Protein AF-0000000074167610 (afdb_homodimer)

Organism: Staphylococcus epidermidis (strain ATCC 35984 / DSM 28319 / BCRC 17069 / CCUG 31568 / BM 3577 / RP62A) (NCBI:txid176279)

pLDDT: mean 80.55, std 10.8, range [48.0, 95.88]

Radius of gyration: 24.68 Å; Cα contacts (8 Å, |Δi|>4): 533; chains: 2; bounding box: 56×68×53 Å

Structure (mmCIF, N/CA/C/O backbone):
data_AF-0000000074167610-model_v1
#
loop_
_entity.id
_entity.type
_entity.pdbx_description
1 polymer 'DUF3169 family protein'
#
loop_
_atom_site.group_PDB
_atom_site.id
_atom_site.type_symbol
_atom_site.label_atom_id
_atom_site.label_alt_id
_atom_site.label_comp_id
_atom_site.label_asym_id
_atom_site.label_entity_id
_atom_site.label_seq_id
_atom_site.pdbx_PDB_ins_code
_atom_site.Cartn_x
_atom_site.Cartn_y
_atom_site.Cartn_z
_atom_site.occupancy
_atom_site.B_iso_or_equiv
_atom_site.auth_seq_id
_atom_site.auth_comp_id
_atom_site.auth_asym_id
_atom_site.auth_atom_id
_atom_site.pdbx_PDB_model_num
ATOM 1 N N . MET A 1 1 ? 27.016 4.973 17.094 1 48.12 1 MET A N 1
ATOM 2 C CA . MET A 1 1 ? 26.078 4.023 17.703 1 48.12 1 MET A CA 1
ATOM 3 C C . MET A 1 1 ? 24.844 3.859 16.828 1 48.12 1 MET A C 1
ATOM 5 O O . MET A 1 1 ? 24.375 2.74 16.609 1 48.12 1 MET A O 1
ATOM 9 N N . LYS A 1 2 ? 24.391 4.977 16.266 1 54.88 2 LYS A N 1
ATOM 10 C CA . LYS A 1 2 ? 23.125 5.02 15.539 1 54.88 2 LYS A CA 1
ATOM 11 C C . LYS A 1 2 ? 23.266 4.422 14.141 1 54.88 2 LYS A C 1
ATOM 13 O O . LYS A 1 2 ? 22.406 3.662 13.688 1 54.88 2 LYS A O 1
ATOM 18 N N . ILE A 1 3 ? 24.484 4.473 13.617 1 59.62 3 ILE A N 1
ATOM 19 C CA . ILE A 1 3 ? 24.797 3.838 12.344 1 59.62 3 ILE A CA 1
ATOM 20 C C . ILE A 1 3 ? 24.859 2.322 12.523 1 59.62 3 ILE A C 1
ATOM 22 O O . ILE A 1 3 ? 24.422 1.572 11.641 1 59.62 3 ILE A O 1
ATOM 26 N N . LYS A 1 4 ? 25.297 1.985 13.672 1 58.44 4 LYS A N 1
ATOM 27 C CA . LYS A 1 4 ? 25.359 0.562 13.992 1 58.44 4 LYS A CA 1
ATOM 28 C C . LYS A 1 4 ? 23.969 -0.051 14.055 1 58.44 4 LYS A C 1
ATOM 30 O O . LYS A 1 4 ? 23.766 -1.182 13.609 1 58.44 4 LYS A O 1
ATOM 35 N N . ARG A 1 5 ? 23.125 0.714 14.531 1 59.31 5 ARG A N 1
ATOM 36 C CA . ARG A 1 5 ? 21.766 0.193 14.625 1 59.31 5 ARG A CA 1
ATOM 37 C C . ARG A 1 5 ? 21.156 -0.006 13.242 1 59.31 5 ARG A C 1
ATOM 39 O O . ARG A 1 5 ? 20.469 -0.996 13 1 59.31 5 ARG A O 1
ATOM 46 N N . TYR A 1 6 ? 21.484 0.934 12.43 1 62.94 6 TYR A N 1
ATOM 47 C CA . TYR A 1 6 ? 20.969 0.82 11.078 1 62.94 6 TYR A CA 1
ATOM 48 C C . TYR A 1 6 ? 21.594 -0.361 10.344 1 62.94 6 TYR A C 1
ATOM 50 O O . TYR A 1 6 ? 20.891 -1.108 9.648 1 62.94 6 TYR A O 1
ATOM 58 N N . ALA A 1 7 ? 22.844 -0.472 10.453 1 61.56 7 ALA A N 1
ATOM 59 C CA . ALA A 1 7 ? 23.531 -1.619 9.852 1 61.56 7 ALA A CA 1
ATOM 60 C C . ALA A 1 7 ? 22.969 -2.932 10.406 1 61.56 7 ALA A C 1
ATOM 62 O O . ALA A 1 7 ? 22.812 -3.902 9.664 1 61.56 7 ALA A O 1
ATOM 63 N N . LEU A 1 8 ? 22.641 -2.871 11.578 1 58.88 8 LEU A N 1
ATOM 64 C CA . LEU A 1 8 ? 22.094 -4.059 12.227 1 58.88 8 LEU A CA 1
ATOM 65 C C . LEU A 1 8 ? 20.703 -4.375 11.68 1 58.88 8 LEU A C 1
ATOM 67 O O . LEU A 1 8 ? 20.359 -5.539 11.461 1 58.88 8 LEU A O 1
ATOM 71 N N . LEU A 1 9 ? 20.047 -3.318 11.383 1 62.03 9 LEU A N 1
ATOM 72 C CA . LEU A 1 9 ? 18.703 -3.535 10.852 1 62.03 9 LEU A CA 1
ATOM 73 C C . LEU A 1 9 ? 18.766 -4.086 9.43 1 62.03 9 LEU A C 1
ATOM 75 O O . LEU A 1 9 ? 17.969 -4.945 9.055 1 62.03 9 LEU A O 1
ATOM 79 N N . CYS A 1 10 ? 19.719 -3.586 8.742 1 62.19 10 CYS A N 1
ATOM 80 C CA . CYS A 1 10 ? 19.906 -4.109 7.395 1 62.19 10 CYS A CA 1
ATOM 81 C C . CYS A 1 10 ? 20.344 -5.566 7.434 1 62.19 10 CYS A C 1
ATOM 83 O O . CYS A 1 10 ? 19.891 -6.379 6.629 1 62.19 10 CYS A O 1
ATOM 85 N N . LEU A 1 11 ? 21.172 -5.875 8.328 1 60.34 11 LEU A N 1
ATOM 86 C CA . LEU A 1 11 ? 21.625 -7.254 8.5 1 60.34 11 LEU A CA 1
ATOM 87 C C . LEU A 1 11 ? 20.469 -8.148 8.945 1 60.34 11 LEU A C 1
ATOM 89 O O . LEU A 1 11 ? 20.344 -9.289 8.484 1 60.34 11 LEU A O 1
ATOM 93 N N . LEU A 1 12 ? 19.703 -7.543 9.734 1 59.44 12 LEU A N 1
ATOM 94 C CA . LEU A 1 12 ? 18.547 -8.297 10.203 1 59.44 12 LEU A CA 1
ATOM 95 C C . LEU A 1 12 ? 17.562 -8.547 9.07 1 59.44 12 LEU A C 1
ATOM 97 O O . LEU A 1 12 ? 16.969 -9.625 8.977 1 59.44 12 LEU A O 1
ATOM 101 N N . GLY A 1 13 ? 17.469 -7.539 8.312 1 61.91 13 GLY A N 1
ATOM 102 C CA . GLY A 1 13 ? 16.609 -7.746 7.148 1 61.91 13 GLY A CA 1
ATOM 103 C C . GLY A 1 13 ? 17.125 -8.836 6.223 1 61.91 13 GLY A C 1
ATOM 104 O O . GLY A 1 13 ? 16.344 -9.656 5.738 1 61.91 13 GLY A O 1
ATOM 105 N N . GLY A 1 14 ? 18.438 -8.781 6.004 1 62.09 14 GLY A N 1
ATOM 106 C CA . GLY A 1 14 ? 19.031 -9.844 5.207 1 62.09 14 GLY A CA 1
ATOM 107 C C . GLY A 1 14 ? 18.859 -11.219 5.816 1 62.09 14 GLY A C 1
ATOM 108 O O . GLY A 1 14 ? 18.578 -12.188 5.109 1 62.09 14 GLY A O 1
ATOM 109 N N . LEU A 1 15 ? 18.922 -11.273 7.066 1 61.44 15 LEU A N 1
ATOM 110 C CA . LEU A 1 15 ? 18.75 -12.539 7.773 1 61.44 15 LEU A CA 1
ATOM 111 C C . LEU A 1 15 ? 17.312 -13.031 7.672 1 61.44 15 LEU A C 1
ATOM 113 O O . LEU A 1 15 ? 17.078 -14.219 7.41 1 61.44 15 LEU A O 1
ATOM 117 N N . VAL A 1 16 ? 16.469 -12.125 7.871 1 62.16 16 VAL A N 1
ATOM 118 C CA . VAL A 1 16 ? 15.062 -12.484 7.789 1 62.16 16 VAL A CA 1
ATOM 119 C C . VAL A 1 16 ? 14.727 -12.938 6.371 1 62.16 16 VAL A C 1
ATOM 121 O O . VAL A 1 16 ? 14.031 -13.945 6.184 1 62.16 16 VAL A O 1
ATOM 124 N N . GLY A 1 17 ? 15.289 -12.227 5.5 1 64.19 17 GLY A N 1
ATOM 125 C CA . GLY A 1 17 ? 15.086 -12.641 4.121 1 64.19 17 GLY A CA 1
ATOM 126 C C . GLY A 1 17 ? 15.664 -14.008 3.812 1 64.19 17 GLY A C 1
ATOM 127 O O . GLY A 1 17 ? 15.039 -14.805 3.117 1 64.19 17 GLY A O 1
ATOM 128 N N . GLY A 1 18 ? 16.844 -14.234 4.359 1 63.09 18 GLY A N 1
ATOM 129 C CA . GLY A 1 18 ? 17.453 -15.547 4.184 1 63.09 18 GLY A CA 1
ATOM 130 C C . GLY A 1 18 ? 16.656 -16.672 4.809 1 63.09 18 GLY A C 1
ATOM 131 O O . GLY A 1 18 ? 16.484 -17.734 4.199 1 63.09 18 GLY A O 1
ATOM 132 N N . ILE A 1 19 ? 16.094 -16.375 5.938 1 64.25 19 ILE A N 1
ATOM 133 C CA . ILE A 1 19 ? 15.281 -17.359 6.637 1 64.25 19 ILE A CA 1
ATOM 134 C C . ILE A 1 19 ? 14 -17.641 5.852 1 64.25 19 ILE A C 1
ATOM 136 O O . ILE A 1 19 ? 13.609 -18.797 5.668 1 64.25 19 ILE A O 1
ATOM 140 N N . ILE A 1 20 ? 13.461 -16.625 5.391 1 67 20 ILE A N 1
ATOM 141 C CA . ILE A 1 20 ? 12.242 -16.797 4.602 1 67 20 ILE A CA 1
ATOM 142 C C . ILE A 1 20 ? 12.547 -17.594 3.342 1 67 20 ILE A C 1
ATOM 144 O O . ILE A 1 20 ? 11.797 -18.516 2.988 1 67 20 ILE A O 1
ATOM 148 N N . GLY A 1 21 ? 13.656 -17.297 2.828 1 66.62 21 GLY A N 1
ATOM 149 C CA . GLY A 1 21 ? 14.062 -18.047 1.653 1 66.62 21 GLY A CA 1
ATOM 150 C C . GLY A 1 21 ? 14.297 -19.516 1.938 1 66.62 21 GLY A C 1
ATOM 151 O O . GLY A 1 21 ? 13.875 -20.375 1.164 1 66.62 21 GLY A O 1
ATOM 152 N N . TYR A 1 22 ? 14.859 -19.672 3.107 1 67.12 22 TYR A N 1
ATOM 153 C CA . TYR A 1 22 ? 15.133 -21.047 3.5 1 67.12 22 TYR A CA 1
ATOM 154 C C . TYR A 1 22 ? 13.836 -21.797 3.781 1 67.12 22 TYR A C 1
ATOM 156 O O . TYR A 1 22 ? 13.68 -22.953 3.375 1 67.12 22 TYR A O 1
ATOM 164 N N . ILE A 1 23 ? 12.969 -21.203 4.391 1 68.06 23 ILE A N 1
ATOM 165 C CA . ILE A 1 23 ? 11.695 -21.828 4.723 1 68.06 23 ILE A CA 1
ATOM 166 C C . ILE A 1 23 ? 10.93 -22.141 3.439 1 68.06 23 ILE A C 1
ATOM 168 O O . ILE A 1 23 ? 10.352 -23.219 3.299 1 68.06 23 ILE A O 1
ATOM 172 N N . ILE A 1 24 ? 10.984 -21.312 2.578 1 72.75 24 ILE A N 1
ATOM 173 C CA . ILE A 1 24 ? 10.281 -21.5 1.314 1 72.75 24 ILE A CA 1
ATOM 174 C C . ILE A 1 24 ? 10.891 -22.688 0.563 1 72.75 24 ILE A C 1
ATOM 176 O O . ILE A 1 24 ? 10.164 -23.484 -0.045 1 72.75 24 ILE A O 1
ATOM 180 N N . GLY A 1 25 ? 12.195 -22.828 0.695 1 68.62 25 GLY A N 1
ATOM 181 C CA . GLY A 1 25 ? 12.867 -23.922 0.009 1 68.62 25 GLY A CA 1
ATOM 182 C C . GLY A 1 25 ? 12.688 -25.25 0.702 1 68.62 25 GLY A C 1
ATOM 183 O O . GLY A 1 25 ? 12.773 -26.312 0.064 1 68.62 25 GLY A O 1
ATOM 184 N N . ALA A 1 26 ? 12.344 -25.172 1.989 1 70 26 ALA A N 1
ATOM 185 C CA . ALA A 1 26 ? 12.266 -26.391 2.777 1 70 26 ALA A CA 1
ATOM 186 C C . ALA A 1 26 ? 10.875 -27.016 2.707 1 70 26 ALA A C 1
ATOM 188 O O . ALA A 1 26 ? 10.703 -28.203 2.971 1 70 26 ALA A O 1
ATOM 189 N N . ILE A 1 27 ? 9.875 -26.234 2.426 1 71.12 27 ILE A N 1
ATOM 190 C CA . ILE A 1 27 ? 8.492 -26.719 2.391 1 71.12 27 ILE A CA 1
ATOM 191 C C . ILE A 1 27 ? 8.18 -27.281 1.006 1 71.12 27 ILE A C 1
ATOM 193 O O . ILE A 1 27 ? 8.562 -26.688 -0.01 1 71.12 27 ILE A O 1
ATOM 197 N N . ASN A 1 28 ? 7.762 -28.5 0.918 1 72.31 28 ASN A N 1
ATOM 198 C CA . ASN A 1 28 ? 7.273 -29.062 -0.337 1 72.31 28 ASN A CA 1
ATOM 199 C C . ASN A 1 28 ? 5.914 -28.469 -0.718 1 72.31 28 ASN A C 1
ATOM 201 O O . ASN A 1 28 ? 4.875 -29.078 -0.454 1 72.31 28 ASN A O 1
ATOM 205 N N . TRP A 1 29 ? 5.938 -27.344 -1.325 1 70.12 29 TRP A N 1
ATOM 206 C CA . TRP A 1 29 ? 4.742 -26.578 -1.672 1 70.12 29 TRP A CA 1
ATOM 207 C C . TRP A 1 29 ? 3.859 -27.359 -2.637 1 70.12 29 TRP A C 1
ATOM 209 O O . TRP A 1 29 ? 2.631 -27.281 -2.566 1 70.12 29 TRP A O 1
ATOM 219 N N . GLU A 1 30 ? 4.43 -28.062 -3.512 1 67.25 30 GLU A N 1
ATOM 220 C CA . GLU A 1 30 ? 3.66 -28.859 -4.457 1 67.25 30 GLU A CA 1
ATOM 221 C C . GLU A 1 30 ? 2.783 -29.875 -3.732 1 67.25 30 GLU A C 1
ATOM 223 O O . GLU A 1 30 ? 1.607 -30.047 -4.066 1 67.25 30 GLU A O 1
ATOM 228 N N . LYS A 1 31 ? 3.441 -30.531 -2.791 1 69.06 31 LYS A N 1
ATOM 229 C CA . LYS A 1 31 ? 2.684 -31.5 -2.018 1 69.06 31 LYS A CA 1
ATOM 230 C C . LYS A 1 31 ? 1.584 -30.828 -1.202 1 69.06 31 LYS A C 1
ATOM 232 O O . LYS A 1 31 ? 0.469 -31.344 -1.107 1 69.06 31 LYS A O 1
ATOM 237 N N . LEU A 1 32 ? 1.888 -29.672 -0.743 1 66.38 32 LEU A N 1
ATOM 238 C CA . LEU A 1 32 ? 0.931 -28.938 0.076 1 66.38 32 LEU A CA 1
ATOM 239 C C . LEU A 1 32 ? -0.272 -28.5 -0.752 1 66.38 32 LEU A C 1
ATOM 241 O O . LEU A 1 32 ? -1.417 -28.672 -0.324 1 66.38 32 LEU A O 1
ATOM 245 N N . PHE A 1 33 ? -0.049 -28.094 -1.986 1 69 33 PHE A N 1
ATOM 246 C CA . PHE A 1 33 ? -1.136 -27.578 -2.814 1 69 33 PHE A CA 1
ATOM 247 C C . PHE A 1 33 ? -1.861 -28.719 -3.52 1 69 33 PHE A C 1
ATOM 249 O O . PHE A 1 33 ? -3.064 -28.641 -3.777 1 69 33 PHE A O 1
ATOM 256 N N . ASN A 1 34 ? -1.128 -29.688 -3.816 1 64.5 34 ASN A N 1
ATOM 257 C CA . ASN A 1 34 ? -1.768 -30.844 -4.41 1 64.5 34 ASN A CA 1
ATOM 258 C C . ASN A 1 34 ? -2.682 -31.562 -3.41 1 64.5 34 ASN A C 1
ATOM 260 O O . ASN A 1 34 ? -3.752 -32.031 -3.777 1 64.5 34 ASN A O 1
ATOM 264 N N . TYR A 1 35 ? -2.238 -31.453 -2.254 1 63.38 35 TYR A N 1
ATOM 265 C CA . TYR A 1 35 ? -3.068 -32.062 -1.211 1 63.38 35 TYR A CA 1
ATOM 266 C C . TYR A 1 35 ? -4.273 -31.172 -0.908 1 63.38 35 TYR A C 1
ATOM 268 O O . TYR A 1 35 ? -5.301 -31.656 -0.425 1 63.38 35 TYR A O 1
ATOM 276 N N . ALA A 1 36 ? -4.117 -29.953 -1.387 1 64.06 36 ALA A N 1
ATOM 277 C CA . ALA A 1 36 ? -5.188 -29.031 -1.041 1 64.06 36 ALA A CA 1
ATOM 278 C C . ALA A 1 36 ? -6.262 -29 -2.125 1 64.06 36 ALA A C 1
ATOM 280 O O . ALA A 1 36 ? -7.004 -28.016 -2.244 1 64.06 36 ALA A O 1
ATOM 281 N N . GLN A 1 37 ? -6.422 -29.984 -2.863 1 73.31 37 GLN A N 1
ATOM 282 C CA . GLN A 1 37 ? -7.492 -30.016 -3.852 1 73.31 37 GLN A CA 1
ATOM 283 C C . GLN A 1 37 ? -8.836 -30.328 -3.199 1 73.31 37 GLN A C 1
ATOM 285 O O . GLN A 1 37 ? -9.477 -31.312 -3.533 1 73.31 37 GLN A O 1
ATOM 290 N N . PHE A 1 38 ? -9.188 -29.469 -2.244 1 76.5 38 PHE A N 1
ATOM 291 C CA . PHE A 1 38 ? -10.383 -29.766 -1.451 1 76.5 38 PHE A CA 1
ATOM 292 C C . PHE A 1 38 ? -11.539 -28.875 -1.876 1 76.5 38 PHE A C 1
ATOM 294 O O . PHE A 1 38 ? -12.664 -29.031 -1.384 1 76.5 38 PHE A O 1
ATOM 301 N N . ALA A 1 39 ? -11.219 -28 -2.932 1 77.5 39 ALA A N 1
ATOM 302 C CA . ALA A 1 39 ? -12.281 -27.031 -3.229 1 77.5 39 ALA A CA 1
ATOM 303 C C . ALA A 1 39 ? -13.32 -27.641 -4.172 1 77.5 39 ALA A C 1
ATOM 305 O O . ALA A 1 39 ? -13.367 -27.297 -5.355 1 77.5 39 ALA A O 1
ATOM 306 N N . ASN A 1 40 ? -14.141 -28.547 -3.58 1 85.31 40 ASN A N 1
ATOM 307 C CA . ASN A 1 40 ? -15.312 -29.047 -4.289 1 85.31 40 ASN A CA 1
ATOM 308 C C . ASN A 1 40 ? -16.484 -28.078 -4.18 1 85.31 40 ASN A C 1
ATOM 310 O O . ASN A 1 40 ? -16.375 -27.031 -3.553 1 85.31 40 ASN A O 1
ATOM 314 N N . PHE A 1 41 ? -17.516 -28.406 -4.852 1 87.88 41 PHE A N 1
ATOM 315 C CA . PHE A 1 41 ? -18.672 -27.516 -4.902 1 87.88 41 PHE A CA 1
ATOM 316 C C . PHE A 1 41 ? -19.234 -27.281 -3.504 1 87.88 41 PHE A C 1
ATOM 318 O O . PHE A 1 41 ? -19.609 -26.156 -3.16 1 87.88 41 PHE A O 1
ATOM 325 N N . LYS A 1 42 ? -19.219 -28.281 -2.678 1 88.62 42 LYS A N 1
ATOM 326 C CA . LYS A 1 42 ? -19.766 -28.188 -1.33 1 88.62 42 LYS A CA 1
ATOM 327 C C . LYS A 1 42 ? -18.938 -27.219 -0.472 1 88.62 42 LYS A C 1
ATOM 329 O O . LYS A 1 42 ? -19.5 -26.391 0.251 1 88.62 42 LYS A O 1
ATOM 334 N N . VAL A 1 43 ? -17.656 -27.328 -0.552 1 87.88 43 VAL A N 1
ATOM 335 C CA . VAL A 1 43 ? -16.766 -26.484 0.238 1 87.88 43 VAL A CA 1
ATOM 336 C C . VAL A 1 43 ? -16.922 -25.016 -0.19 1 87.88 43 VAL A C 1
ATOM 338 O O . VAL A 1 43 ? -17 -24.125 0.653 1 87.88 43 VAL A O 1
ATOM 341 N N . VAL A 1 44 ? -17.016 -24.844 -1.505 1 90.56 44 VAL A N 1
ATOM 342 C CA . VAL A 1 44 ? -17.156 -23.484 -2.037 1 90.56 44 VAL A CA 1
ATOM 343 C C . VAL A 1 44 ? -18.5 -22.906 -1.602 1 90.56 44 VAL A C 1
ATOM 345 O O . VAL A 1 44 ? -18.594 -21.75 -1.196 1 90.56 44 VAL A O 1
ATOM 348 N N . LEU A 1 45 ? -19.516 -23.719 -1.585 1 90.94 45 LEU A N 1
ATOM 349 C CA . LEU A 1 45 ? -20.859 -23.281 -1.198 1 90.94 45 LEU A CA 1
ATOM 350 C C . LEU A 1 45 ? -20.891 -22.906 0.279 1 90.94 45 LEU A C 1
ATOM 352 O O . LEU A 1 45 ? -21.422 -21.844 0.638 1 90.94 45 LEU A O 1
ATOM 356 N N . TYR A 1 46 ? -20.328 -23.734 1.097 1 91.44 46 TYR A N 1
ATOM 357 C CA . TYR A 1 46 ? -20.344 -23.469 2.531 1 91.44 46 TYR A CA 1
ATOM 358 C C . TYR A 1 46 ? -19.531 -22.219 2.857 1 91.44 46 TYR A C 1
ATOM 360 O O . TYR A 1 46 ? -19.953 -21.406 3.68 1 91.44 46 TYR A O 1
ATOM 368 N N . THR A 1 47 ? -18.391 -22.125 2.238 1 91.44 47 THR A N 1
ATOM 369 C CA . THR A 1 47 ? -17.547 -20.953 2.486 1 91.44 47 THR A CA 1
ATOM 370 C C . THR A 1 47 ? -18.266 -19.672 2.074 1 91.44 47 THR A C 1
ATOM 372 O O . THR A 1 47 ? -18.203 -18.672 2.781 1 91.44 47 THR A O 1
ATOM 375 N N . THR A 1 48 ? -18.969 -19.719 0.97 1 92.25 48 THR A N 1
ATOM 376 C CA . THR A 1 48 ? -19.688 -18.547 0.471 1 92.25 48 THR A CA 1
ATOM 377 C C . THR A 1 48 ? -20.844 -18.188 1.396 1 92.25 48 THR A C 1
ATOM 379 O O . THR A 1 48 ? -21.062 -17.016 1.7 1 92.25 48 THR A O 1
ATOM 382 N N . ILE A 1 49 ? -21.516 -19.172 1.88 1 93.06 49 ILE A N 1
ATOM 383 C CA . ILE A 1 49 ? -22.672 -18.938 2.748 1 93.06 49 ILE A CA 1
ATOM 384 C C . ILE A 1 49 ? -22.203 -18.328 4.07 1 93.06 49 ILE A C 1
ATOM 386 O O . ILE A 1 49 ? -22.766 -17.344 4.547 1 93.06 49 ILE A O 1
ATOM 390 N N . VAL A 1 50 ? -21.188 -18.922 4.641 1 94.5 50 VAL A N 1
ATOM 391 C CA . VAL A 1 50 ? -20.688 -18.453 5.926 1 94.5 50 VAL A CA 1
ATOM 392 C C . VAL A 1 50 ? -20.172 -17.016 5.789 1 94.5 50 VAL A C 1
ATOM 394 O O . VAL A 1 50 ? -20.5 -16.156 6.605 1 94.5 50 VAL A O 1
ATOM 397 N N . ALA A 1 51 ? -19.391 -16.781 4.734 1 94.88 51 ALA A N 1
ATOM 398 C CA . ALA A 1 51 ? -18.844 -15.438 4.52 1 94.88 51 ALA A CA 1
ATOM 399 C C . ALA A 1 51 ? -19.969 -14.43 4.281 1 94.88 51 ALA A C 1
ATOM 401 O O . ALA A 1 51 ? -19.906 -13.297 4.77 1 94.88 51 ALA A O 1
ATOM 402 N N . SER A 1 52 ? -21.016 -14.82 3.549 1 93.81 52 SER A N 1
ATOM 403 C CA . SER A 1 52 ? -22.125 -13.922 3.262 1 93.81 52 SER A CA 1
ATOM 404 C C . SER A 1 52 ? -22.938 -13.617 4.52 1 93.81 52 SER A C 1
ATOM 406 O O . SER A 1 52 ? -23.344 -12.477 4.746 1 93.81 52 SER A O 1
ATOM 408 N N . LEU A 1 53 ? -23.094 -14.594 5.336 1 94.75 53 LEU A N 1
ATOM 409 C CA . LEU A 1 53 ? -23.828 -14.391 6.582 1 94.75 53 LEU A CA 1
ATOM 410 C C . LEU A 1 53 ? -23.062 -13.438 7.504 1 94.75 53 LEU A C 1
ATOM 412 O O . LEU A 1 53 ? -23.672 -12.539 8.094 1 94.75 53 LEU A O 1
ATOM 416 N N . ILE A 1 54 ? -21.828 -13.656 7.633 1 95.81 54 ILE A N 1
ATOM 417 C CA . ILE A 1 54 ? -21 -12.781 8.453 1 95.81 54 ILE A CA 1
ATOM 418 C C . ILE A 1 54 ? -21.078 -11.352 7.934 1 95.81 54 ILE A C 1
ATOM 420 O O . ILE A 1 54 ? -21.25 -10.406 8.711 1 95.81 54 ILE A O 1
ATOM 424 N N . ASN A 1 55 ? -21 -11.234 6.598 1 95.25 55 ASN A N 1
ATOM 425 C CA . ASN A 1 55 ? -21.016 -9.898 6.008 1 95.25 55 ASN A CA 1
ATOM 426 C C . ASN A 1 55 ? -22.375 -9.234 6.148 1 95.25 55 ASN A C 1
ATOM 428 O O . ASN A 1 55 ? -22.469 -8.016 6.293 1 95.25 55 ASN A O 1
ATOM 432 N N . ILE A 1 56 ? -23.422 -10.008 6.184 1 94.19 56 ILE A N 1
ATOM 433 C CA . ILE A 1 56 ? -24.75 -9.453 6.406 1 94.19 56 ILE A CA 1
ATOM 434 C C . ILE A 1 56 ? -24.859 -8.93 7.836 1 94.19 56 ILE A C 1
ATOM 436 O O . ILE A 1 56 ? -25.344 -7.824 8.062 1 94.19 56 ILE A O 1
ATOM 440 N N . ILE A 1 57 ? -24.391 -9.695 8.742 1 94.94 57 ILE A N 1
ATOM 441 C CA . ILE A 1 57 ? -24.406 -9.289 10.148 1 94.94 57 ILE A CA 1
ATOM 442 C C . ILE A 1 57 ? -23.578 -8.016 10.328 1 94.94 57 ILE A C 1
ATOM 444 O O . ILE A 1 57 ? -24.016 -7.086 11.008 1 94.94 57 ILE A O 1
ATOM 448 N N . LEU A 1 58 ? -22.469 -7.977 9.688 1 94.31 58 LEU A N 1
ATOM 449 C CA . LEU A 1 58 ? -21.594 -6.809 9.789 1 94.31 58 LEU A CA 1
ATOM 450 C C . LEU A 1 58 ? -22.234 -5.594 9.133 1 94.31 58 LEU A C 1
ATOM 452 O O . LEU A 1 58 ? -22.047 -4.461 9.586 1 94.31 58 LEU A O 1
ATOM 456 N N . THR A 1 59 ? -22.969 -5.859 8.102 1 92.94 59 THR A N 1
ATOM 457 C CA . THR A 1 59 ? -23.656 -4.766 7.434 1 92.94 59 THR A CA 1
ATOM 458 C C . THR A 1 59 ? -24.734 -4.172 8.344 1 92.94 59 THR A C 1
ATOM 460 O O . THR A 1 59 ? -24.875 -2.951 8.422 1 92.94 59 THR A O 1
ATOM 463 N N . VAL A 1 60 ? -25.422 -5.004 8.992 1 92.38 60 VAL A N 1
ATOM 464 C CA . VAL A 1 60 ? -26.438 -4.539 9.938 1 92.38 60 VAL A CA 1
ATOM 465 C C . VAL A 1 60 ? -25.781 -3.768 11.07 1 92.38 60 VAL A C 1
ATOM 467 O O . VAL A 1 60 ? -26.25 -2.693 11.461 1 92.38 60 VAL A O 1
ATOM 470 N N . TYR A 1 61 ? -24.75 -4.352 11.562 1 92.75 61 TYR A N 1
ATOM 471 C CA . TYR A 1 61 ? -24.016 -3.689 12.625 1 92.75 61 TYR A CA 1
ATOM 472 C C . TYR A 1 61 ? -23.5 -2.33 12.172 1 92.75 61 TYR A C 1
ATOM 474 O O . TYR A 1 61 ? -23.547 -1.355 12.93 1 92.75 61 TYR A O 1
ATOM 482 N N . LEU A 1 62 ? -22.984 -2.232 10.977 1 92.19 62 LEU A N 1
ATOM 483 C CA . LEU A 1 62 ? -22.516 -0.982 10.391 1 92.19 62 LEU A CA 1
ATOM 484 C C . LEU A 1 62 ? -23.641 0.05 10.336 1 92.19 62 LEU A C 1
ATOM 486 O O . LEU A 1 62 ? -23.422 1.223 10.656 1 92.19 62 LEU A O 1
ATOM 490 N N . PHE A 1 63 ? -24.781 -0.406 10.023 1 88.88 63 PHE A N 1
ATOM 491 C CA . PHE A 1 63 ? -25.938 0.468 9.945 1 88.88 63 PHE A CA 1
ATOM 492 C C . PHE A 1 63 ? -26.297 1.025 11.32 1 88.88 63 PHE A C 1
ATOM 494 O O . PHE A 1 63 ? -26.609 2.213 11.453 1 88.88 63 PHE A O 1
ATOM 501 N N . ILE A 1 64 ? -26.234 0.256 12.305 1 90.62 64 ILE A N 1
ATOM 502 C CA . ILE A 1 64 ? -26.578 0.664 13.664 1 90.62 64 ILE A CA 1
ATOM 503 C C . ILE A 1 64 ? -25.578 1.707 14.156 1 90.62 64 ILE A C 1
ATOM 505 O O . ILE A 1 64 ? -25.953 2.734 14.711 1 90.62 64 ILE A O 1
ATOM 509 N N . VAL A 1 65 ? -24.344 1.408 13.906 1 89.38 65 VAL A N 1
ATOM 510 C CA . VAL A 1 65 ? -23.281 2.301 14.375 1 89.38 65 VAL A CA 1
ATOM 511 C C . VAL A 1 65 ? -23.344 3.623 13.617 1 89.38 65 VAL A C 1
ATOM 513 O O . VAL A 1 65 ? -23.125 4.691 14.188 1 89.38 65 VAL A O 1
ATOM 516 N N . GLN A 1 66 ? -23.578 3.568 12.375 1 86.12 66 GLN A N 1
ATOM 517 C CA . GLN A 1 66 ? -23.688 4.77 11.547 1 86.12 66 GLN A CA 1
ATOM 518 C C . GLN A 1 66 ? -24.812 5.672 12.047 1 86.12 66 GLN A C 1
ATOM 520 O O . GLN A 1 66 ? -24.656 6.891 12.117 1 86.12 66 GLN A O 1
ATOM 525 N N . ASN A 1 67 ? -25.906 5.121 12.367 1 85.06 67 ASN A N 1
ATOM 526 C CA . ASN A 1 67 ? -27.047 5.895 12.859 1 85.06 67 ASN A CA 1
ATOM 527 C C . ASN A 1 67 ? -26.766 6.496 14.234 1 85.06 67 ASN A C 1
ATOM 529 O O . ASN A 1 67 ? -27.234 7.594 14.547 1 85.06 67 ASN A O 1
ATOM 533 N N . ALA A 1 68 ? -26.047 5.82 14.984 1 82.88 68 ALA A N 1
ATOM 534 C CA . ALA A 1 68 ? -25.656 6.359 16.281 1 82.88 68 ALA A CA 1
ATOM 535 C C . ALA A 1 68 ? -24.75 7.574 16.125 1 82.88 68 ALA A C 1
ATOM 537 O O . ALA A 1 68 ? -24.844 8.531 16.891 1 82.88 68 ALA A O 1
ATOM 538 N N . SER A 1 69 ? -23.844 7.523 15.156 1 81.88 69 SER A N 1
ATOM 539 C CA . SER A 1 69 ? -22.953 8.641 14.883 1 81.88 69 SER A CA 1
ATOM 540 C C . SER A 1 69 ? -23.734 9.875 14.438 1 81.88 69 SER A C 1
ATOM 542 O O . SER A 1 69 ? -23.406 11 14.82 1 81.88 69 SER A O 1
ATOM 544 N N . LEU A 1 70 ? -24.734 9.695 13.648 1 78.38 70 LEU A N 1
ATOM 545 C CA . LEU A 1 70 ? -25.562 10.781 13.172 1 78.38 70 LEU A CA 1
ATOM 546 C C . LEU A 1 70 ? -26.344 11.422 14.32 1 78.38 70 LEU A C 1
ATOM 548 O O . LEU A 1 70 ? -26.547 12.633 14.336 1 78.38 70 LEU A O 1
ATOM 552 N N . HIS A 1 71 ? -26.703 10.594 15.227 1 79.12 71 HIS A N 1
ATOM 553 C CA . HIS A 1 71 ? -27.422 11.109 16.391 1 79.12 71 HIS A CA 1
ATOM 554 C C . HIS A 1 71 ? -26.547 12.039 17.203 1 79.12 71 HIS A C 1
ATOM 556 O O . HIS A 1 71 ? -27 13.086 17.672 1 79.12 71 HIS A O 1
ATOM 562 N N . TYR A 1 72 ? -25.328 11.641 17.359 1 77.44 72 TYR A N 1
ATOM 563 C CA . TYR A 1 72 ? -24.406 12.484 18.109 1 77.44 72 TYR A CA 1
ATOM 564 C C . TYR A 1 72 ? -24.125 13.781 17.359 1 77.44 72 TYR A C 1
ATOM 566 O O . TYR A 1 72 ? -24 14.844 17.984 1 77.44 72 TYR A O 1
ATOM 574 N N . LYS A 1 73 ? -24.078 13.719 16.078 1 76.5 73 LYS A N 1
ATOM 575 C CA . LYS A 1 73 ? -23.828 14.914 15.273 1 76.5 73 LYS A CA 1
ATOM 576 C C . LYS A 1 73 ? -25.031 15.852 15.305 1 76.5 73 LYS A C 1
ATOM 578 O O . LYS A 1 73 ? -24.859 17.078 15.336 1 76.5 73 LYS A O 1
ATOM 583 N N . ALA A 1 74 ? -26.125 15.352 15.289 1 74.75 74 ALA A N 1
ATOM 584 C CA . ALA A 1 74 ? -27.359 16.141 15.359 1 74.75 74 ALA A CA 1
ATOM 585 C C . ALA A 1 74 ? -27.453 16.891 16.688 1 74.75 74 ALA A C 1
ATOM 587 O O . ALA A 1 74 ? -28.016 17.984 16.75 1 74.75 74 ALA A O 1
ATOM 588 N N . LYS A 1 75 ? -26.906 16.328 17.688 1 75.12 75 LYS A N 1
ATOM 589 C CA . LYS A 1 75 ? -26.938 16.969 19 1 75.12 75 LYS A CA 1
ATOM 590 C C . LYS A 1 75 ? -26.031 18.203 19.016 1 75.12 75 LYS A C 1
ATOM 592 O O . LYS A 1 75 ? -26.328 19.188 19.703 1 75.12 75 LYS A O 1
ATOM 597 N N . ILE A 1 76 ? -24.906 18.109 18.297 1 73.25 76 ILE A N 1
ATOM 598 C CA . ILE A 1 76 ? -24 19.25 18.188 1 73.25 76 ILE A CA 1
ATOM 599 C C . ILE A 1 76 ? -24.719 20.422 17.516 1 73.25 76 ILE A C 1
ATOM 601 O O . ILE A 1 76 ? -24.578 21.578 17.953 1 73.25 76 ILE A O 1
ATOM 605 N N . ASP A 1 77 ? -25.5 20.156 16.5 1 70.62 77 ASP A N 1
ATOM 606 C CA . ASP A 1 77 ? -26.188 21.188 15.734 1 70.62 77 ASP A CA 1
ATOM 607 C C . ASP A 1 77 ? -27.297 21.828 16.562 1 70.62 77 ASP A C 1
ATOM 609 O O . ASP A 1 77 ? -27.719 22.953 16.266 1 70.62 77 ASP A O 1
ATOM 613 N N . ALA A 1 78 ? -27.656 21.172 17.625 1 68 78 ALA A N 1
ATOM 614 C CA . ALA A 1 78 ? -28.734 21.688 18.469 1 68 78 ALA A CA 1
ATOM 615 C C . ALA A 1 78 ? -28.188 22.641 19.531 1 68 78 ALA A C 1
ATOM 617 O O . ALA A 1 78 ? -28.828 22.859 20.562 1 68 78 ALA A O 1
ATOM 618 N N . ASN A 1 79 ? -27.141 23.344 19.188 1 65.12 79 ASN A N 1
ATOM 619 C CA . ASN A 1 79 ? -26.625 24.5 19.922 1 65.12 79 ASN A CA 1
ATOM 620 C C . ASN A 1 79 ? -26.25 24.109 21.359 1 65.12 79 ASN A C 1
ATOM 622 O O . ASN A 1 79 ? -26.766 24.672 22.312 1 65.12 79 ASN A O 1
ATOM 626 N N . ILE A 1 80 ? -25.438 23.141 21.453 1 67.38 80 ILE A N 1
ATOM 627 C CA . ILE A 1 80 ? -24.969 22.75 22.781 1 67.38 80 ILE A CA 1
ATOM 628 C C . ILE A 1 80 ? -23.734 23.562 23.141 1 67.38 80 ILE A C 1
ATOM 630 O O . ILE A 1 80 ? -23.141 24.219 22.281 1 67.38 80 ILE A O 1
ATOM 634 N N . SER A 1 81 ? -23.406 23.594 24.391 1 71.19 81 SER A N 1
ATOM 635 C CA . SER A 1 81 ? -22.25 24.328 24.891 1 71.19 81 SER A CA 1
ATOM 636 C C . SER A 1 81 ? -20.969 23.875 24.219 1 71.19 81 SER A C 1
ATOM 638 O O . SER A 1 81 ? -20.875 22.734 23.75 1 71.19 81 SER A O 1
ATOM 640 N N . ASP A 1 82 ? -20.016 24.75 24 1 66.62 82 ASP A N 1
ATOM 641 C CA . ASP A 1 82 ? -18.781 24.547 23.266 1 66.62 82 ASP A CA 1
ATOM 642 C C . ASP A 1 82 ? -18.031 23.312 23.766 1 66.62 82 ASP A C 1
ATOM 644 O O . ASP A 1 82 ? -17.5 22.531 22.984 1 66.62 82 ASP A O 1
ATOM 648 N N . ASP A 1 83 ? -17.984 23.125 25.125 1 71.06 83 ASP A N 1
ATOM 649 C CA . ASP A 1 83 ? -17.266 22 25.703 1 71.06 83 ASP A CA 1
ATOM 650 C C . ASP A 1 83 ? -17.938 20.688 25.359 1 71.06 83 ASP A C 1
ATOM 652 O O . ASP A 1 83 ? -17.266 19.688 25.047 1 71.06 83 ASP A O 1
ATOM 656 N N . LEU A 1 84 ? -19.234 20.766 25.422 1 75.25 84 LEU A N 1
ATOM 657 C CA . LEU A 1 84 ? -20 19.562 25.109 1 75.25 84 LEU A CA 1
ATOM 658 C C . LEU A 1 84 ? -19.953 19.266 23.625 1 75.25 84 LEU A C 1
ATOM 660 O O . LEU A 1 84 ? -19.953 18.094 23.219 1 75.25 84 LEU A O 1
ATOM 664 N N . ALA A 1 85 ? -19.766 20.297 22.859 1 76.19 85 ALA A N 1
ATOM 665 C CA . ALA A 1 85 ? -19.688 20.141 21.422 1 76.19 85 ALA A CA 1
ATOM 666 C C . ALA A 1 85 ? -18.422 19.406 21 1 76.19 85 ALA A C 1
ATOM 668 O O . ALA A 1 85 ? -18.453 18.562 20.109 1 76.19 85 ALA A O 1
ATOM 669 N N . ASP A 1 86 ? -17.359 19.703 21.734 1 74 86 ASP A N 1
ATOM 670 C CA . ASP A 1 86 ? -16.109 19.031 21.422 1 74 86 ASP A CA 1
ATOM 671 C C . ASP A 1 86 ? -16.172 17.547 21.781 1 74 86 ASP A C 1
ATOM 673 O O . ASP A 1 86 ? -15.641 16.719 21.047 1 74 86 ASP A O 1
ATOM 677 N N . THR A 1 87 ? -16.844 17.297 22.922 1 76.81 87 THR A N 1
ATOM 678 C CA . THR A 1 87 ? -16.969 15.914 23.344 1 76.81 87 THR A CA 1
ATOM 679 C C . THR A 1 87 ? -17.828 15.125 22.359 1 76.81 87 THR A C 1
ATOM 681 O O . THR A 1 87 ? -17.484 14.008 21.984 1 76.81 87 THR A O 1
ATOM 684 N N . TYR A 1 88 ? -18.891 15.727 21.906 1 76.25 88 TYR A N 1
ATOM 685 C CA . TYR A 1 88 ? -19.781 15.055 20.969 1 76.25 88 TYR A CA 1
ATOM 686 C C . TYR A 1 88 ? -19.125 14.914 19.594 1 76.25 88 TYR A C 1
ATOM 688 O O . TYR A 1 88 ? -19.359 13.938 18.891 1 76.25 88 TYR A O 1
ATOM 696 N N . GLU A 1 89 ? -18.297 15.844 19.25 1 76.31 89 GLU A N 1
ATOM 697 C CA . GLU A 1 89 ? -17.562 15.75 18 1 76.31 89 GLU A CA 1
ATOM 698 C C . GLU A 1 89 ? -16.578 14.586 18.031 1 76.31 89 GLU A C 1
ATOM 700 O O . GLU A 1 89 ? -16.453 13.836 17.062 1 76.31 89 GLU A O 1
ATOM 705 N N . ASN A 1 90 ? -15.961 14.492 19.188 1 77.94 90 ASN A N 1
ATOM 706 C CA . ASN A 1 90 ? -15.008 13.398 19.344 1 77.94 90 ASN A CA 1
ATOM 707 C C . ASN A 1 90 ? -15.703 12.039 19.312 1 77.94 90 ASN A C 1
ATOM 709 O O . ASN A 1 90 ? -15.211 11.102 18.688 1 77.94 90 ASN A O 1
ATOM 713 N N . LYS A 1 91 ? -16.812 12 19.938 1 77.56 91 LYS A N 1
ATOM 714 C CA . LYS A 1 91 ? -17.562 10.758 19.938 1 77.56 91 LYS A CA 1
ATOM 715 C C . LYS A 1 91 ? -18.078 10.414 18.547 1 77.56 91 LYS A C 1
ATOM 717 O O . LYS A 1 91 ? -18.062 9.242 18.156 1 77.56 91 LYS A O 1
ATOM 722 N N . SER A 1 92 ? -18.484 11.398 17.875 1 78.75 92 SER A N 1
ATOM 723 C CA . SER A 1 92 ? -18.969 11.195 16.516 1 78.75 92 SER A CA 1
ATOM 724 C C . SER A 1 92 ? -17.844 10.711 15.602 1 78.75 92 SER A C 1
ATOM 726 O O . SER A 1 92 ? -18.047 9.844 14.75 1 78.75 92 SER A O 1
ATOM 728 N N . TYR A 1 93 ? -16.656 11.195 15.859 1 76.81 93 TYR A N 1
ATOM 729 C CA . TYR A 1 93 ? -15.516 10.797 15.055 1 76.81 93 TYR A CA 1
ATOM 730 C C . TYR A 1 93 ? -15.109 9.359 15.359 1 76.81 93 TYR A C 1
ATOM 732 O O . TYR A 1 93 ? -14.781 8.586 14.453 1 76.81 93 TYR A O 1
ATOM 740 N N . ILE A 1 94 ? -15.211 9.031 16.578 1 81.69 94 ILE A N 1
ATOM 741 C CA . ILE A 1 94 ? -14.867 7.676 16.984 1 81.69 94 ILE A CA 1
ATOM 742 C C . ILE A 1 94 ? -15.844 6.688 16.344 1 81.69 94 ILE A C 1
ATOM 744 O O . ILE A 1 94 ? -15.438 5.613 15.891 1 81.69 94 ILE A O 1
ATOM 748 N N . LYS A 1 95 ? -17.047 7.082 16.328 1 82.81 95 LYS A N 1
ATOM 749 C CA . LYS A 1 95 ? -18.047 6.219 15.703 1 82.81 95 LYS A CA 1
ATOM 750 C C . LYS A 1 95 ? -17.828 6.117 14.195 1 82.81 95 LYS A C 1
ATOM 752 O O . LYS A 1 95 ? -18.047 5.059 13.602 1 82.81 95 LYS A O 1
ATOM 757 N N . SER A 1 96 ? -17.375 7.188 13.617 1 81.75 96 SER A N 1
ATOM 758 C CA . SER A 1 96 ? -17.078 7.16 12.195 1 81.75 96 SER A CA 1
ATOM 759 C C . SER A 1 96 ? -15.891 6.242 11.898 1 81.75 96 SER A C 1
ATOM 761 O O . SER A 1 96 ? -15.875 5.547 10.883 1 81.75 96 SER A O 1
ATOM 763 N N . LEU A 1 97 ? -14.945 6.195 12.781 1 84.69 97 LEU A N 1
ATOM 764 C CA . LEU A 1 97 ? -13.805 5.289 12.648 1 84.69 97 LEU A CA 1
ATOM 765 C C . LEU A 1 97 ? -14.242 3.838 12.805 1 84.69 97 LEU A C 1
ATOM 767 O O . LEU A 1 97 ? -13.727 2.951 12.125 1 84.69 97 LEU A O 1
ATOM 771 N N . LYS A 1 98 ? -15.211 3.65 13.695 1 88.88 98 LYS A N 1
ATOM 772 C CA . LYS A 1 98 ? -15.734 2.305 13.906 1 88.88 98 LYS A CA 1
ATOM 773 C C . LYS A 1 98 ? -16.438 1.79 12.648 1 88.88 98 LYS A C 1
ATOM 775 O O . LYS A 1 98 ? -16.359 0.602 12.328 1 88.88 98 LYS A O 1
ATOM 780 N N . VAL A 1 99 ? -17.078 2.684 11.977 1 87.88 99 VAL A N 1
ATOM 781 C CA . VAL A 1 99 ? -17.734 2.322 10.727 1 87.88 99 VAL A CA 1
ATOM 782 C C . VAL A 1 99 ? -16.703 1.863 9.703 1 87.88 99 VAL A C 1
ATOM 784 O O . VAL A 1 99 ? -16.891 0.847 9.031 1 87.88 99 VAL A O 1
ATOM 787 N N . ARG A 1 100 ? -15.625 2.523 9.641 1 86.81 100 ARG A N 1
ATOM 788 C CA . ARG A 1 100 ? -14.555 2.16 8.711 1 86.81 100 ARG A CA 1
ATOM 789 C C . ARG A 1 100 ? -13.93 0.825 9.102 1 86.81 100 ARG A C 1
ATOM 791 O O . ARG A 1 100 ? -13.578 0.024 8.234 1 86.81 100 ARG A O 1
ATOM 798 N N . PHE A 1 101 ? -13.883 0.641 10.383 1 91.19 101 PHE A N 1
ATOM 799 C CA . PHE A 1 101 ? -13.344 -0.616 10.891 1 91.19 101 PHE A CA 1
ATOM 800 C C . PHE A 1 101 ? -14.234 -1.786 10.492 1 91.19 101 PHE A C 1
ATOM 802 O O . PHE A 1 101 ? -13.742 -2.809 10.008 1 91.19 101 PHE A O 1
ATOM 809 N N . ILE A 1 102 ? -15.445 -1.561 10.641 1 93 102 ILE A N 1
ATOM 810 C CA . ILE A 1 102 ? -16.406 -2.611 10.32 1 93 102 ILE A CA 1
ATOM 811 C C . ILE A 1 102 ? -16.344 -2.914 8.82 1 93 102 ILE A C 1
ATOM 813 O O . ILE A 1 102 ? -16.344 -4.078 8.414 1 93 102 ILE A O 1
ATOM 817 N N . TYR A 1 103 ? -16.266 -1.915 8.078 1 91.31 103 TYR A N 1
ATOM 818 C CA . TYR A 1 103 ? -16.219 -2.096 6.633 1 91.31 103 TYR A CA 1
ATOM 819 C C . TYR A 1 103 ? -14.945 -2.826 6.219 1 91.31 103 TYR A C 1
ATOM 821 O O . TYR A 1 103 ? -14.977 -3.701 5.352 1 91.31 103 TYR A O 1
ATOM 829 N N . THR A 1 104 ? -13.82 -2.486 6.82 1 92.12 104 THR A N 1
ATOM 830 C CA . THR A 1 104 ? -12.562 -3.166 6.547 1 92.12 104 THR A CA 1
ATOM 831 C C . THR A 1 104 ? -12.656 -4.648 6.902 1 92.12 104 THR A C 1
ATOM 833 O O . THR A 1 104 ? -12.164 -5.504 6.164 1 92.12 104 THR A O 1
ATOM 836 N N . MET A 1 105 ? -13.32 -4.91 7.988 1 93.75 105 MET A N 1
ATOM 837 C CA . MET A 1 105 ? -13.516 -6.297 8.398 1 93.75 105 MET A CA 1
ATOM 838 C C . MET A 1 105 ? -14.367 -7.051 7.379 1 93.75 105 MET A C 1
ATOM 840 O O . MET A 1 105 ? -14.117 -8.219 7.094 1 93.75 105 MET A O 1
ATOM 844 N N . GLN A 1 106 ? -15.328 -6.383 6.844 1 94.38 106 GLN A N 1
ATOM 845 C CA . GLN A 1 106 ? -16.156 -6.984 5.809 1 94.38 106 GLN A CA 1
ATOM 846 C C . GLN A 1 106 ? -15.336 -7.359 4.582 1 94.38 106 GLN A C 1
ATOM 848 O O . GLN A 1 106 ? -15.508 -8.438 4.012 1 94.38 106 GLN A O 1
ATOM 853 N N . LEU A 1 107 ? -14.445 -6.48 4.246 1 92.88 107 LEU A N 1
ATOM 854 C CA . LEU A 1 107 ? -13.602 -6.738 3.09 1 92.88 107 LEU A CA 1
ATOM 855 C C . LEU A 1 107 ? -12.641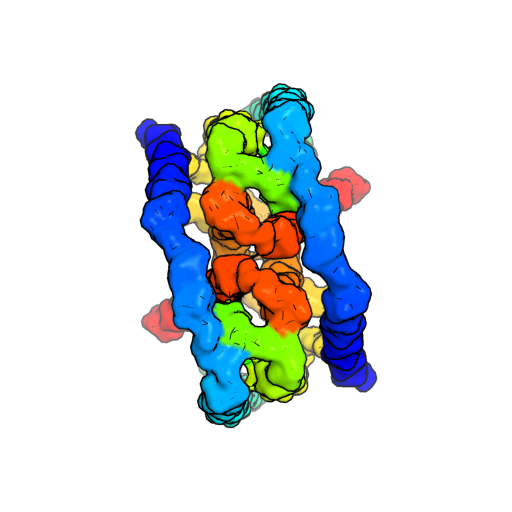 -7.895 3.361 1 92.88 107 LEU A C 1
ATOM 857 O O . LEU A 1 107 ? -12.414 -8.734 2.488 1 92.88 107 LEU A O 1
ATOM 861 N N . ILE A 1 108 ? -12.148 -7.945 4.523 1 93.38 108 ILE A N 1
ATOM 862 C CA . ILE A 1 108 ? -11.227 -9.016 4.895 1 93.38 108 ILE A CA 1
ATOM 863 C C . ILE A 1 108 ? -11.953 -10.359 4.828 1 93.38 108 ILE A C 1
ATOM 865 O O . ILE A 1 108 ? -11.406 -11.344 4.316 1 93.38 108 ILE A O 1
ATOM 869 N N . VAL A 1 109 ? -13.133 -10.359 5.305 1 94.06 109 VAL A N 1
ATOM 870 C CA . VAL A 1 109 ? -13.93 -11.5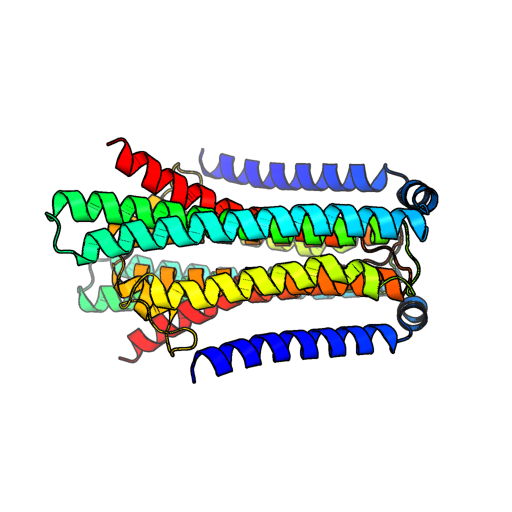78 5.246 1 94.06 109 VAL A CA 1
ATOM 871 C C . VAL A 1 109 ? -14.141 -11.992 3.793 1 94.06 109 VAL A C 1
ATOM 873 O O . VAL A 1 109 ? -14.008 -13.172 3.453 1 94.06 109 VAL A O 1
ATOM 876 N N . ALA A 1 110 ? -14.438 -11.078 2.951 1 92.94 110 ALA A N 1
ATOM 877 C CA . ALA A 1 110 ? -14.633 -11.352 1.529 1 92.94 110 ALA A CA 1
ATOM 878 C C . ALA A 1 110 ? -13.336 -11.859 0.893 1 92.94 110 ALA A C 1
ATOM 880 O O . ALA A 1 110 ? -13.367 -12.75 0.04 1 92.94 110 ALA A O 1
ATOM 881 N N . PHE A 1 111 ? -12.203 -11.367 1.303 1 93.75 111 PHE A N 1
ATOM 882 C CA . PHE A 1 111 ? -10.914 -11.797 0.773 1 93.75 111 PHE A CA 1
ATOM 883 C C . PHE A 1 111 ? -10.602 -13.219 1.2 1 93.75 111 PHE A C 1
ATOM 885 O O . PHE A 1 111 ? -10.109 -14.023 0.402 1 93.75 111 PHE A O 1
ATOM 892 N N . ILE A 1 112 ? -10.922 -13.484 2.396 1 92.56 112 ILE A N 1
ATOM 893 C CA . ILE A 1 112 ? -10.695 -14.836 2.896 1 92.56 112 ILE A CA 1
ATOM 894 C C . ILE A 1 112 ? -11.602 -15.82 2.156 1 92.56 112 ILE A C 1
ATOM 896 O O . ILE A 1 112 ? -11.195 -16.953 1.865 1 92.56 112 ILE A O 1
ATOM 900 N N . ALA A 1 113 ? -12.781 -15.406 1.807 1 92.31 113 ALA A N 1
ATOM 901 C CA . ALA A 1 113 ? -13.734 -16.25 1.093 1 92.31 113 ALA A CA 1
ATOM 902 C C . ALA A 1 113 ? -13.219 -16.609 -0.296 1 92.31 113 ALA A C 1
ATOM 904 O O . ALA A 1 113 ? -13.531 -17.672 -0.826 1 92.31 113 ALA A O 1
ATOM 905 N N . ILE A 1 114 ? -12.445 -15.766 -0.901 1 90.56 114 ILE A N 1
ATOM 906 C CA . ILE A 1 114 ? -11.891 -16.062 -2.215 1 90.56 114 ILE A CA 1
ATOM 907 C C . ILE A 1 114 ? -10.609 -16.875 -2.055 1 90.56 114 ILE A C 1
ATOM 909 O O . ILE A 1 114 ? -10.281 -17.719 -2.906 1 90.56 114 ILE A O 1
ATOM 913 N N . LEU A 1 115 ? -9.922 -16.703 -0.991 1 91.62 115 LEU A N 1
ATOM 914 C CA . LEU A 1 115 ? -8.648 -17.375 -0.74 1 91.62 115 LEU A CA 1
ATOM 915 C C . LEU A 1 115 ? -8.859 -18.875 -0.567 1 91.62 115 LEU A C 1
ATOM 917 O O . LEU A 1 115 ? -8.062 -19.688 -1.072 1 91.62 115 LEU A O 1
ATOM 921 N N . ILE A 1 116 ? -9.914 -19.25 0.028 1 89.94 116 ILE A N 1
ATOM 922 C CA . ILE A 1 116 ? -10.156 -20.656 0.351 1 89.94 116 ILE A CA 1
ATOM 923 C C . ILE A 1 116 ? -10.352 -21.453 -0.935 1 89.94 116 ILE A C 1
ATOM 925 O O . ILE A 1 116 ? -9.664 -22.453 -1.167 1 89.94 116 ILE A O 1
ATOM 929 N N . PRO A 1 117 ? -11.242 -21.047 -1.813 1 88.94 117 PRO A N 1
ATOM 930 C CA . PRO A 1 117 ? -11.367 -21.797 -3.066 1 88.94 117 PRO A CA 1
ATOM 931 C C . PRO A 1 117 ? -10.102 -21.734 -3.916 1 88.94 117 PRO A C 1
ATOM 933 O O . PRO A 1 117 ? -9.812 -22.688 -4.66 1 88.94 117 PRO A O 1
ATOM 936 N N . VAL A 1 118 ? -9.344 -20.734 -3.85 1 87.31 118 VAL A N 1
ATOM 937 C CA . VAL A 1 118 ? -8.102 -20.625 -4.617 1 87.31 118 VAL A CA 1
ATOM 938 C C . VAL A 1 118 ? -7.078 -21.625 -4.094 1 87.31 118 VAL A C 1
ATOM 940 O O . VAL A 1 118 ? -6.426 -22.312 -4.879 1 87.31 118 VAL A O 1
ATOM 943 N N . ILE A 1 119 ? -6.984 -21.688 -2.783 1 85.75 119 ILE A N 1
ATOM 944 C CA . ILE A 1 119 ? -6.07 -22.656 -2.176 1 85.75 119 ILE A CA 1
ATOM 945 C C . ILE A 1 119 ? -6.488 -24.078 -2.551 1 85.75 119 ILE A C 1
ATOM 947 O O . ILE A 1 119 ? -5.637 -24.922 -2.83 1 85.75 119 ILE A O 1
ATOM 951 N N . GLY A 1 120 ? -7.754 -24.344 -2.598 1 86.5 120 GLY A N 1
ATOM 952 C CA . GLY A 1 120 ? -8.281 -25.672 -2.869 1 86.5 120 GLY A CA 1
ATOM 953 C C . GLY A 1 120 ? -8.391 -25.969 -4.352 1 86.5 120 GLY A C 1
ATOM 954 O O . GLY A 1 120 ? -8.812 -27.062 -4.734 1 86.5 120 GLY A O 1
ATOM 955 N N . ASN A 1 121 ? -8.07 -25 -5.148 1 84.44 121 ASN A N 1
ATOM 956 C CA . ASN A 1 121 ? -8.102 -25.172 -6.598 1 84.44 121 ASN A CA 1
ATOM 957 C C . ASN A 1 121 ? -9.523 -25.422 -7.098 1 84.44 121 ASN A C 1
ATOM 959 O O . ASN A 1 121 ? -9.781 -26.438 -7.754 1 84.44 121 ASN A O 1
ATOM 963 N N . ALA A 1 122 ? -10.352 -24.469 -6.871 1 83.38 122 ALA A N 1
ATOM 964 C CA . ALA A 1 122 ? -11.758 -24.562 -7.27 1 83.38 122 ALA A CA 1
ATOM 965 C C . ALA A 1 122 ? -11.906 -24.438 -8.781 1 83.38 122 ALA A C 1
ATOM 967 O O . ALA A 1 122 ? -11.062 -23.828 -9.445 1 83.38 122 ALA A O 1
ATOM 968 N N . SER A 1 123 ? -12.977 -25.047 -9.25 1 83.94 123 SER A N 1
ATOM 969 C CA . SER A 1 123 ? -13.281 -25 -10.68 1 83.94 123 SER A CA 1
ATOM 970 C C . SER A 1 123 ? -13.766 -23.609 -11.094 1 83.94 123 SER A C 1
ATOM 972 O O . SER A 1 123 ? -14.297 -22.859 -10.266 1 83.94 123 SER A O 1
ATOM 974 N N . GLU A 1 124 ? -13.578 -23.281 -12.328 1 83.62 124 GLU A N 1
ATOM 975 C CA . GLU A 1 124 ? -13.953 -21.969 -12.883 1 83.62 124 GLU A CA 1
ATOM 976 C C . GLU A 1 124 ? -15.469 -21.766 -12.828 1 83.62 124 GLU A C 1
ATOM 978 O O . GLU A 1 124 ? -15.945 -20.641 -12.828 1 83.62 124 GLU A O 1
ATOM 983 N N . ASN A 1 125 ? -16.203 -22.859 -12.703 1 82.94 125 ASN A N 1
ATOM 984 C CA . ASN A 1 125 ? -17.656 -22.766 -12.703 1 82.94 125 ASN A CA 1
ATOM 985 C C . ASN A 1 125 ? -18.188 -22.141 -11.414 1 82.94 125 ASN A C 1
ATOM 987 O O . ASN A 1 125 ? -19.328 -21.688 -11.359 1 82.94 125 ASN A O 1
ATOM 991 N N . HIS A 1 126 ? -17.344 -22.047 -10.453 1 84.19 126 HIS A N 1
ATOM 992 C CA . HIS A 1 126 ? -17.781 -21.578 -9.148 1 84.19 126 HIS A CA 1
ATOM 993 C C . HIS A 1 126 ? -17.453 -20.109 -8.945 1 84.19 126 HIS A C 1
ATOM 995 O O . HIS A 1 126 ? -17.672 -19.562 -7.863 1 84.19 126 HIS A O 1
ATOM 1001 N N . ILE A 1 127 ? -17.062 -19.453 -9.961 1 83.44 127 ILE A N 1
ATOM 1002 C CA . ILE A 1 127 ? -16.578 -18.078 -9.836 1 83.44 127 ILE A CA 1
ATOM 1003 C C . ILE A 1 127 ? -17.719 -17.172 -9.391 1 83.44 127 ILE A C 1
ATOM 1005 O O . ILE A 1 127 ? -17.531 -16.297 -8.547 1 83.44 127 ILE A O 1
ATOM 1009 N N . ALA A 1 128 ? -18.875 -17.359 -9.93 1 82.88 128 ALA A N 1
ATOM 1010 C CA . ALA A 1 128 ? -20.031 -16.5 -9.609 1 82.88 128 ALA A CA 1
ATOM 1011 C C . ALA A 1 128 ? -20.391 -16.625 -8.133 1 82.88 128 ALA A C 1
ATOM 1013 O O . ALA A 1 128 ? -20.688 -15.617 -7.477 1 82.88 128 ALA A O 1
ATOM 1014 N N . LEU A 1 129 ? -20.344 -17.812 -7.652 1 87.31 129 LEU A N 1
ATOM 1015 C CA . LEU A 1 129 ? -20.672 -18.062 -6.254 1 87.31 129 LEU A CA 1
ATOM 1016 C C . LEU A 1 129 ? -19.656 -17.406 -5.328 1 87.31 129 LEU A C 1
ATOM 1018 O O . LEU A 1 129 ? -20.016 -16.844 -4.297 1 87.31 129 LEU A O 1
ATOM 1022 N N . ILE A 1 130 ? -18.469 -17.438 -5.723 1 87.5 130 ILE A N 1
ATOM 1023 C CA . ILE A 1 130 ? -17.359 -16.938 -4.906 1 87.5 130 ILE A CA 1
ATOM 1024 C C . ILE A 1 130 ? -17.422 -15.422 -4.809 1 87.5 130 ILE A C 1
ATOM 1026 O O . ILE A 1 130 ? -16.984 -14.836 -3.814 1 87.5 130 ILE A O 1
ATOM 1030 N N . MET A 1 131 ? -18.109 -14.773 -5.742 1 85.56 131 MET A N 1
ATOM 1031 C CA . MET A 1 131 ? -18.125 -13.32 -5.805 1 85.56 131 MET A CA 1
ATOM 1032 C C . MET A 1 131 ? -19.266 -12.758 -4.969 1 85.56 131 MET A C 1
ATOM 1034 O O . MET A 1 131 ? -19.312 -11.547 -4.715 1 85.56 131 MET A O 1
ATOM 1038 N N . ILE A 1 132 ? -20.094 -13.539 -4.402 1 88.31 132 ILE A N 1
ATOM 1039 C CA . ILE A 1 132 ? -21.297 -13.094 -3.715 1 88.31 132 ILE A CA 1
ATOM 1040 C C . ILE A 1 132 ? -20.922 -12.281 -2.479 1 88.31 132 ILE A C 1
ATOM 1042 O O . ILE A 1 132 ? -21.453 -11.188 -2.262 1 88.31 132 ILE A O 1
ATOM 1046 N N . PRO A 1 133 ? -20.016 -12.758 -1.663 1 89.25 133 PRO A N 1
ATOM 1047 C CA . PRO A 1 133 ? -19.641 -11.961 -0.492 1 89.25 133 PRO A CA 1
ATOM 1048 C C . PRO A 1 133 ? -19.141 -10.57 -0.862 1 89.25 133 PRO A C 1
ATOM 1050 O O . PRO A 1 133 ? -19.359 -9.609 -0.118 1 89.25 133 PRO A O 1
ATOM 1053 N N . PHE A 1 134 ? -18.594 -10.438 -1.953 1 86.31 134 PHE A N 1
ATOM 1054 C CA . PHE A 1 134 ? -18.078 -9.148 -2.4 1 86.31 134 PHE A CA 1
ATOM 1055 C C . PHE A 1 134 ? -19.219 -8.211 -2.764 1 86.31 134 PHE A C 1
ATOM 1057 O O . PHE A 1 134 ? -19.141 -7.004 -2.523 1 86.31 134 PHE A O 1
ATOM 1064 N N . ILE A 1 135 ? -20.234 -8.727 -3.287 1 84.69 135 ILE A N 1
ATOM 1065 C CA . ILE A 1 135 ? -21.391 -7.926 -3.66 1 84.69 135 ILE A CA 1
ATOM 1066 C C . ILE A 1 135 ? -22.031 -7.328 -2.408 1 84.69 135 ILE A C 1
ATOM 1068 O O . ILE A 1 135 ? -22.469 -6.176 -2.418 1 84.69 135 ILE A O 1
ATOM 1072 N N . ILE A 1 136 ? -22 -8.031 -1.375 1 88.62 136 ILE A N 1
ATOM 1073 C CA . ILE A 1 136 ? -22.562 -7.566 -0.115 1 88.62 136 ILE A CA 1
ATOM 1074 C C . ILE A 1 136 ? -21.766 -6.371 0.4 1 88.62 136 ILE A C 1
ATOM 1076 O O . ILE A 1 136 ? -22.344 -5.434 0.964 1 88.62 136 ILE A O 1
ATOM 1080 N N . THR A 1 137 ? -20.484 -6.391 0.18 1 88.06 137 THR A N 1
ATOM 1081 C CA . THR A 1 137 ? -19.656 -5.293 0.654 1 88.06 137 THR A CA 1
ATOM 1082 C C . THR A 1 137 ? -19.938 -4.016 -0.133 1 88.06 137 THR A C 1
ATOM 1084 O O . THR A 1 137 ? -19.703 -2.91 0.36 1 88.06 137 THR A O 1
ATOM 1087 N N . ILE A 1 138 ? -20.438 -4.18 -1.327 1 83.19 138 ILE A N 1
ATOM 1088 C CA . ILE A 1 138 ? -20.781 -3.021 -2.146 1 83.19 138 ILE A CA 1
ATOM 1089 C C . ILE A 1 138 ? -21.953 -2.277 -1.521 1 83.19 138 ILE A C 1
ATOM 1091 O O . ILE A 1 138 ? -21.984 -1.045 -1.517 1 83.19 138 ILE A O 1
ATOM 1095 N N . ILE A 1 139 ? -22.812 -2.99 -0.995 1 84 139 ILE A N 1
ATOM 1096 C CA . ILE A 1 139 ? -23.969 -2.396 -0.321 1 84 139 ILE A CA 1
ATOM 1097 C C . ILE A 1 139 ? -23.5 -1.543 0.853 1 84 139 ILE A C 1
ATOM 1099 O O . ILE A 1 139 ? -23.922 -0.397 1.009 1 84 139 ILE A O 1
ATOM 1103 N N . SER A 1 140 ? -22.625 -2.119 1.604 1 86.12 140 SER A N 1
ATOM 1104 C CA . SER A 1 140 ? -22.094 -1.395 2.752 1 86.12 140 SER A CA 1
ATOM 1105 C C . SER A 1 140 ? -21.344 -0.146 2.312 1 86.12 140 SER A C 1
ATOM 1107 O O . SER A 1 140 ? -21.406 0.893 2.973 1 86.12 140 SER A O 1
ATOM 1109 N N . SER A 1 141 ? -20.672 -0.257 1.249 1 83.06 141 SER A N 1
ATOM 1110 C CA . SER A 1 141 ? -19.906 0.883 0.743 1 83.06 141 SER A CA 1
ATOM 1111 C C . SER A 1 141 ? -20.828 2.02 0.323 1 83.06 141 SER A C 1
ATOM 1113 O O . SER A 1 141 ? -20.547 3.189 0.594 1 83.06 141 SER A O 1
ATOM 1115 N N . ILE A 1 142 ? -21.906 1.688 -0.268 1 78.88 142 ILE A N 1
ATOM 1116 C CA . ILE A 1 142 ? -22.891 2.676 -0.698 1 78.88 142 ILE A CA 1
ATOM 1117 C C . ILE A 1 142 ? -23.547 3.328 0.522 1 78.88 142 ILE A C 1
ATOM 1119 O O . ILE A 1 142 ? -23.75 4.543 0.544 1 78.88 142 ILE A O 1
ATOM 1123 N N . MET A 1 143 ? -23.828 2.547 1.477 1 80.88 143 MET A N 1
ATOM 1124 C CA . MET A 1 143 ? -24.422 3.057 2.711 1 80.88 143 MET A CA 1
ATOM 1125 C C . MET A 1 143 ? -23.516 4.09 3.365 1 80.88 143 MET A C 1
ATOM 1127 O O . MET A 1 143 ? -23.984 5.125 3.84 1 80.88 143 MET A O 1
ATOM 1131 N N . ILE A 1 144 ? -22.266 3.828 3.381 1 80.56 144 ILE A N 1
ATOM 1132 C CA . ILE A 1 144 ? -21.297 4.734 3.988 1 80.56 144 ILE A CA 1
ATOM 1133 C C . ILE A 1 144 ? -21.219 6.031 3.186 1 80.56 144 ILE A C 1
ATOM 1135 O O . ILE A 1 144 ? -21.141 7.121 3.758 1 80.56 144 ILE A O 1
ATOM 1139 N N . GLY A 1 145 ? -21.266 5.91 1.922 1 73.56 145 GLY A N 1
ATOM 1140 C CA . GLY A 1 145 ? -21.234 7.09 1.072 1 73.56 145 GLY A CA 1
ATOM 1141 C C . GLY A 1 145 ? -22.422 8.008 1.274 1 73.56 145 GLY A C 1
ATOM 1142 O O . GLY A 1 145 ? -22.266 9.227 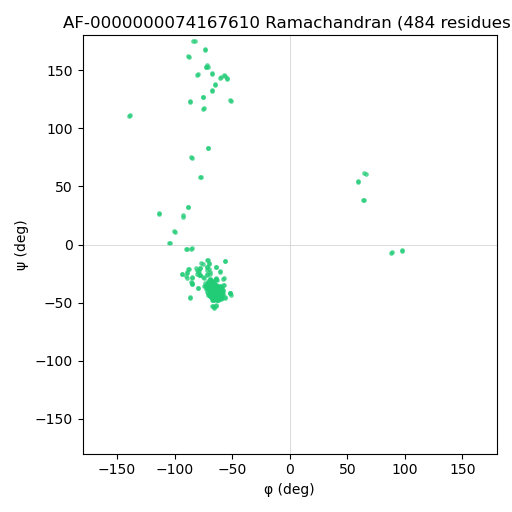1.342 1 73.56 145 GLY A O 1
ATOM 1143 N N . ILE A 1 146 ? -23.516 7.434 1.417 1 72.38 146 ILE A N 1
ATOM 1144 C CA . ILE A 1 146 ? -24.75 8.203 1.612 1 72.38 146 ILE A CA 1
ATOM 1145 C C . ILE A 1 146 ? -24.734 8.844 3 1 72.38 146 ILE A C 1
ATOM 1147 O O . ILE A 1 146 ? -25.188 9.977 3.17 1 72.38 146 ILE A O 1
ATOM 1151 N N . PHE A 1 147 ? -24.188 8.164 3.879 1 69.62 147 PHE A N 1
ATOM 1152 C CA . PHE A 1 147 ? -24.141 8.602 5.27 1 69.62 147 PHE A CA 1
ATOM 1153 C C . PHE A 1 147 ? -23.219 9.805 5.426 1 69.62 147 PHE A C 1
ATOM 1155 O O . PHE A 1 147 ? -23.469 10.688 6.246 1 69.62 147 PHE A O 1
ATOM 1162 N N . TYR A 1 148 ? -22.125 9.82 4.727 1 63.56 148 TYR A N 1
ATOM 1163 C CA . TYR A 1 148 ? -21.172 10.914 4.871 1 63.56 148 TYR A CA 1
ATOM 1164 C C . TYR A 1 148 ? -21.812 12.242 4.504 1 63.56 148 TYR A C 1
ATOM 1166 O O . TYR A 1 148 ? -21.516 13.281 5.105 1 63.56 148 TYR A O 1
ATOM 1174 N N . ARG A 1 149 ? -22.844 12.156 3.703 1 62.06 149 ARG A N 1
ATOM 1175 C CA . ARG A 1 149 ? -23.547 13.367 3.309 1 62.06 149 ARG A CA 1
ATOM 1176 C C . ARG A 1 149 ? -24.422 13.891 4.449 1 62.06 149 ARG A C 1
ATOM 1178 O O . ARG A 1 149 ? -24.578 15.102 4.609 1 62.06 149 ARG A O 1
ATOM 1185 N N . LYS A 1 150 ? -24.828 12.969 5.258 1 64.06 150 LYS A N 1
ATOM 1186 C CA . LYS A 1 150 ? -25.719 13.336 6.355 1 64.06 150 LYS A CA 1
ATOM 1187 C C . LYS A 1 150 ? -24.922 13.727 7.598 1 64.06 150 LYS A C 1
ATOM 1189 O O . LYS A 1 150 ? -25.375 14.523 8.414 1 64.06 150 LYS A O 1
ATOM 1194 N N . PHE A 1 151 ? -23.797 13.141 7.668 1 61.91 151 PHE A N 1
ATOM 1195 C CA . PHE A 1 151 ? -22.969 13.281 8.867 1 61.91 151 PHE A CA 1
ATOM 1196 C C . PHE A 1 151 ? -22.5 14.719 9.031 1 61.91 151 PHE A C 1
ATOM 1198 O O . PHE A 1 151 ? -22.578 15.273 10.133 1 61.91 151 PHE A O 1
ATOM 1205 N N . ASP A 1 152 ? -21.891 15.312 8.062 1 60.84 152 ASP A N 1
ATOM 1206 C CA . ASP A 1 152 ? -21.422 16.688 8.203 1 60.84 152 ASP A CA 1
ATOM 1207 C C . ASP A 1 152 ? -21.656 17.484 6.926 1 60.84 152 ASP A C 1
ATOM 1209 O O . ASP A 1 152 ? -21.094 17.156 5.875 1 60.84 152 ASP A O 1
ATOM 1213 N N . ALA A 1 153 ? -22.578 18.406 7.07 1 59.69 153 ALA A N 1
ATOM 1214 C CA . ALA A 1 153 ? -22.906 19.297 5.961 1 59.69 153 ALA A CA 1
ATOM 1215 C C . ALA A 1 153 ? -21.656 20.031 5.461 1 59.69 153 ALA A C 1
ATOM 1217 O O . ALA A 1 153 ? -21.641 20.531 4.34 1 59.69 153 ALA A O 1
ATOM 1218 N N . ARG A 1 154 ? -20.656 19.969 6.246 1 62.97 154 ARG A N 1
ATOM 1219 C CA . ARG A 1 154 ? -19.453 20.703 5.863 1 62.97 154 ARG A CA 1
ATOM 1220 C C . ARG A 1 154 ? -18.547 19.844 4.973 1 62.97 154 ARG A C 1
ATOM 1222 O O . ARG A 1 154 ? -17.656 20.375 4.312 1 62.97 154 ARG A O 1
ATOM 1229 N N . TYR A 1 155 ? -18.812 18.594 5.133 1 64.75 155 TYR A N 1
ATOM 1230 C CA . TYR A 1 155 ? -18 17.703 4.301 1 64.75 155 TYR A CA 1
ATOM 1231 C C . TYR A 1 155 ? -18.359 17.875 2.826 1 64.75 155 TYR A C 1
ATOM 1233 O O . TYR A 1 155 ? -19.531 18.078 2.48 1 64.75 155 TYR A O 1
ATOM 1241 N N . PRO A 1 156 ? -17.344 18 2.061 1 65.56 156 PRO A N 1
ATOM 1242 C CA . PRO A 1 156 ? -17.641 18.094 0.63 1 65.56 156 PRO A CA 1
ATOM 1243 C C . PRO A 1 156 ? -18.484 16.938 0.128 1 65.56 156 PRO A C 1
ATOM 1245 O O . PRO A 1 156 ? -18.516 15.875 0.758 1 65.56 156 PRO A O 1
ATOM 1248 N N . LYS A 1 157 ? -19.312 17.266 -0.719 1 63.81 157 LYS A N 1
ATOM 1249 C CA . LYS A 1 157 ? -20.156 16.234 -1.319 1 63.81 157 LYS A CA 1
ATOM 1250 C C . LYS A 1 157 ? -19.312 15.18 -2.018 1 63.81 157 LYS A C 1
ATOM 1252 O O . LYS A 1 157 ? -18.172 15.445 -2.422 1 63.81 157 LYS A O 1
ATOM 1257 N N . LEU A 1 158 ? -19.844 14.039 -1.884 1 64.06 158 LEU A N 1
ATOM 1258 C CA . LEU A 1 158 ? -19.172 12.945 -2.572 1 64.06 158 LEU A CA 1
ATOM 1259 C C . LEU A 1 158 ? -18.953 13.281 -4.043 1 64.06 158 LEU A C 1
ATOM 1261 O O . LEU A 1 158 ? -19.891 13.711 -4.73 1 64.06 158 LEU A O 1
ATOM 1265 N N . GLY A 1 159 ? -17.812 13.234 -4.496 1 62.06 159 GLY A N 1
ATOM 1266 C CA . GLY A 1 159 ? -17.516 13.477 -5.902 1 62.06 159 GLY A CA 1
ATOM 1267 C C . GLY A 1 159 ? -17.062 14.898 -6.176 1 62.06 159 GLY A C 1
ATOM 1268 O O . GLY A 1 159 ? -16.781 15.258 -7.324 1 62.06 159 GLY A O 1
ATOM 1269 N N . GLU A 1 160 ? -17.094 15.711 -5.191 1 67.25 160 GLU A N 1
ATOM 1270 C CA . GLU A 1 160 ? -16.641 17.094 -5.387 1 67.25 160 GLU A CA 1
ATOM 1271 C C . GLU A 1 160 ? -15.141 17.156 -5.66 1 67.25 160 GLU A C 1
ATOM 1273 O O . GLU A 1 160 ? -14.383 16.312 -5.184 1 67.25 160 GLU A O 1
ATOM 1278 N N . LYS A 1 161 ? -14.773 18.172 -6.523 1 70.69 161 LYS A N 1
ATOM 1279 C CA . LYS A 1 161 ? -13.359 18.375 -6.812 1 70.69 161 LYS A CA 1
ATOM 1280 C C . LYS A 1 161 ? -12.594 18.797 -5.559 1 70.69 161 LYS A C 1
ATOM 1282 O O . LYS A 1 161 ? -13.102 19.578 -4.746 1 70.69 161 LYS A O 1
ATOM 1287 N N . ARG A 1 162 ? -11.445 18.219 -5.398 1 77 162 ARG A N 1
ATOM 1288 C CA . ARG A 1 162 ? -10.555 18.531 -4.285 1 77 162 ARG A CA 1
ATOM 1289 C C . ARG A 1 162 ? -11.18 18.141 -2.951 1 77 162 ARG A C 1
ATOM 1291 O O . ARG A 1 162 ? -11.148 18.922 -1.993 1 77 162 ARG A O 1
ATOM 1298 N N . TYR A 1 163 ? -11.844 17.047 -2.977 1 73.69 163 TYR A N 1
ATOM 1299 C CA . TYR A 1 163 ? -12.531 16.5 -1.811 1 73.69 163 TYR A CA 1
ATOM 1300 C C . TYR A 1 163 ? -11.586 16.406 -0.617 1 73.69 163 TYR A C 1
ATOM 1302 O O . TYR A 1 163 ? -11.938 16.828 0.492 1 73.69 163 TYR A O 1
ATOM 1310 N N . THR A 1 164 ? -10.438 16.016 -0.821 1 79.69 164 THR A N 1
ATOM 1311 C CA . THR A 1 164 ? -9.484 15.758 0.255 1 79.69 164 THR A CA 1
ATOM 1312 C C . THR A 1 164 ? -9.039 17.062 0.9 1 79.69 164 THR A C 1
ATOM 1314 O O . THR A 1 164 ? -8.984 17.172 2.127 1 79.69 164 THR A O 1
ATOM 1317 N N . GLU A 1 165 ? -8.781 18.016 0.034 1 82.69 165 GLU A N 1
ATOM 1318 C CA . GLU A 1 165 ? -8.336 19.297 0.542 1 82.69 165 GLU A CA 1
ATOM 1319 C C . GLU A 1 165 ? -9.43 19.969 1.376 1 82.69 165 GLU A C 1
ATOM 1321 O O . GLU A 1 165 ? -9.156 20.516 2.449 1 82.69 165 GLU A O 1
ATOM 1326 N N . LYS A 1 166 ? -10.625 19.891 0.899 1 80.19 166 LYS A N 1
ATOM 1327 C CA . LYS A 1 166 ? -11.734 20.5 1.618 1 80.19 166 LYS A CA 1
ATOM 1328 C C . LYS A 1 166 ? -12 19.781 2.938 1 80.19 166 LYS A C 1
ATOM 1330 O O . LYS A 1 166 ? -12.328 20.406 3.941 1 80.19 166 LYS A O 1
ATOM 1335 N N . ALA A 1 167 ? -11.906 18.5 2.928 1 77.06 167 ALA A N 1
ATOM 1336 C CA . ALA A 1 167 ? -12.109 17.703 4.137 1 77.06 167 ALA A CA 1
ATOM 1337 C C . ALA A 1 167 ? -11.047 18.031 5.188 1 77.06 167 ALA A C 1
ATOM 1339 O O . ALA A 1 167 ? -11.352 18.125 6.379 1 77.06 167 ALA A O 1
ATOM 1340 N N . PHE A 1 168 ? -9.836 18.25 4.754 1 85.06 168 PHE A N 1
ATOM 1341 C CA . PHE A 1 168 ? -8.742 18.484 5.688 1 85.06 168 PHE A CA 1
ATOM 1342 C C . PHE A 1 168 ? -8.766 19.922 6.207 1 85.06 168 PHE A C 1
ATOM 1344 O O . PHE A 1 168 ? -8.242 20.203 7.281 1 85.06 168 PHE A O 1
ATOM 1351 N N . ASN A 1 169 ? -9.398 20.797 5.422 1 81.5 169 ASN A N 1
ATOM 1352 C CA . ASN A 1 169 ? -9.508 22.172 5.863 1 81.5 169 ASN A CA 1
ATOM 1353 C C . ASN A 1 169 ? -10.492 22.328 7.02 1 81.5 169 ASN A C 1
ATOM 1355 O O . ASN A 1 169 ? -10.453 23.312 7.75 1 81.5 169 ASN A O 1
ATOM 1359 N N . ILE A 1 170 ? -11.359 21.281 7.137 1 77.31 170 ILE A N 1
ATOM 1360 C CA . ILE A 1 170 ? -12.328 21.297 8.227 1 77.31 170 ILE A CA 1
ATOM 1361 C C . ILE A 1 170 ? -11.664 20.812 9.516 1 77.31 170 ILE A C 1
ATOM 1363 O O . ILE A 1 170 ? -12.102 21.172 10.617 1 77.31 170 ILE A O 1
ATOM 1367 N N . MET A 1 171 ? -10.586 20.109 9.453 1 80.5 171 MET A N 1
ATOM 1368 C CA . MET A 1 171 ? -9.906 19.516 10.602 1 80.5 171 MET A CA 1
ATOM 1369 C C . MET A 1 171 ? -9.047 20.547 11.32 1 80.5 171 MET A C 1
ATOM 1371 O O . MET A 1 171 ? -8.523 21.469 10.688 1 80.5 171 MET A O 1
ATOM 1375 N N . ASP A 1 172 ? -8.992 20.375 12.586 1 82.31 172 ASP A N 1
ATOM 1376 C CA . ASP A 1 172 ? -8.094 21.219 13.359 1 82.31 172 ASP A CA 1
ATOM 1377 C C . ASP A 1 172 ? -6.637 20.812 13.156 1 82.31 172 ASP A C 1
ATOM 1379 O O . ASP A 1 172 ? -6.355 19.797 12.516 1 82.31 172 ASP A O 1
ATOM 1383 N N . GLU A 1 173 ? -5.738 21.672 13.617 1 83 173 GLU A N 1
ATOM 1384 C CA . GLU A 1 173 ? -4.305 21.469 13.422 1 83 173 GLU A CA 1
ATOM 1385 C C . GLU A 1 173 ? -3.836 20.172 14.086 1 83 173 GLU A C 1
ATOM 1387 O O . GLU A 1 173 ? -2.996 19.453 13.539 1 83 173 GLU A O 1
ATOM 1392 N N . GLY A 1 174 ? -4.391 19.922 15.273 1 80.88 174 GLY A N 1
ATOM 1393 C CA . GLY A 1 174 ? -4.023 18.703 15.977 1 80.88 174 GLY A CA 1
ATOM 1394 C C . GLY A 1 174 ? -4.453 17.438 15.258 1 80.88 174 GLY A C 1
ATOM 1395 O O . GLY A 1 174 ? -3.682 16.484 15.141 1 80.88 174 GLY A O 1
ATOM 1396 N N . GLU A 1 175 ? -5.625 17.422 14.734 1 82.19 175 GLU A N 1
ATOM 1397 C CA . GLU A 1 175 ? -6.156 16.281 13.984 1 82.19 175 GLU A CA 1
ATOM 1398 C C . GLU A 1 175 ? -5.383 16.062 12.688 1 82.19 175 GLU A C 1
ATOM 1400 O O . GLU A 1 175 ? -5.125 14.922 12.297 1 82.19 175 GLU A O 1
ATOM 1405 N N . ARG A 1 176 ? -5.008 17.125 12.086 1 86.56 176 ARG A N 1
ATOM 1406 C CA . ARG A 1 176 ? -4.238 17.031 10.852 1 86.56 176 ARG A CA 1
ATOM 1407 C C . ARG A 1 176 ? -2.863 16.422 11.102 1 86.56 176 ARG A C 1
ATOM 1409 O O . ARG A 1 176 ? -2.369 15.633 10.297 1 86.56 176 ARG A O 1
ATOM 1416 N N . TYR A 1 177 ? -2.355 16.859 12.195 1 86.44 177 TYR A N 1
ATOM 1417 C CA . TYR A 1 177 ? -1.017 16.391 12.531 1 86.44 177 TYR A CA 1
ATOM 1418 C C . TYR A 1 177 ? -1.018 14.891 12.797 1 86.44 177 TYR A C 1
ATOM 1420 O O . TYR A 1 177 ? -0.154 14.164 12.297 1 86.44 177 TYR A O 1
ATOM 1428 N N . ILE A 1 178 ? -1.954 14.445 13.492 1 85.81 178 ILE A N 1
ATOM 1429 C CA . ILE A 1 178 ? -2.012 13.023 13.812 1 85.81 178 ILE A CA 1
ATOM 1430 C C . ILE A 1 178 ? -2.297 12.219 12.547 1 85.81 178 ILE A C 1
ATOM 1432 O O . ILE A 1 178 ? -1.771 11.117 12.375 1 85.81 178 ILE A O 1
ATOM 1436 N N . THR A 1 179 ? -3.158 12.75 11.719 1 86.94 179 THR A N 1
ATOM 1437 C CA . THR A 1 179 ? -3.445 12.094 10.445 1 86.94 179 THR A CA 1
ATOM 1438 C C . THR A 1 179 ? -2.191 12.016 9.578 1 86.94 179 THR A C 1
ATOM 1440 O O . THR A 1 179 ? -1.932 10.992 8.945 1 86.94 179 THR A O 1
ATOM 1443 N N . LEU A 1 180 ? -1.427 13.055 9.586 1 89.25 180 LEU A N 1
ATOM 1444 C CA . LEU A 1 180 ? -0.185 13.117 8.828 1 89.25 180 LEU A CA 1
ATOM 1445 C C . LEU A 1 180 ? 0.819 12.094 9.336 1 89.25 180 LEU A C 1
ATOM 1447 O O . LEU A 1 180 ? 1.326 11.273 8.562 1 89.25 180 LEU A O 1
ATOM 1451 N N . VAL A 1 181 ? 1.062 12.109 10.594 1 87.12 181 VAL A N 1
ATOM 1452 C CA . VAL A 1 181 ? 2.039 11.219 11.203 1 87.12 181 VAL A CA 1
ATOM 1453 C C . VAL A 1 181 ? 1.619 9.766 10.977 1 87.12 181 VAL A C 1
ATOM 1455 O O . VAL A 1 181 ? 2.434 8.93 10.578 1 87.12 181 VAL A O 1
ATOM 1458 N N . SER A 1 182 ? 0.359 9.516 11.211 1 86.38 182 SER A N 1
ATOM 1459 C CA . SER A 1 182 ? -0.158 8.156 11.078 1 86.38 182 SER A CA 1
ATOM 1460 C C . SER A 1 182 ? -0.1 7.684 9.625 1 86.38 182 SER A C 1
ATOM 1462 O O . SER A 1 182 ? 0.343 6.566 9.352 1 86.38 182 SER A O 1
ATOM 1464 N N . SER A 1 183 ? -0.547 8.562 8.742 1 87.56 183 SER A N 1
ATOM 1465 C CA . SER A 1 183 ? -0.552 8.195 7.328 1 87.56 183 SER A CA 1
ATOM 1466 C C . SER A 1 183 ? 0.865 7.98 6.809 1 87.56 183 SER A C 1
ATOM 1468 O O . SER A 1 183 ? 1.107 7.07 6.012 1 87.56 183 SER A O 1
ATOM 1470 N N . TYR A 1 184 ? 1.825 8.773 7.23 1 86.75 184 TYR A N 1
ATOM 1471 C CA . TYR A 1 184 ? 3.203 8.672 6.766 1 86.75 184 TYR A CA 1
ATOM 1472 C C . TYR A 1 184 ? 3.861 7.395 7.273 1 86.75 184 TYR A C 1
ATOM 1474 O O . TYR A 1 184 ? 4.547 6.703 6.52 1 86.75 184 TYR A O 1
ATOM 1482 N N . LYS A 1 185 ? 3.639 7.043 8.461 1 85.5 185 LYS A N 1
ATOM 1483 C CA . LYS A 1 185 ? 4.199 5.824 9.039 1 85.5 185 LYS A CA 1
ATOM 1484 C C . LYS A 1 185 ? 3.67 4.586 8.32 1 85.5 185 LYS A C 1
ATOM 1486 O O . LYS A 1 185 ? 4.434 3.672 8 1 85.5 185 LYS A O 1
ATOM 1491 N N . VAL A 1 186 ? 2.393 4.59 8.094 1 87.19 186 VAL A N 1
ATOM 1492 C CA . VAL A 1 186 ? 1.776 3.465 7.402 1 87.19 186 VAL A CA 1
ATOM 1493 C C . VAL A 1 186 ? 2.332 3.363 5.984 1 87.19 186 VAL A C 1
ATOM 1495 O O . VAL A 1 186 ? 2.598 2.266 5.488 1 87.19 186 VAL A O 1
ATOM 1498 N N . HIS A 1 187 ? 2.496 4.492 5.379 1 87.31 187 HIS A N 1
ATOM 1499 C CA . HIS A 1 187 ? 3.018 4.531 4.016 1 87.31 187 HIS A CA 1
ATOM 1500 C C . HIS A 1 187 ? 4.434 3.973 3.951 1 87.31 187 HIS A C 1
ATOM 1502 O O . HIS A 1 187 ? 4.754 3.18 3.062 1 87.31 187 HIS A O 1
ATOM 1508 N N . GLN A 1 188 ? 5.316 4.379 4.879 1 84.19 188 GLN A N 1
ATOM 1509 C CA . GLN A 1 188 ? 6.691 3.898 4.914 1 84.19 188 GLN A CA 1
ATOM 1510 C C . GLN A 1 188 ? 6.742 2.387 5.125 1 84.19 188 GLN A C 1
ATOM 1512 O O . GLN A 1 188 ? 7.496 1.685 4.453 1 84.19 188 GLN A O 1
ATOM 1517 N N . GLN A 1 189 ? 5.961 1.979 6.035 1 86.81 189 GLN A N 1
ATOM 1518 C CA . GLN A 1 189 ? 5.906 0.544 6.297 1 86.81 189 GLN A CA 1
ATOM 1519 C C . GLN A 1 189 ? 5.34 -0.211 5.098 1 86.81 189 GLN A C 1
ATOM 1521 O O . GLN A 1 189 ? 5.754 -1.338 4.816 1 86.81 189 GLN A O 1
ATOM 1526 N N . ASN A 1 190 ? 4.359 0.444 4.438 1 89 190 ASN A N 1
ATOM 1527 C CA . ASN A 1 190 ? 3.775 -0.169 3.248 1 89 190 ASN A CA 1
ATOM 1528 C C . ASN A 1 190 ? 4.824 -0.404 2.166 1 89 190 ASN A C 1
ATOM 1530 O O . ASN A 1 190 ? 4.828 -1.45 1.515 1 89 190 ASN A O 1
ATOM 1534 N N . ILE A 1 191 ? 5.746 0.477 1.969 1 87.75 191 ILE A N 1
ATOM 1535 C CA . ILE A 1 191 ? 6.793 0.356 0.96 1 87.75 191 ILE A CA 1
ATOM 1536 C C . ILE A 1 191 ? 7.699 -0.828 1.296 1 87.75 191 ILE A C 1
ATOM 1538 O O . ILE A 1 191 ? 8.055 -1.616 0.417 1 87.75 191 ILE A O 1
ATOM 1542 N N . VAL A 1 192 ? 7.98 -0.97 2.502 1 85.56 192 VAL A N 1
ATOM 1543 C CA . VAL A 1 192 ? 8.82 -2.072 2.953 1 85.56 192 VAL A CA 1
ATOM 1544 C C . VAL A 1 192 ? 8.102 -3.4 2.73 1 85.56 192 VAL A C 1
ATOM 1546 O O . VAL A 1 192 ? 8.703 -4.367 2.254 1 85.56 192 VAL A O 1
ATOM 1549 N N . LEU A 1 193 ? 6.836 -3.412 3.016 1 88.69 193 LEU A N 1
ATOM 1550 C CA . LEU A 1 193 ? 6.059 -4.633 2.855 1 88.69 193 LEU A CA 1
ATOM 1551 C C . LEU A 1 193 ? 5.949 -5.02 1.385 1 88.69 193 LEU A C 1
ATOM 1553 O O . LEU A 1 193 ? 5.98 -6.207 1.047 1 88.69 193 LEU A O 1
ATOM 1557 N N . LEU A 1 194 ? 5.793 -4.008 0.583 1 91.88 194 LEU A N 1
ATOM 1558 C CA . LEU A 1 194 ? 5.738 -4.273 -0.851 1 91.88 194 LEU A CA 1
ATOM 1559 C C . LEU A 1 194 ? 7.055 -4.875 -1.34 1 91.88 194 LEU A C 1
ATOM 1561 O O . LEU A 1 194 ? 7.051 -5.836 -2.115 1 91.88 194 LEU A O 1
ATOM 1565 N N . PHE A 1 195 ? 8.148 -4.371 -0.879 1 88.38 195 PHE A N 1
ATOM 1566 C CA . PHE A 1 195 ? 9.469 -4.887 -1.216 1 88.38 195 PHE A CA 1
ATOM 1567 C C . PHE A 1 195 ? 9.609 -6.344 -0.788 1 88.38 195 PHE A C 1
ATOM 1569 O O . PHE A 1 195 ? 10 -7.199 -1.586 1 88.38 195 PHE A O 1
ATOM 1576 N N . ILE A 1 196 ? 9.18 -6.617 0.383 1 86 196 ILE A N 1
ATOM 1577 C CA . ILE A 1 196 ? 9.258 -7.965 0.934 1 86 196 ILE A CA 1
ATOM 1578 C C . ILE A 1 196 ? 8.344 -8.898 0.146 1 86 196 ILE A C 1
ATOM 1580 O O . ILE A 1 196 ? 8.703 -10.055 -0.118 1 86 196 ILE A O 1
ATOM 1584 N N . GLY A 1 197 ? 7.18 -8.406 -0.181 1 90.38 197 GLY A N 1
ATOM 1585 C CA . GLY A 1 197 ? 6.25 -9.203 -0.961 1 90.38 197 GLY A CA 1
ATOM 1586 C C . GLY A 1 197 ? 6.801 -9.609 -2.314 1 90.38 197 GLY A C 1
ATOM 1587 O O . GLY A 1 197 ? 6.703 -10.773 -2.707 1 90.38 197 GLY A O 1
ATOM 1588 N N . ILE A 1 198 ? 7.426 -8.688 -2.986 1 91.81 198 ILE A N 1
ATOM 1589 C CA . ILE A 1 198 ? 7.98 -8.953 -4.309 1 91.81 198 ILE A CA 1
ATOM 1590 C C . ILE A 1 198 ? 9.117 -9.969 -4.199 1 91.81 198 ILE A C 1
ATOM 1592 O O . ILE A 1 198 ? 9.156 -10.938 -4.957 1 91.81 198 ILE A O 1
ATOM 1596 N N . MET A 1 199 ? 9.961 -9.812 -3.207 1 86.69 199 MET A N 1
ATOM 1597 C CA . MET A 1 199 ? 11.086 -10.719 -3.016 1 86.69 199 MET A CA 1
ATOM 1598 C C . MET A 1 199 ? 10.602 -12.117 -2.658 1 86.69 199 MET A C 1
ATOM 1600 O O . MET A 1 199 ? 11.109 -13.109 -3.188 1 86.69 199 MET A O 1
ATOM 1604 N N . THR A 1 200 ? 9.625 -12.18 -1.836 1 87.38 200 THR A N 1
ATOM 1605 C CA . THR A 1 200 ? 9.078 -13.461 -1.396 1 87.38 200 THR A CA 1
ATOM 1606 C C . THR A 1 200 ? 8.43 -14.203 -2.561 1 87.38 200 THR A C 1
ATOM 1608 O O . THR A 1 200 ? 8.672 -15.391 -2.758 1 87.38 200 THR A O 1
ATOM 1611 N N . LEU A 1 201 ? 7.695 -13.508 -3.369 1 90.81 201 LEU A N 1
ATOM 1612 C CA . LEU A 1 201 ? 7.043 -14.133 -4.516 1 90.81 201 LEU A CA 1
ATOM 1613 C C . LEU A 1 201 ? 8.07 -14.586 -5.547 1 90.81 201 LEU A C 1
ATOM 1615 O O . LEU A 1 201 ? 7.918 -15.648 -6.152 1 90.81 201 LEU A O 1
ATOM 1619 N N . GLY A 1 202 ? 9.086 -13.766 -5.746 1 88.06 202 GLY A N 1
ATOM 1620 C CA . GLY A 1 202 ? 10.125 -14.133 -6.684 1 88.06 202 GLY A CA 1
ATOM 1621 C C . GLY A 1 202 ? 10.875 -15.391 -6.277 1 88.06 202 GLY A C 1
ATOM 1622 O O . GLY A 1 202 ? 11.023 -16.312 -7.078 1 88.06 202 GLY A O 1
ATOM 1623 N N . ILE A 1 203 ? 11.273 -15.414 -5.031 1 84.75 203 ILE A N 1
ATOM 1624 C CA . ILE A 1 203 ? 12.008 -16.578 -4.52 1 84.75 203 ILE A CA 1
ATOM 1625 C C . ILE A 1 203 ? 11.102 -17.797 -4.531 1 84.75 203 ILE A C 1
ATOM 1627 O O . ILE A 1 203 ? 11.523 -18.891 -4.93 1 84.75 203 ILE A O 1
ATOM 1631 N N . PHE A 1 204 ? 9.852 -17.641 -4.172 1 86.69 204 PHE A N 1
ATOM 1632 C CA . PHE A 1 204 ? 8.875 -18.719 -4.156 1 86.69 204 PHE A CA 1
ATOM 1633 C C . PHE A 1 204 ? 8.68 -19.281 -5.555 1 86.69 204 PHE A C 1
ATOM 1635 O O . PHE A 1 204 ? 8.688 -20.5 -5.742 1 86.69 204 PHE A O 1
ATOM 1642 N N . SER A 1 205 ? 8.539 -18.422 -6.473 1 86.94 205 SER A N 1
ATOM 1643 C CA . SER A 1 205 ? 8.297 -18.844 -7.848 1 86.94 205 SER A CA 1
ATOM 1644 C C . SER A 1 205 ? 9.484 -19.641 -8.398 1 86.94 205 SER A C 1
ATOM 1646 O O . SER A 1 205 ? 9.297 -20.703 -9 1 86.94 205 SER A O 1
ATOM 1648 N N . ILE A 1 206 ? 10.672 -19.234 -8.164 1 83.94 206 ILE A N 1
ATOM 1649 C CA . ILE A 1 206 ? 11.883 -19.844 -8.719 1 83.94 206 ILE A CA 1
ATOM 1650 C C . ILE A 1 206 ? 12.164 -21.172 -8.023 1 83.94 206 ILE A C 1
ATOM 1652 O O . ILE A 1 206 ? 12.57 -22.141 -8.656 1 83.94 206 ILE A O 1
ATOM 1656 N N . THR A 1 207 ? 11.891 -21.281 -6.719 1 83.19 207 THR A N 1
ATOM 1657 C CA . THR A 1 207 ? 12.211 -22.484 -5.953 1 83.19 207 THR A CA 1
ATOM 1658 C C . THR A 1 207 ? 11.172 -23.578 -6.188 1 83.19 207 THR A C 1
ATOM 1660 O O . THR A 1 207 ? 11.508 -24.75 -6.254 1 83.19 207 THR A O 1
ATOM 1663 N N . THR A 1 208 ? 9.914 -23.25 -6.309 1 82.38 208 THR A N 1
ATOM 1664 C CA . THR A 1 208 ? 8.859 -24.25 -6.418 1 82.38 208 THR A CA 1
ATOM 1665 C C . THR A 1 208 ? 8.547 -24.547 -7.883 1 82.38 208 THR A C 1
ATOM 1667 O O . THR A 1 208 ? 7.984 -25.594 -8.195 1 82.38 208 THR A O 1
ATOM 1670 N N . GLY A 1 209 ? 8.828 -23.547 -8.773 1 80.56 209 GLY A N 1
ATOM 1671 C CA . GLY A 1 209 ? 8.484 -23.703 -10.18 1 80.56 209 GLY A CA 1
ATOM 1672 C C . GLY A 1 209 ? 7.082 -23.234 -10.508 1 80.56 209 GLY A C 1
ATOM 1673 O O . GLY A 1 209 ? 6.676 -23.234 -11.672 1 80.56 209 GLY A O 1
ATOM 1674 N N . MET A 1 210 ? 6.301 -22.875 -9.461 1 83.19 210 MET A N 1
ATOM 1675 C CA . MET A 1 210 ? 4.977 -22.297 -9.68 1 83.19 210 MET A CA 1
ATOM 1676 C C . MET A 1 210 ? 5.078 -20.844 -10.133 1 83.19 210 MET A C 1
ATOM 1678 O O . MET A 1 210 ? 5.711 -20.031 -9.461 1 83.19 210 MET A O 1
ATOM 1682 N N . ASN A 1 211 ? 4.457 -20.578 -11.195 1 84 211 ASN A N 1
ATOM 1683 C CA . ASN A 1 211 ? 4.574 -19.25 -11.789 1 84 211 ASN A CA 1
ATOM 1684 C C . ASN A 1 211 ? 3.773 -18.219 -11 1 84 211 ASN A C 1
ATOM 1686 O O . ASN A 1 211 ? 2.551 -18.328 -10.891 1 84 211 ASN A O 1
ATOM 1690 N N . GLN A 1 212 ? 4.461 -17.188 -10.406 1 87.19 212 GLN A N 1
ATOM 1691 C CA . GLN A 1 212 ? 3.838 -16.109 -9.656 1 87.19 212 GLN A CA 1
ATOM 1692 C C . GLN A 1 212 ? 4.023 -14.773 -10.375 1 87.19 212 GLN A C 1
ATOM 1694 O O . GLN A 1 212 ? 4.012 -13.711 -9.742 1 87.19 212 GLN A O 1
ATOM 1699 N N . SER A 1 213 ? 4.176 -14.734 -11.656 1 87 213 SER A N 1
ATOM 1700 C CA . SER A 1 213 ? 4.5 -13.531 -12.43 1 87 213 SER A CA 1
ATOM 1701 C C . SER A 1 213 ? 3.422 -12.469 -12.273 1 87 213 SER A C 1
ATOM 1703 O O . SER A 1 213 ? 3.73 -11.289 -12.109 1 87 213 SER A O 1
ATOM 1705 N N . LEU A 1 214 ? 2.164 -12.898 -12.289 1 88.25 214 LEU A N 1
ATOM 1706 C CA . LEU A 1 214 ? 1.089 -11.922 -12.195 1 88.25 214 LEU A CA 1
ATOM 1707 C C . LEU A 1 214 ? 1.119 -11.211 -10.844 1 88.25 214 LEU A C 1
ATOM 1709 O O . LEU A 1 214 ? 0.953 -9.992 -10.773 1 88.25 214 LEU A O 1
ATOM 1713 N N . GLY A 1 215 ? 1.32 -12.008 -9.789 1 91.75 215 GLY A N 1
ATOM 1714 C CA . GLY A 1 215 ? 1.438 -11.414 -8.469 1 91.75 215 GLY A CA 1
ATOM 1715 C C . GLY A 1 215 ? 2.566 -10.398 -8.367 1 91.75 215 GLY A C 1
ATOM 1716 O O . GLY A 1 215 ? 2.383 -9.305 -7.828 1 91.75 215 GLY A O 1
ATOM 1717 N N . ILE A 1 216 ? 3.688 -10.703 -8.93 1 93.44 216 ILE A N 1
ATOM 1718 C CA . ILE A 1 216 ? 4.859 -9.836 -8.883 1 93.44 216 ILE A CA 1
ATOM 1719 C C . ILE A 1 216 ? 4.582 -8.555 -9.672 1 93.44 216 ILE A C 1
ATOM 1721 O O . ILE A 1 216 ? 4.906 -7.453 -9.211 1 93.44 216 ILE A O 1
ATOM 1725 N N . ILE A 1 217 ? 3.984 -8.703 -10.805 1 92.5 217 ILE A N 1
ATOM 1726 C CA . ILE A 1 217 ? 3.666 -7.547 -11.633 1 92.5 217 ILE A CA 1
ATOM 1727 C C . ILE A 1 217 ? 2.754 -6.598 -10.859 1 92.5 217 ILE A C 1
ATOM 1729 O O . ILE A 1 217 ? 2.986 -5.387 -10.836 1 92.5 217 ILE A O 1
ATOM 1733 N N . LEU A 1 218 ? 1.746 -7.184 -10.234 1 93.62 218 LEU A N 1
ATOM 1734 C CA . LEU A 1 218 ? 0.814 -6.363 -9.469 1 93.62 218 LEU A CA 1
ATOM 1735 C C . LEU A 1 218 ? 1.52 -5.684 -8.297 1 93.62 218 LEU A C 1
ATOM 1737 O O . LEU A 1 218 ? 1.253 -4.52 -8 1 93.62 218 LEU A O 1
ATOM 1741 N N . PHE A 1 219 ? 2.412 -6.379 -7.688 1 94.69 219 PHE A N 1
ATOM 1742 C CA . PHE A 1 219 ? 3.191 -5.809 -6.598 1 94.69 219 PHE A CA 1
ATOM 1743 C C . PHE A 1 219 ? 4.074 -4.672 -7.098 1 94.69 219 PHE A C 1
ATOM 1745 O O . PHE A 1 219 ? 4.223 -3.652 -6.422 1 94.69 219 PHE A O 1
ATOM 1752 N N . ILE A 1 220 ? 4.66 -4.836 -8.258 1 93.94 220 ILE A N 1
ATOM 1753 C CA . ILE A 1 220 ? 5.531 -3.812 -8.828 1 93.94 220 ILE A CA 1
ATOM 1754 C C . ILE A 1 220 ? 4.719 -2.562 -9.148 1 93.94 220 ILE A C 1
ATOM 1756 O O . ILE A 1 220 ? 5.148 -1.441 -8.867 1 93.94 220 ILE A O 1
ATOM 1760 N N . ILE A 1 221 ? 3.539 -2.771 -9.688 1 92.69 221 ILE A N 1
ATOM 1761 C CA . ILE A 1 221 ? 2.658 -1.651 -9.992 1 92.69 221 ILE A CA 1
ATOM 1762 C C . ILE A 1 221 ? 2.312 -0.899 -8.711 1 92.69 221 ILE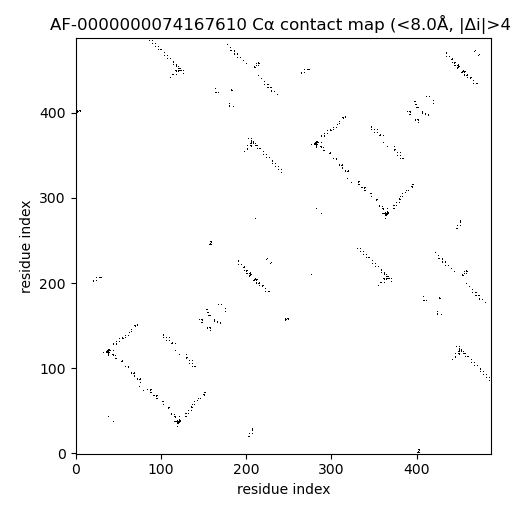 A C 1
ATOM 1764 O O . ILE A 1 221 ? 2.371 0.332 -8.672 1 92.69 221 ILE A O 1
ATOM 1768 N N . LEU A 1 222 ? 1.978 -1.659 -7.688 1 93.38 222 LEU A N 1
ATOM 1769 C CA . LEU A 1 222 ? 1.663 -1.062 -6.395 1 93.38 222 LEU A CA 1
ATOM 1770 C C . LEU A 1 222 ? 2.861 -0.294 -5.844 1 93.38 222 LEU A C 1
ATOM 1772 O O . LEU A 1 222 ? 2.709 0.812 -5.32 1 93.38 222 LEU A O 1
ATOM 1776 N N . PHE A 1 223 ? 4.043 -0.845 -6.031 1 93.81 223 PHE A N 1
ATOM 1777 C CA . PHE A 1 223 ? 5.258 -0.216 -5.535 1 93.81 223 PHE A CA 1
ATOM 1778 C C . PHE A 1 223 ? 5.527 1.097 -6.262 1 93.81 223 PHE A C 1
ATOM 1780 O O . PHE A 1 223 ? 5.824 2.111 -5.629 1 93.81 223 PHE A O 1
ATOM 1787 N N . ILE A 1 224 ? 5.375 1.06 -7.543 1 92.19 224 ILE A N 1
ATOM 1788 C CA . ILE A 1 224 ? 5.613 2.244 -8.359 1 92.19 224 ILE A CA 1
ATOM 1789 C C . ILE A 1 224 ? 4.621 3.342 -7.98 1 92.19 224 ILE A C 1
ATOM 1791 O O . ILE A 1 224 ? 5.02 4.484 -7.727 1 92.19 224 ILE A O 1
ATOM 1795 N N . TYR A 1 225 ? 3.438 2.975 -7.891 1 91.12 225 TYR A N 1
ATOM 1796 C CA . TYR A 1 225 ? 2.42 3.969 -7.574 1 91.12 225 TYR A CA 1
ATOM 1797 C C . TYR A 1 225 ? 2.654 4.57 -6.191 1 91.12 225 TYR A C 1
ATOM 1799 O O . TYR A 1 225 ? 2.586 5.789 -6.02 1 91.12 225 TYR A O 1
ATOM 1807 N N . ASN A 1 226 ? 2.916 3.764 -5.176 1 90.12 226 ASN A N 1
ATOM 1808 C CA . ASN A 1 226 ? 3.1 4.23 -3.807 1 90.12 226 ASN A CA 1
ATOM 1809 C C . ASN A 1 226 ? 4.359 5.082 -3.668 1 90.12 226 ASN A C 1
ATOM 1811 O O . ASN A 1 226 ? 4.367 6.066 -2.924 1 90.12 226 ASN A O 1
ATOM 1815 N N . SER A 1 227 ? 5.371 4.781 -4.367 1 89.94 227 SER A N 1
ATOM 1816 C CA . SER A 1 227 ? 6.641 5.484 -4.223 1 89.94 227 SER A CA 1
ATOM 1817 C C . SER A 1 227 ? 6.684 6.73 -5.102 1 89.94 227 SER A C 1
ATOM 1819 O O . SER A 1 227 ? 7.004 7.82 -4.625 1 89.94 227 SER A O 1
ATOM 1821 N N . LEU A 1 228 ? 6.258 6.562 -6.344 1 89.69 228 LEU A N 1
ATOM 1822 C CA . LEU A 1 228 ? 6.375 7.68 -7.277 1 89.69 228 LEU A CA 1
ATOM 1823 C C . LEU A 1 228 ? 5.184 8.625 -7.145 1 89.69 228 LEU A C 1
ATOM 1825 O O . LEU A 1 228 ? 5.316 9.828 -7.359 1 89.69 228 LEU A O 1
ATOM 1829 N N . GLY A 1 229 ? 4.012 7.996 -6.832 1 84.75 229 GLY A N 1
ATOM 1830 C CA . GLY A 1 229 ? 2.85 8.852 -6.664 1 84.75 229 GLY A CA 1
ATOM 1831 C C . GLY A 1 229 ? 3.049 9.93 -5.613 1 84.75 229 GLY A C 1
ATOM 1832 O O . GLY A 1 229 ? 2.764 11.109 -5.859 1 84.75 229 GLY A O 1
ATOM 1833 N N . TYR A 1 230 ? 3.564 9.609 -4.516 1 84.88 230 TYR A N 1
ATOM 1834 C CA . TYR A 1 230 ? 3.844 10.547 -3.436 1 84.88 230 TYR A CA 1
ATOM 1835 C C . TYR A 1 230 ? 4.91 11.555 -3.848 1 84.88 230 TYR A C 1
ATOM 1837 O O . TYR A 1 230 ? 4.727 12.758 -3.686 1 84.88 230 TYR A O 1
ATOM 1845 N N . LEU A 1 231 ? 5.988 11.086 -4.465 1 86.25 231 LEU A N 1
ATOM 1846 C CA . LEU A 1 231 ? 7.125 11.93 -4.812 1 86.25 231 LEU A CA 1
ATOM 1847 C C . LEU A 1 231 ? 6.738 12.953 -5.871 1 86.25 231 LEU A C 1
ATOM 1849 O O . LEU A 1 231 ? 7.152 14.117 -5.797 1 86.25 231 LEU A O 1
ATOM 1853 N N . LEU A 1 232 ? 5.961 12.531 -6.816 1 86.44 232 LEU A N 1
ATOM 1854 C CA . LEU A 1 232 ? 5.555 13.43 -7.895 1 86.44 232 LEU A CA 1
ATOM 1855 C C . LEU A 1 232 ? 4.637 14.523 -7.379 1 86.44 232 LEU A C 1
ATOM 1857 O O . LEU A 1 232 ? 4.762 15.688 -7.777 1 86.44 232 LEU A O 1
ATOM 1861 N N . LYS A 1 233 ? 3.77 14.172 -6.484 1 84.75 233 LYS A N 1
ATOM 1862 C CA . LYS A 1 233 ? 2.846 15.156 -5.93 1 84.75 233 LYS A CA 1
ATOM 1863 C C . LYS A 1 233 ? 3.59 16.203 -5.098 1 84.75 233 LYS A C 1
ATOM 1865 O O . LYS A 1 233 ? 3.334 17.391 -5.223 1 84.75 233 LYS A O 1
ATOM 1870 N N . VAL A 1 234 ? 4.5 15.781 -4.32 1 84.31 234 VAL A N 1
ATOM 1871 C CA . VAL A 1 234 ? 5.266 16.688 -3.463 1 84.31 234 VAL A CA 1
ATOM 1872 C C . VAL A 1 234 ? 6.219 17.516 -4.312 1 84.31 234 VAL A C 1
ATOM 1874 O O . VAL A 1 234 ? 6.367 18.719 -4.086 1 84.31 234 VAL A O 1
ATOM 1877 N N . SER A 1 235 ? 6.855 16.891 -5.316 1 84.88 235 SER A N 1
ATOM 1878 C CA . SER A 1 235 ? 7.777 17.609 -6.191 1 84.88 235 SER A CA 1
ATOM 1879 C C . SER A 1 235 ? 7.062 18.703 -6.969 1 84.88 235 SER A C 1
ATOM 1881 O O . SER A 1 235 ? 7.605 19.797 -7.152 1 84.88 235 SER A O 1
ATOM 1883 N N . ASN A 1 236 ? 5.906 18.406 -7.441 1 82.5 236 ASN A N 1
ATOM 1884 C CA . ASN A 1 236 ? 5.125 19.391 -8.18 1 82.5 236 ASN A CA 1
ATOM 1885 C C . ASN A 1 236 ? 4.793 20.609 -7.309 1 82.5 236 ASN A C 1
ATOM 1887 O O . ASN A 1 236 ? 4.742 21.734 -7.805 1 82.5 236 ASN A O 1
ATOM 1891 N N . PHE A 1 237 ? 4.57 20.344 -6.086 1 79.69 237 PHE A N 1
ATOM 1892 C CA . PHE A 1 237 ? 4.301 21.438 -5.156 1 79.69 237 PHE A CA 1
ATOM 1893 C C . PHE A 1 237 ? 5.512 22.359 -5.027 1 79.69 237 PHE A C 1
ATOM 1895 O O . PHE A 1 237 ? 5.391 23.578 -5.137 1 79.69 237 PHE A O 1
ATOM 1902 N N . TYR A 1 238 ? 6.723 21.781 -4.844 1 78.81 238 TYR A N 1
ATOM 1903 C CA . TYR A 1 238 ? 7.93 22.578 -4.652 1 78.81 238 TYR A CA 1
ATOM 1904 C C . TYR A 1 238 ? 8.336 23.281 -5.945 1 78.81 238 TYR A C 1
ATOM 1906 O O . TYR A 1 238 ? 8.867 24.391 -5.914 1 78.81 238 TYR A O 1
ATOM 1914 N N . LYS A 1 239 ? 8.086 22.672 -7.023 1 80.31 239 LYS A N 1
ATOM 1915 C CA . LYS A 1 239 ? 8.391 23.297 -8.312 1 80.31 239 LYS A CA 1
ATOM 1916 C C . LYS A 1 239 ? 7.477 24.484 -8.586 1 80.31 239 LYS A C 1
ATOM 1918 O O . LYS A 1 239 ? 7.91 25.484 -9.148 1 80.31 239 LYS A O 1
ATOM 1923 N N . SER A 1 240 ? 6.234 24.344 -8.195 1 78.12 240 SER A N 1
ATOM 1924 C CA . SER A 1 240 ? 5.281 25.438 -8.383 1 78.12 240 SER A CA 1
ATOM 1925 C C . SER A 1 240 ? 5.609 26.625 -7.48 1 78.12 240 SER A C 1
ATOM 1927 O O . SER A 1 240 ? 5.395 27.766 -7.863 1 78.12 240 SER A O 1
ATOM 1929 N N . GLU A 1 241 ? 6.133 26.281 -6.305 1 72.38 241 GLU A N 1
ATOM 1930 C CA . GLU A 1 241 ? 6.516 27.344 -5.375 1 72.38 241 GLU A CA 1
ATOM 1931 C C . GLU A 1 241 ? 7.73 28.109 -5.883 1 72.38 241 GLU A C 1
ATOM 1933 O O . GLU A 1 241 ? 7.879 29.297 -5.613 1 72.38 241 GLU A O 1
ATOM 1938 N N . GLN A 1 242 ? 8.633 27.375 -6.586 1 66.94 242 GLN A N 1
ATOM 1939 C CA . GLN A 1 242 ? 9.805 28.031 -7.152 1 66.94 242 GLN A CA 1
ATOM 1940 C C . GLN A 1 242 ? 9.414 28.984 -8.281 1 66.94 242 GLN A C 1
ATOM 1942 O O . GLN A 1 242 ? 10.07 30 -8.5 1 66.94 242 GLN A O 1
ATOM 1947 N N . LYS A 1 243 ? 8.398 28.641 -8.977 1 64.94 243 LYS A N 1
ATOM 1948 C CA . LYS A 1 243 ? 7.969 29.469 -10.094 1 64.94 243 LYS A CA 1
ATOM 1949 C C . LYS A 1 243 ? 7.184 30.688 -9.609 1 64.94 243 LYS A C 1
ATOM 1951 O O . LYS A 1 243 ? 7.07 31.688 -10.328 1 64.94 243 LYS A O 1
ATOM 1956 N N . SER A 1 244 ? 6.586 30.547 -8.492 1 58.34 244 SER A N 1
ATOM 1957 C CA . SER A 1 244 ? 5.867 31.719 -8.008 1 58.34 244 SER A CA 1
ATOM 1958 C C . SER A 1 244 ? 6.816 32.719 -7.363 1 58.34 244 SER A C 1
ATOM 1960 O O . SER A 1 244 ? 6.645 33.938 -7.512 1 58.34 244 SER A O 1
ATOM 1962 N N . MET B 1 1 ? -27.453 14.43 -8.234 1 48 1 MET B N 1
ATOM 1963 C CA . MET B 1 1 ? -26.453 14.359 -9.297 1 48 1 MET B CA 1
ATOM 1964 C C . MET B 1 1 ? -25.172 13.68 -8.805 1 48 1 MET B C 1
ATOM 1966 O O . MET B 1 1 ? -24.625 12.82 -9.5 1 48 1 MET B O 1
ATOM 1970 N N . LYS B 1 2 ? -24.797 14 -7.559 1 54.94 2 LYS B N 1
ATOM 1971 C CA . LYS B 1 2 ? -23.516 13.578 -7.008 1 54.94 2 LYS B CA 1
ATOM 1972 C C . LYS B 1 2 ? -23.547 12.117 -6.574 1 54.94 2 LYS B C 1
ATOM 1974 O O . LYS B 1 2 ? -22.609 11.359 -6.824 1 54.94 2 LYS B O 1
ATOM 1979 N N . ILE B 1 3 ? -24.734 11.656 -6.242 1 59.38 3 ILE B N 1
ATOM 1980 C CA . ILE B 1 3 ? -24.953 10.25 -5.934 1 59.38 3 ILE B CA 1
ATOM 1981 C C . ILE B 1 3 ? -24.875 9.43 -7.219 1 59.38 3 ILE B C 1
ATOM 1983 O O . ILE B 1 3 ? -24.359 8.305 -7.219 1 59.38 3 ILE B O 1
ATOM 1987 N N . LYS B 1 4 ? -25.328 10.062 -8.219 1 58.31 4 LYS B N 1
ATOM 1988 C CA . LYS B 1 4 ? -25.281 9.414 -9.523 1 58.31 4 LYS B CA 1
ATOM 1989 C C . LYS B 1 4 ? -23.844 9.18 -9.977 1 58.31 4 LYS B C 1
ATOM 1991 O O . LYS B 1 4 ? -23.547 8.141 -10.57 1 58.31 4 LYS B O 1
ATOM 1996 N N . ARG B 1 5 ? -23.078 10.078 -9.648 1 59.53 5 ARG B N 1
ATOM 1997 C CA . ARG B 1 5 ? -21.688 9.922 -10.055 1 59.53 5 ARG B CA 1
ATOM 1998 C C . ARG B 1 5 ? -21.031 8.766 -9.312 1 59.53 5 ARG B C 1
ATOM 2000 O O . ARG B 1 5 ? -20.25 8.008 -9.898 1 59.53 5 ARG B O 1
ATOM 2007 N N . TYR B 1 6 ? -21.391 8.703 -8.086 1 62.81 6 TYR B N 1
ATOM 2008 C CA . TYR B 1 6 ? -20.812 7.621 -7.297 1 62.81 6 TYR B CA 1
ATOM 2009 C C . TYR B 1 6 ? -21.328 6.27 -7.773 1 62.81 6 TYR B C 1
ATOM 2011 O O . TYR B 1 6 ? -20.562 5.309 -7.879 1 62.81 6 TYR B O 1
ATOM 2019 N N . ALA B 1 7 ? -22.578 6.199 -7.973 1 61.69 7 ALA B N 1
ATOM 2020 C CA . ALA B 1 7 ? -23.156 4.973 -8.516 1 61.69 7 ALA B CA 1
ATOM 2021 C C . ALA B 1 7 ? -22.516 4.613 -9.852 1 61.69 7 ALA B C 1
ATOM 2023 O O . ALA B 1 7 ? -22.25 3.439 -10.133 1 61.69 7 ALA B O 1
ATOM 2024 N N . LEU B 1 8 ? -22.219 5.59 -10.523 1 58.84 8 LEU B N 1
ATOM 2025 C CA . LEU B 1 8 ? -21.594 5.387 -11.828 1 58.84 8 LEU B CA 1
ATOM 2026 C C . LEU B 1 8 ? -20.172 4.859 -11.664 1 58.84 8 LEU B C 1
ATOM 2028 O O . LEU B 1 8 ? -19.75 3.98 -12.422 1 58.84 8 LEU B O 1
ATOM 2032 N N . LEU B 1 9 ? -19.578 5.348 -10.633 1 62.09 9 LEU B N 1
ATOM 2033 C CA . LEU B 1 9 ? -18.219 4.891 -10.406 1 62.09 9 LEU B CA 1
ATOM 2034 C C . LEU B 1 9 ? -18.203 3.439 -9.938 1 62.09 9 LEU B C 1
ATOM 2036 O O . LEU B 1 9 ? -17.328 2.664 -10.336 1 62.09 9 LEU B O 1
ATOM 2040 N N . CYS B 1 10 ? -19.156 3.15 -9.164 1 62.28 10 CYS B N 1
ATOM 2041 C CA . CYS B 1 10 ? -19.266 1.764 -8.727 1 62.28 10 CYS B CA 1
ATOM 2042 C C . CYS B 1 10 ? -19.609 0.846 -9.891 1 62.28 10 CYS B C 1
ATOM 2044 O O . CYS B 1 10 ? -19.062 -0.256 -10 1 62.28 10 CYS B O 1
ATOM 2046 N N . LEU B 1 11 ? -20.453 1.285 -10.727 1 60.12 11 LEU B N 1
ATOM 2047 C CA . LEU B 1 11 ? -20.797 0.522 -11.922 1 60.12 11 LEU B CA 1
ATOM 2048 C C . LEU B 1 11 ? -19.594 0.386 -12.852 1 60.12 11 LEU B C 1
ATOM 2050 O O . LEU B 1 11 ? -19.375 -0.678 -13.43 1 60.12 11 LEU B O 1
ATOM 2054 N N . LEU B 1 12 ? -18.891 1.447 -12.859 1 59.25 12 LEU B N 1
ATOM 2055 C CA . LEU B 1 12 ? -17.703 1.421 -13.695 1 59.25 12 LEU B CA 1
ATOM 2056 C C . LEU B 1 12 ? -16.672 0.452 -13.141 1 59.25 12 LEU B C 1
ATOM 2058 O O . LEU B 1 12 ? -16 -0.258 -13.898 1 59.25 12 LEU B O 1
ATOM 2062 N N . GLY B 1 13 ? -16.609 0.504 -11.867 1 61.75 13 GLY B N 1
ATOM 2063 C CA . GLY B 1 13 ? -15.711 -0.463 -11.266 1 61.75 13 GLY B CA 1
ATOM 2064 C C . GLY B 1 13 ? -16.109 -1.901 -11.531 1 61.75 13 GLY B C 1
ATOM 2065 O O . GLY B 1 13 ? -15.266 -2.742 -11.828 1 61.75 13 GLY B O 1
ATOM 2066 N N . GLY B 1 14 ? -17.422 -2.129 -11.398 1 61.59 14 GLY B N 1
ATOM 2067 C CA . GLY B 1 14 ? -17.922 -3.455 -11.734 1 61.59 14 GLY B CA 1
ATOM 2068 C C . GLY B 1 14 ? -17.672 -3.84 -13.18 1 61.59 14 GLY B C 1
ATOM 2069 O O . GLY B 1 14 ? -17.281 -4.973 -13.469 1 61.59 14 GLY B O 1
ATOM 2070 N N . LEU B 1 15 ? -17.781 -2.914 -14.016 1 61.16 15 LEU B N 1
ATOM 2071 C CA . LEU B 1 15 ? -17.547 -3.154 -15.438 1 61.16 15 LEU B CA 1
ATOM 2072 C C . LEU B 1 15 ? -16.078 -3.436 -15.711 1 61.16 15 LEU B C 1
ATOM 2074 O O . LEU B 1 15 ? -15.742 -4.367 -16.453 1 61.16 15 LEU B O 1
ATOM 2078 N N . VAL B 1 16 ? -15.289 -2.643 -15.109 1 61.97 16 VAL B N 1
ATOM 2079 C CA . VAL B 1 16 ? -13.859 -2.832 -15.289 1 61.97 16 VAL B CA 1
ATOM 2080 C C . VAL B 1 16 ? -13.438 -4.191 -14.734 1 61.97 16 VAL B C 1
ATOM 2082 O O . VAL B 1 16 ? -12.672 -4.918 -15.367 1 61.97 16 VAL B O 1
ATOM 2085 N N . GLY B 1 17 ? -14.016 -4.457 -13.641 1 63.88 17 GLY B N 1
ATOM 2086 C CA . GLY B 1 17 ? -13.734 -5.766 -13.078 1 63.88 17 GLY B CA 1
ATOM 2087 C C . GLY B 1 17 ? -14.203 -6.91 -13.953 1 63.88 17 GLY B C 1
ATOM 2088 O O . GLY B 1 17 ? -13.5 -7.906 -14.117 1 63.88 17 GLY B O 1
ATOM 2089 N N . GLY B 1 18 ? -15.391 -6.727 -14.516 1 62.91 18 GLY B N 1
ATOM 2090 C CA . GLY B 1 18 ? -15.906 -7.73 -15.43 1 62.91 18 GLY B CA 1
ATOM 2091 C C . GLY B 1 18 ? -15.047 -7.898 -16.672 1 62.91 18 GLY B C 1
ATOM 2092 O O . GLY B 1 18 ? -14.781 -9.023 -17.094 1 62.91 18 GLY B O 1
ATOM 2093 N N . ILE B 1 19 ? -14.562 -6.793 -17.156 1 63.59 19 ILE B N 1
ATOM 2094 C CA . ILE B 1 19 ? -13.719 -6.82 -18.344 1 63.59 19 ILE B CA 1
ATOM 2095 C C . ILE B 1 19 ? -12.391 -7.496 -18.016 1 63.59 19 ILE B C 1
ATOM 2097 O O . ILE B 1 19 ? -11.914 -8.344 -18.781 1 63.59 19 ILE B O 1
ATOM 2101 N N . ILE B 1 20 ? -11.883 -7.168 -16.938 1 66.69 20 ILE B N 1
ATOM 2102 C CA . ILE B 1 20 ? -10.625 -7.781 -16.531 1 66.69 20 ILE B CA 1
ATOM 2103 C C . ILE B 1 20 ? -10.82 -9.289 -16.359 1 66.69 20 ILE B C 1
ATOM 2105 O O . ILE B 1 20 ? -9.992 -10.078 -16.828 1 66.69 20 ILE B O 1
ATOM 2109 N N . GLY B 1 21 ? -11.922 -9.57 -15.828 1 66.25 21 GLY B N 1
ATOM 2110 C CA . GLY B 1 21 ? -12.227 -10.984 -15.672 1 66.25 21 GLY B CA 1
ATOM 2111 C C . GLY B 1 21 ? -12.375 -11.719 -17 1 66.25 21 GLY B C 1
ATOM 2112 O O . GLY B 1 21 ? -11.859 -12.82 -17.156 1 66.25 21 GLY B O 1
ATOM 2113 N N . TYR B 1 22 ? -12.992 -10.953 -17.875 1 66.5 22 TYR B N 1
ATOM 2114 C CA . TYR B 1 22 ? -13.188 -11.547 -19.188 1 66.5 22 TYR B CA 1
ATOM 2115 C C . TYR B 1 22 ? -11.859 -11.703 -19.922 1 66.5 22 TYR B C 1
ATOM 2117 O O . TYR B 1 22 ? -11.602 -12.734 -20.547 1 66.5 22 TYR B O 1
ATOM 2125 N N . ILE B 1 23 ? -11.062 -10.789 -19.812 1 67.62 23 ILE B N 1
ATOM 2126 C CA . ILE B 1 23 ? -9.758 -10.828 -20.469 1 67.62 23 ILE B CA 1
ATOM 2127 C C . ILE B 1 23 ? -8.914 -11.953 -19.875 1 67.62 23 ILE B C 1
ATOM 2129 O O . ILE B 1 23 ? -8.258 -12.695 -20.609 1 67.62 23 ILE B O 1
ATOM 2133 N N . ILE B 1 24 ? -8.992 -12.102 -18.688 1 72.75 24 ILE B N 1
ATOM 2134 C CA . ILE B 1 24 ? -8.219 -13.141 -18.016 1 72.75 24 ILE B CA 1
ATOM 2135 C C . ILE B 1 24 ? -8.703 -14.516 -18.469 1 72.75 24 ILE B C 1
ATOM 2137 O O . ILE B 1 24 ? -7.898 -15.422 -18.688 1 72.75 24 ILE B O 1
ATOM 2141 N N . GLY B 1 25 ? -10 -14.602 -18.703 1 68.88 25 GLY B N 1
ATOM 2142 C CA . GLY B 1 25 ? -10.555 -15.875 -19.125 1 68.88 25 GLY B CA 1
ATOM 2143 C C . GLY B 1 25 ? -10.312 -16.172 -20.594 1 68.88 25 GLY B C 1
ATOM 2144 O O . GLY B 1 25 ? -10.297 -17.328 -21 1 68.88 25 GLY B O 1
ATOM 2145 N N . ALA B 1 26 ? -10.031 -15.094 -21.344 1 70.06 26 ALA B N 1
ATOM 2146 C CA . ALA B 1 26 ? -9.898 -15.25 -22.781 1 70.06 26 ALA B CA 1
ATOM 2147 C C . ALA B 1 26 ? -8.461 -15.586 -23.172 1 70.06 26 ALA B C 1
ATOM 2149 O O . ALA B 1 26 ? -8.211 -16.109 -24.266 1 70.06 26 ALA B O 1
ATOM 2150 N N . ILE B 1 27 ? -7.52 -15.242 -22.375 1 71.31 27 ILE B N 1
ATOM 2151 C CA . ILE B 1 27 ? -6.113 -15.469 -22.672 1 71.31 27 ILE B CA 1
ATOM 2152 C C . ILE B 1 27 ? -5.699 -16.859 -22.219 1 71.31 27 ILE B C 1
ATOM 2154 O O . ILE B 1 27 ? -6.07 -17.312 -21.125 1 71.31 27 ILE B O 1
ATOM 2158 N N . ASN B 1 28 ? -5.191 -17.672 -23.094 1 72.31 28 ASN B N 1
ATOM 2159 C CA . ASN B 1 28 ? -4.617 -18.953 -22.719 1 72.31 28 ASN B CA 1
ATOM 2160 C C . ASN B 1 28 ? -3.293 -18.781 -21.984 1 72.31 28 ASN B C 1
ATOM 2162 O O . ASN B 1 28 ? -2.225 -18.891 -22.594 1 72.31 28 ASN B O 1
ATOM 2166 N N . TRP B 1 29 ? -3.385 -18.531 -20.719 1 70.25 29 TRP B N 1
ATOM 2167 C CA . TRP B 1 29 ? -2.23 -18.234 -19.875 1 70.25 29 TRP B CA 1
ATOM 2168 C C . TRP B 1 29 ? -1.263 -19.422 -19.844 1 70.25 29 TRP B C 1
ATOM 2170 O O . TRP B 1 29 ? -0.046 -19.219 -19.797 1 70.25 29 TRP B O 1
ATOM 2180 N N . GLU B 1 30 ? -1.753 -20.562 -19.844 1 67.56 30 GLU B N 1
ATOM 2181 C CA . GLU B 1 30 ? -0.894 -21.75 -19.844 1 67.56 30 GLU B CA 1
ATOM 2182 C C . GLU B 1 30 ? 0.029 -21.766 -21.062 1 67.56 30 GLU B C 1
ATOM 2184 O O . GLU B 1 30 ? 1.224 -22.047 -20.938 1 67.56 30 GLU B O 1
ATOM 2189 N N . LYS B 1 31 ? -0.611 -21.484 -22.172 1 69.5 31 LYS B N 1
ATOM 2190 C CA . LYS B 1 31 ? 0.189 -21.453 -23.391 1 69.5 31 LYS B CA 1
ATOM 2191 C C . LYS B 1 31 ? 1.209 -20.312 -23.359 1 69.5 31 LYS B C 1
ATOM 2193 O O . LYS B 1 31 ? 2.355 -20.5 -23.766 1 69.5 31 LYS B O 1
ATOM 2198 N N . LEU B 1 32 ? 0.799 -19.266 -22.766 1 66.5 32 LEU B N 1
ATOM 2199 C CA . LEU B 1 32 ? 1.669 -18.094 -22.688 1 66.5 32 LEU B CA 1
ATOM 2200 C C . LEU B 1 32 ? 2.865 -18.375 -21.781 1 66.5 32 LEU B C 1
ATOM 2202 O O . LEU B 1 32 ? 4.004 -18.062 -22.141 1 66.5 32 LEU B O 1
ATOM 2206 N N . PHE B 1 33 ? 2.652 -19.078 -20.688 1 69.25 33 PHE B N 1
ATOM 2207 C CA . PHE B 1 33 ? 3.725 -19.328 -19.719 1 69.25 33 PHE B CA 1
ATOM 2208 C C . PHE B 1 33 ? 4.555 -20.531 -20.125 1 69.25 33 PHE B C 1
ATOM 2210 O O . PHE B 1 33 ? 5.758 -20.578 -19.859 1 69.25 33 PHE B O 1
ATOM 2217 N N . ASN B 1 34 ? 3.918 -21.422 -20.703 1 64.81 34 ASN B N 1
ATOM 2218 C CA . ASN B 1 34 ? 4.664 -22.578 -21.219 1 64.81 34 ASN B CA 1
ATOM 2219 C C . ASN B 1 34 ? 5.59 -22.188 -22.359 1 64.81 34 ASN B C 1
ATOM 2221 O O . ASN B 1 34 ? 6.707 -22.688 -22.469 1 64.81 34 ASN B O 1
ATOM 2225 N N . TYR B 1 35 ? 5.094 -21.266 -23.047 1 63.34 35 TYR B N 1
ATOM 2226 C CA . TYR B 1 35 ? 5.93 -20.766 -24.141 1 63.34 35 TYR B CA 1
ATOM 2227 C C . TYR B 1 35 ? 7.055 -19.891 -23.609 1 63.34 35 TYR B C 1
ATOM 2229 O O . TYR B 1 35 ? 8.102 -19.75 -24.25 1 63.34 35 TYR B O 1
ATOM 2237 N N . ALA B 1 36 ? 6.82 -19.5 -22.375 1 64 36 ALA B N 1
ATOM 2238 C CA . ALA B 1 36 ? 7.805 -18.547 -21.844 1 64 36 ALA B CA 1
ATOM 2239 C C . ALA B 1 36 ? 8.914 -19.297 -21.094 1 64 36 ALA B C 1
ATOM 2241 O O . ALA B 1 36 ? 9.602 -18.703 -20.266 1 64 36 ALA B O 1
ATOM 2242 N N . GLN B 1 37 ? 9.148 -20.484 -21.359 1 73.25 37 GLN B N 1
ATOM 2243 C CA . GLN B 1 37 ? 10.25 -21.188 -20.703 1 73.25 37 GLN B CA 1
ATOM 2244 C C . GLN B 1 37 ? 11.586 -20.797 -21.312 1 73.25 37 GLN B C 1
ATOM 2246 O O . GLN B 1 37 ? 12.305 -21.656 -21.844 1 73.25 37 GLN B O 1
ATOM 2251 N N . PHE B 1 38 ? 11.852 -19.5 -21.266 1 76.06 38 PHE B N 1
ATOM 2252 C CA . PHE B 1 38 ? 13.039 -19 -21.953 1 76.06 38 PHE B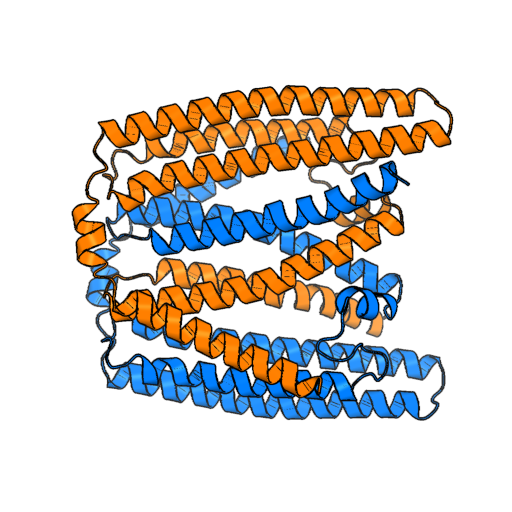 CA 1
ATOM 2253 C C . PHE B 1 38 ? 14.148 -18.688 -20.953 1 76.06 38 PHE B C 1
ATOM 2255 O O . PHE B 1 38 ? 15.266 -18.344 -21.359 1 76.06 38 PHE B O 1
ATOM 2262 N N . ALA B 1 39 ? 13.812 -18.969 -19.625 1 77.5 39 ALA B N 1
ATOM 2263 C CA . ALA B 1 39 ? 14.812 -18.516 -18.672 1 77.5 39 ALA B CA 1
ATOM 2264 C C . ALA B 1 39 ? 15.914 -19.562 -18.5 1 77.5 39 ALA B C 1
ATOM 2266 O O . ALA B 1 39 ? 15.977 -20.25 -17.484 1 77.5 39 ALA B O 1
ATOM 2267 N N . ASN B 1 40 ? 16.781 -19.609 -19.531 1 85.5 40 ASN B N 1
ATOM 2268 C CA . ASN B 1 40 ? 18 -20.391 -19.422 1 85.5 40 ASN B CA 1
ATOM 2269 C C . ASN B 1 40 ? 19.109 -19.609 -18.719 1 85.5 40 ASN B C 1
ATOM 2271 O O . ASN B 1 40 ? 18.891 -18.469 -18.297 1 85.5 40 ASN B O 1
ATOM 2275 N N . PHE B 1 41 ? 20.188 -20.25 -18.5 1 88.19 41 PHE B N 1
ATOM 2276 C CA . PHE B 1 41 ? 21.281 -19.641 -17.75 1 88.19 41 PHE B CA 1
ATOM 2277 C C . PHE B 1 41 ? 21.766 -18.375 -18.422 1 88.19 41 PHE B C 1
ATOM 2279 O O . PHE B 1 41 ? 22.047 -17.375 -17.766 1 88.19 41 PHE B O 1
ATOM 2286 N N . LYS B 1 42 ? 21.797 -18.375 -19.734 1 88.81 42 LYS B N 1
ATOM 2287 C CA . LYS B 1 42 ? 22.297 -17.219 -20.484 1 88.81 42 LYS B CA 1
ATOM 2288 C C . LYS B 1 42 ? 21.375 -16.016 -20.312 1 88.81 42 LYS B C 1
ATOM 2290 O O . LYS B 1 42 ? 21.844 -14.891 -20.109 1 88.81 42 LYS B O 1
ATOM 2295 N N . VAL B 1 43 ? 20.078 -16.25 -20.391 1 88.06 43 VAL B N 1
ATOM 2296 C CA . VAL B 1 43 ? 19.109 -15.164 -20.266 1 88.06 43 VAL B CA 1
ATOM 2297 C C . VAL B 1 43 ? 19.172 -14.562 -18.859 1 88.06 43 VAL B C 1
ATOM 2299 O O . VAL B 1 43 ? 19.172 -13.344 -18.688 1 88.06 43 VAL B O 1
ATOM 2302 N N . VAL B 1 44 ? 19.297 -15.461 -17.875 1 90.81 44 VAL B N 1
ATOM 2303 C CA . VAL B 1 44 ? 19.375 -15.008 -16.5 1 90.81 44 VAL B CA 1
ATOM 2304 C C . VAL B 1 44 ? 20.656 -14.211 -16.281 1 90.81 44 VAL B C 1
ATOM 2306 O O . VAL B 1 44 ? 20.641 -13.164 -15.633 1 90.81 44 VAL B O 1
ATOM 2309 N N . LEU B 1 45 ? 21.719 -14.641 -16.875 1 91.12 45 LEU B N 1
ATOM 2310 C CA . LEU B 1 45 ? 23.016 -13.977 -16.734 1 91.12 45 LEU B CA 1
ATOM 2311 C C . LEU B 1 45 ? 22.969 -12.594 -17.375 1 91.12 45 LEU B C 1
ATOM 2313 O O . LEU B 1 45 ? 23.406 -11.609 -16.766 1 91.12 45 LEU B O 1
ATOM 2317 N N . TYR B 1 46 ? 22.453 -12.516 -18.562 1 91.56 46 TYR B N 1
ATOM 2318 C CA . TYR B 1 46 ? 22.391 -11.242 -19.25 1 91.56 46 TYR B CA 1
ATOM 2319 C C . TYR B 1 46 ? 21.484 -10.258 -18.531 1 91.56 46 TYR B C 1
ATOM 2321 O O . TYR B 1 46 ? 21.812 -9.078 -18.391 1 91.56 46 TYR B O 1
ATOM 2329 N N . THR B 1 47 ? 20.359 -10.75 -18.094 1 91.56 47 THR B N 1
ATOM 2330 C CA . THR B 1 47 ? 19.422 -9.875 -17.375 1 91.56 47 THR B CA 1
ATOM 2331 C C . THR B 1 47 ? 20.062 -9.344 -16.094 1 91.56 47 THR B C 1
ATOM 2333 O O . THR B 1 47 ? 19.906 -8.164 -15.766 1 91.56 47 THR B O 1
ATOM 2336 N N . THR B 1 48 ? 20.797 -10.18 -15.414 1 92.5 48 THR B N 1
ATOM 2337 C CA . THR B 1 48 ? 21.453 -9.781 -14.172 1 92.5 48 THR B CA 1
ATOM 2338 C C . THR B 1 48 ? 22.547 -8.758 -14.438 1 92.5 48 THR B C 1
ATOM 2340 O O . THR B 1 48 ? 22.672 -7.766 -13.711 1 92.5 48 THR B O 1
ATOM 2343 N N . ILE B 1 49 ? 23.281 -8.953 -15.461 1 93.25 49 ILE B N 1
ATOM 2344 C CA . ILE B 1 49 ? 24.391 -8.047 -15.789 1 93.25 49 ILE B CA 1
ATOM 2345 C C . ILE B 1 49 ? 23.828 -6.68 -16.172 1 93.25 49 ILE B C 1
ATOM 2347 O O . ILE B 1 49 ? 24.297 -5.652 -15.695 1 93.25 49 ILE B O 1
ATOM 2351 N N . VAL B 1 50 ? 22.844 -6.676 -17.031 1 94.62 50 VAL B N 1
ATOM 2352 C CA . VAL B 1 50 ? 22.266 -5.422 -17.5 1 94.62 50 VAL B CA 1
ATOM 2353 C C . VAL B 1 50 ? 21.656 -4.664 -16.312 1 94.62 50 VAL B C 1
ATOM 2355 O O . VAL B 1 50 ? 21.891 -3.467 -16.156 1 94.62 50 VAL B O 1
ATOM 2358 N N . ALA B 1 51 ? 20.891 -5.391 -15.5 1 95 51 ALA B N 1
ATOM 2359 C CA . ALA B 1 51 ? 20.266 -4.75 -14.344 1 95 51 ALA B CA 1
ATOM 2360 C C . ALA B 1 51 ? 21.297 -4.223 -13.367 1 95 51 ALA B C 1
ATOM 2362 O O . ALA B 1 51 ? 21.141 -3.141 -12.805 1 95 51 ALA B O 1
ATOM 2363 N N . SER B 1 52 ? 22.391 -4.961 -13.172 1 93.88 52 SER B N 1
ATOM 2364 C CA . SER B 1 52 ? 23.453 -4.539 -12.25 1 93.88 52 SER B CA 1
ATOM 2365 C C . SER B 1 52 ? 24.188 -3.314 -12.781 1 93.88 52 SER B C 1
ATOM 2367 O O . SER B 1 52 ? 24.5 -2.393 -12.023 1 93.88 52 SER B O 1
ATOM 2369 N N . LEU B 1 53 ? 24.391 -3.285 -14.055 1 94.81 53 LEU B N 1
ATOM 2370 C CA . LEU B 1 53 ? 25.062 -2.139 -14.656 1 94.81 53 LEU B CA 1
ATOM 2371 C C . LEU B 1 53 ? 24.203 -0.88 -14.531 1 94.81 53 LEU B C 1
ATOM 2373 O O . LEU B 1 53 ? 24.719 0.187 -14.18 1 94.81 53 LEU B O 1
ATOM 2377 N N . ILE B 1 54 ? 22.969 -1.007 -14.82 1 95.88 54 ILE B N 1
ATOM 2378 C CA . ILE B 1 54 ? 22.062 0.122 -14.695 1 95.88 54 ILE B CA 1
ATOM 2379 C C . ILE B 1 54 ? 22.047 0.622 -13.25 1 95.88 54 ILE B C 1
ATOM 2381 O O . ILE B 1 54 ? 22.125 1.829 -13.008 1 95.88 54 ILE B O 1
ATOM 2385 N N . ASN B 1 55 ? 22 -0.339 -12.32 1 95.19 55 ASN B N 1
ATOM 2386 C CA . ASN B 1 55 ? 21.938 0.043 -10.914 1 95.19 55 ASN B CA 1
ATOM 2387 C C . ASN B 1 55 ? 23.25 0.665 -10.438 1 95.19 55 ASN B C 1
ATOM 2389 O O . ASN B 1 55 ? 23.234 1.548 -9.578 1 95.19 55 ASN B O 1
ATOM 2393 N N . ILE B 1 56 ? 24.344 0.271 -11.016 1 94.19 56 ILE B N 1
ATOM 2394 C CA . ILE B 1 56 ? 25.625 0.889 -10.68 1 94.19 56 ILE B CA 1
ATOM 2395 C C . ILE B 1 56 ? 25.641 2.332 -11.172 1 94.19 56 ILE B C 1
ATOM 2397 O O . ILE B 1 56 ? 26.047 3.24 -10.438 1 94.19 56 ILE B O 1
ATOM 2401 N N . ILE B 1 57 ? 25.203 2.516 -12.367 1 95 57 ILE B N 1
ATOM 2402 C CA . ILE B 1 57 ? 25.141 3.855 -12.938 1 95 57 ILE B CA 1
ATOM 2403 C C . ILE B 1 57 ? 24.234 4.738 -12.094 1 95 57 ILE B C 1
ATOM 2405 O O . ILE B 1 57 ? 24.562 5.883 -11.789 1 95 57 ILE B O 1
ATOM 2409 N N . LEU B 1 58 ? 23.125 4.195 -11.688 1 94.31 58 LEU B N 1
ATOM 2410 C CA . LEU B 1 58 ? 22.172 4.949 -10.883 1 94.31 58 LEU B CA 1
ATOM 2411 C C . LEU B 1 58 ? 22.75 5.246 -9.5 1 94.31 58 LEU B C 1
ATOM 2413 O O . LEU B 1 58 ? 22.469 6.297 -8.914 1 94.31 58 LEU B O 1
ATOM 2417 N N . THR B 1 59 ? 23.516 4.336 -9.031 1 92.81 59 THR B N 1
ATOM 2418 C CA . THR B 1 59 ? 24.156 4.555 -7.734 1 92.81 59 THR B CA 1
ATOM 2419 C C . THR B 1 59 ? 25.156 5.707 -7.809 1 92.81 59 THR B C 1
ATOM 2421 O O . THR B 1 59 ? 25.203 6.547 -6.906 1 92.81 59 THR B O 1
ATOM 2424 N N . VAL B 1 60 ? 25.891 5.746 -8.844 1 92.25 60 VAL B N 1
ATOM 2425 C CA . VAL B 1 60 ? 26.828 6.84 -9.031 1 92.25 60 VAL B CA 1
ATOM 2426 C C . VAL B 1 60 ? 26.078 8.156 -9.18 1 92.25 60 VAL B C 1
ATOM 2428 O O . VAL B 1 60 ? 26.453 9.164 -8.57 1 92.25 60 VAL B O 1
ATOM 2431 N N . TYR B 1 61 ? 25.078 8.094 -9.977 1 92.62 61 TYR B N 1
ATOM 2432 C CA . TYR B 1 61 ? 24.266 9.281 -10.172 1 92.62 61 TYR B CA 1
ATOM 2433 C C . TYR B 1 61 ? 23.656 9.742 -8.844 1 92.62 61 TYR B C 1
ATOM 2435 O O . TYR B 1 61 ? 23.609 10.945 -8.562 1 92.62 61 TYR B O 1
ATOM 2443 N N . LEU B 1 62 ? 23.188 8.836 -8.047 1 92 62 LEU B N 1
ATOM 2444 C CA . LEU B 1 62 ? 22.656 9.133 -6.727 1 92 62 LEU B CA 1
ATOM 2445 C C . LEU B 1 62 ? 23.688 9.82 -5.852 1 92 62 LEU B C 1
ATOM 2447 O O . LEU B 1 62 ? 23.375 10.781 -5.152 1 92 62 LEU B O 1
ATOM 2451 N N . PHE B 1 63 ? 24.875 9.383 -5.949 1 88.62 63 PHE B N 1
ATOM 2452 C CA . PHE B 1 63 ? 25.969 9.945 -5.176 1 88.62 63 PHE B CA 1
ATOM 2453 C C . PHE B 1 63 ? 26.234 11.391 -5.594 1 88.62 63 PHE B C 1
ATOM 2455 O O . PHE B 1 63 ? 26.453 12.258 -4.742 1 88.62 63 PHE B O 1
ATOM 2462 N N . ILE B 1 64 ? 26.188 11.664 -6.816 1 90.5 64 ILE B N 1
ATOM 2463 C CA . ILE B 1 64 ? 26.453 13 -7.344 1 90.5 64 ILE B CA 1
ATOM 2464 C C . ILE B 1 64 ? 25.375 13.961 -6.883 1 90.5 64 ILE B C 1
ATOM 2466 O O . ILE B 1 64 ? 25.656 15.07 -6.418 1 90.5 64 ILE B O 1
ATOM 2470 N N . VAL B 1 65 ? 24.172 13.5 -7.004 1 89.31 65 VAL B N 1
ATOM 2471 C CA . VAL B 1 65 ? 23.031 14.344 -6.648 1 89.31 65 VAL B CA 1
ATOM 2472 C C . VAL B 1 65 ? 23.016 14.586 -5.141 1 89.31 65 VAL B C 1
ATOM 2474 O O . VAL B 1 65 ? 22.703 15.688 -4.684 1 89.31 65 VAL B O 1
ATOM 2477 N N . GLN B 1 66 ? 23.297 13.602 -4.402 1 85.88 66 GLN B N 1
ATOM 2478 C CA . GLN B 1 66 ? 23.328 13.711 -2.947 1 85.88 66 GLN B CA 1
ATOM 2479 C C . GLN B 1 66 ? 24.375 14.734 -2.504 1 85.88 66 GLN B C 1
ATOM 2481 O O . GLN B 1 66 ? 24.109 15.539 -1.604 1 85.88 66 GLN B O 1
ATOM 2486 N N . ASN B 1 67 ? 25.5 14.727 -3.09 1 84.88 67 ASN B N 1
ATOM 2487 C CA . ASN B 1 67 ? 26.562 15.672 -2.748 1 84.88 67 ASN B CA 1
ATOM 2488 C C . ASN B 1 67 ? 26.203 17.094 -3.156 1 84.88 67 ASN B C 1
ATOM 2490 O O . ASN B 1 67 ? 26.562 18.047 -2.477 1 84.88 67 ASN B O 1
ATOM 2494 N N . ALA B 1 68 ? 25.5 17.203 -4.184 1 82.81 68 ALA B N 1
ATOM 2495 C CA . ALA B 1 68 ? 25.047 18.531 -4.598 1 82.81 68 ALA B CA 1
ATOM 2496 C C . ALA B 1 68 ? 24.047 19.109 -3.59 1 82.81 68 ALA B C 1
ATOM 2498 O O . ALA B 1 68 ? 24.047 20.312 -3.324 1 82.81 68 ALA B O 1
ATOM 2499 N N . SER B 1 69 ? 23.188 18.266 -3.059 1 81.81 69 SER B N 1
ATOM 2500 C CA . SER B 1 69 ? 22.219 18.688 -2.049 1 81.81 69 SER B CA 1
ATOM 2501 C C . SER B 1 69 ? 22.922 19.172 -0.783 1 81.81 69 SER B C 1
ATOM 2503 O O . SER B 1 69 ? 22.5 20.156 -0.167 1 81.81 69 SER B O 1
ATOM 2505 N N . LEU B 1 70 ? 23.953 18.516 -0.399 1 78 70 LEU B N 1
ATOM 2506 C CA . LEU B 1 70 ? 24.719 18.891 0.784 1 78 70 LEU B CA 1
ATOM 2507 C C . LEU B 1 70 ? 25.406 20.234 0.584 1 78 70 LEU B C 1
ATOM 2509 O O . LEU B 1 70 ? 25.516 21.016 1.525 1 78 70 LEU B O 1
ATOM 2513 N N . HIS B 1 71 ? 25.812 20.438 -0.615 1 78.69 71 HIS B N 1
ATOM 2514 C CA . HIS B 1 71 ? 26.453 21.719 -0.918 1 78.69 71 HIS B CA 1
ATOM 2515 C C . HIS B 1 71 ? 25.484 22.875 -0.748 1 78.69 71 HIS B C 1
ATOM 2517 O O . HIS B 1 71 ? 25.844 23.922 -0.212 1 78.69 71 HIS B O 1
ATOM 2523 N N . TYR B 1 72 ? 24.281 22.656 -1.19 1 77.25 72 TYR B N 1
ATOM 2524 C CA . TYR B 1 72 ? 23.281 23.719 -1.045 1 77.25 72 TYR B CA 1
ATOM 2525 C C . TYR B 1 72 ? 22.938 23.938 0.422 1 77.25 72 TYR B C 1
ATOM 2527 O O . TYR B 1 72 ? 22.719 25.062 0.851 1 77.25 72 TYR B O 1
ATOM 2535 N N . LYS B 1 73 ? 22.906 22.891 1.167 1 76.06 73 LYS B N 1
ATOM 2536 C CA . LYS B 1 73 ? 22.594 23 2.59 1 76.06 73 LYS B CA 1
ATOM 2537 C C . LYS B 1 73 ? 23.734 23.688 3.35 1 76.06 73 LYS B C 1
ATOM 2539 O O . LYS B 1 73 ? 23.469 24.484 4.266 1 76.06 73 LYS B O 1
ATOM 2544 N N . ALA B 1 74 ? 24.859 23.438 3.02 1 74.38 74 ALA B N 1
ATOM 2545 C CA . ALA B 1 74 ? 26.031 24.062 3.637 1 74.38 74 ALA B CA 1
ATOM 2546 C C . ALA B 1 74 ? 26.047 25.578 3.373 1 74.38 74 ALA B C 1
ATOM 2548 O O . ALA B 1 74 ? 26.5 26.344 4.211 1 74.38 74 ALA B O 1
ATOM 2549 N N . LYS B 1 75 ? 25.5 25.953 2.297 1 74.75 75 LYS B N 1
ATOM 2550 C CA . LYS B 1 75 ? 25.438 27.375 1.968 1 74.75 75 LYS B CA 1
ATOM 2551 C C . LYS B 1 75 ? 24.438 28.094 2.867 1 74.75 75 LYS B C 1
ATOM 2553 O O . LYS B 1 75 ? 24.656 29.266 3.211 1 74.75 75 LYS B O 1
ATOM 2558 N N . ILE B 1 76 ? 23.359 27.391 3.209 1 73.06 76 ILE B N 1
ATOM 2559 C CA . ILE B 1 76 ? 22.375 27.969 4.113 1 73.06 76 ILE B CA 1
ATOM 2560 C C . ILE B 1 76 ? 23 28.219 5.477 1 73.06 76 ILE B C 1
ATOM 2562 O O . ILE B 1 76 ? 22.766 29.266 6.094 1 73.06 76 ILE B O 1
ATOM 2566 N N . ASP B 1 77 ? 23.828 27.312 5.938 1 70.62 77 ASP B N 1
ATOM 2567 C CA . ASP B 1 77 ? 24.453 27.406 7.254 1 70.62 77 ASP B CA 1
ATOM 2568 C C . ASP B 1 77 ? 25.484 28.531 7.293 1 70.62 77 ASP B C 1
ATOM 2570 O O . ASP B 1 77 ? 25.812 29.047 8.367 1 70.62 77 ASP B O 1
ATOM 2574 N N . ALA B 1 78 ? 25.875 28.969 6.125 1 67.94 78 ALA B N 1
ATOM 2575 C CA . ALA B 1 78 ? 26.891 30.016 6.047 1 67.94 78 ALA B CA 1
ATOM 2576 C C . ALA B 1 78 ? 26.25 31.406 6.094 1 67.94 78 ALA B C 1
ATOM 2578 O O . ALA B 1 78 ? 26.828 32.375 5.637 1 67.94 78 ALA B O 1
ATOM 2579 N N . ASN B 1 79 ? 25.156 31.484 6.809 1 64.88 79 ASN B N 1
ATOM 2580 C CA . ASN B 1 79 ? 24.531 32.75 7.207 1 64.88 79 ASN B CA 1
ATOM 2581 C C . ASN B 1 79 ? 24.156 33.594 6 1 64.88 79 ASN B C 1
ATOM 2583 O O . ASN B 1 79 ? 24.562 34.75 5.891 1 64.88 79 ASN B O 1
ATOM 2587 N N . ILE B 1 80 ? 23.438 33.031 5.125 1 67.12 80 ILE B N 1
ATOM 2588 C CA . ILE B 1 80 ? 22.969 33.781 3.975 1 67.12 80 ILE B CA 1
ATOM 2589 C C . ILE B 1 80 ? 21.656 34.469 4.324 1 67.12 80 ILE B C 1
ATOM 2591 O O . ILE B 1 80 ? 21.031 34.156 5.336 1 67.12 80 ILE B O 1
ATOM 2595 N N . SER B 1 81 ? 21.297 35.438 3.584 1 70.56 81 SER B N 1
ATOM 2596 C CA . SER B 1 81 ? 20.078 36.219 3.783 1 70.56 81 SER B CA 1
ATOM 2597 C C . SER B 1 81 ? 18.844 35.344 3.807 1 70.56 81 SER B C 1
ATOM 2599 O O . SER B 1 81 ? 18.844 34.25 3.209 1 70.56 81 SER B O 1
ATOM 2601 N N . ASP B 1 82 ? 17.844 35.656 4.586 1 66.06 82 ASP B N 1
ATOM 2602 C CA . ASP B 1 82 ? 16.641 34.875 4.852 1 66.06 82 ASP B CA 1
ATOM 2603 C C . ASP B 1 82 ? 15.969 34.438 3.551 1 66.06 82 ASP B C 1
ATOM 2605 O O . ASP B 1 82 ? 15.508 33.312 3.426 1 66.06 82 ASP B O 1
ATOM 2609 N N . ASP B 1 83 ? 15.883 35.375 2.561 1 70.44 83 ASP B 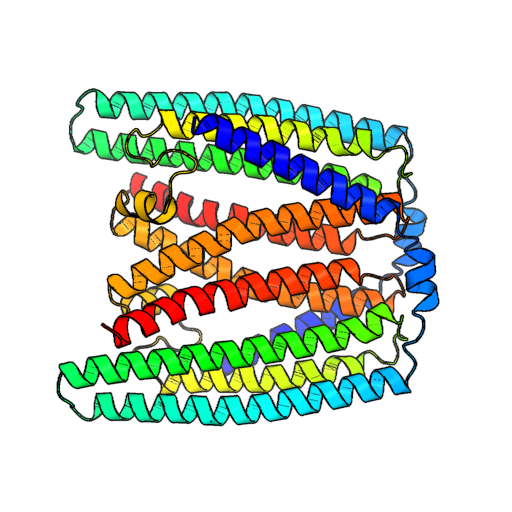N 1
ATOM 2610 C CA . ASP B 1 83 ? 15.219 35.062 1.297 1 70.44 83 ASP B CA 1
ATOM 2611 C C . ASP B 1 83 ? 16 34 0.509 1 70.44 83 ASP B C 1
ATOM 2613 O O . ASP B 1 83 ? 15.406 33.094 -0.088 1 70.44 83 ASP B O 1
ATOM 2617 N N . LEU B 1 84 ? 17.297 34.219 0.598 1 74.94 84 LEU B N 1
ATOM 2618 C CA . LEU B 1 84 ? 18.141 33.281 -0.122 1 74.94 84 LEU B CA 1
ATOM 2619 C C . LEU B 1 84 ? 18.156 31.922 0.573 1 74.94 84 LEU B C 1
ATOM 2621 O O . LEU B 1 84 ? 18.25 30.875 -0.085 1 74.94 84 LEU B O 1
ATOM 2625 N N . ALA B 1 85 ? 17.906 31.953 1.845 1 75.69 85 ALA B N 1
ATOM 2626 C CA . ALA B 1 85 ? 17.891 30.734 2.639 1 75.69 85 ALA B CA 1
ATOM 2627 C C . ALA B 1 85 ? 16.703 29.859 2.275 1 75.69 85 ALA B C 1
ATOM 2629 O O . ALA B 1 85 ? 16.812 28.641 2.182 1 75.69 85 ALA B O 1
ATOM 2630 N N . ASP B 1 86 ? 15.602 30.531 1.999 1 73.69 86 ASP B N 1
ATOM 2631 C CA . ASP B 1 86 ? 14.398 29.781 1.62 1 73.69 86 ASP B CA 1
ATOM 2632 C C . ASP B 1 86 ? 14.562 29.141 0.245 1 73.69 86 ASP B C 1
ATOM 2634 O O . ASP B 1 86 ? 14.125 28.016 0.029 1 73.69 86 ASP B O 1
ATOM 2638 N N . THR B 1 87 ? 15.211 29.938 -0.636 1 76.56 87 THR B N 1
ATOM 2639 C CA . THR B 1 87 ? 15.438 29.406 -1.979 1 76.56 87 THR B CA 1
ATOM 2640 C C . THR B 1 87 ? 16.375 28.203 -1.939 1 76.56 87 THR B C 1
ATOM 2642 O O . THR B 1 87 ? 16.125 27.188 -2.584 1 76.56 87 THR B O 1
ATOM 2645 N N . TYR B 1 88 ? 17.406 28.312 -1.143 1 76.06 88 TYR B N 1
ATOM 2646 C CA . TYR B 1 88 ? 18.375 27.234 -1.04 1 76.06 88 TYR B CA 1
ATOM 2647 C C . TYR B 1 88 ? 17.766 26.031 -0.317 1 76.06 88 TYR B C 1
ATOM 2649 O O . TYR B 1 88 ? 18.094 24.875 -0.625 1 76.06 88 TYR B O 1
ATOM 2657 N N . GLU B 1 89 ? 16.891 26.281 0.583 1 76.12 89 GLU B N 1
ATOM 2658 C CA . GLU B 1 89 ? 16.188 25.203 1.271 1 76.12 89 GLU B CA 1
ATOM 2659 C C . GLU B 1 89 ? 15.297 24.422 0.312 1 76.12 89 GLU B C 1
ATOM 2661 O O . GLU B 1 89 ? 15.273 23.188 0.335 1 76.12 89 GLU B O 1
ATOM 2666 N N . ASN B 1 90 ? 14.656 25.203 -0.51 1 77.5 90 ASN B N 1
ATOM 2667 C CA . ASN B 1 90 ? 13.781 24.578 -1.495 1 77.5 90 ASN B CA 1
ATOM 2668 C C . ASN B 1 90 ? 14.578 23.75 -2.504 1 77.5 90 ASN B C 1
ATOM 2670 O O . ASN B 1 90 ? 14.18 22.641 -2.855 1 77.5 90 ASN B O 1
ATOM 2674 N N . LYS B 1 91 ? 15.672 24.297 -2.875 1 77 91 LYS B N 1
ATOM 2675 C CA . LYS B 1 91 ? 16.531 23.594 -3.818 1 77 91 LYS B CA 1
ATOM 2676 C C . LYS B 1 91 ? 17.094 22.312 -3.189 1 77 91 LYS B C 1
ATOM 2678 O O . LYS B 1 91 ? 17.188 21.281 -3.848 1 77 91 LYS B O 1
ATOM 2683 N N . SER B 1 92 ? 17.453 22.438 -1.978 1 78.38 92 SER B N 1
ATOM 2684 C CA . SER B 1 92 ? 17.984 21.281 -1.262 1 78.38 92 SER B CA 1
ATOM 2685 C C . SER B 1 92 ? 16.922 20.188 -1.115 1 78.38 92 SER B C 1
ATOM 2687 O O . SER B 1 92 ? 17.219 19 -1.249 1 78.38 92 SER B O 1
ATOM 2689 N N . TYR B 1 93 ? 15.711 20.609 -0.96 1 76.62 93 TYR B N 1
ATOM 2690 C CA . TYR B 1 93 ? 14.625 19.656 -0.812 1 76.62 93 TYR B CA 1
ATOM 2691 C C . TYR B 1 93 ? 14.32 18.969 -2.139 1 76.62 93 TYR B C 1
ATOM 2693 O O . TYR B 1 93 ? 14.078 17.766 -2.182 1 76.62 93 TYR B O 1
ATOM 2701 N N . ILE B 1 94 ? 14.398 19.719 -3.133 1 81.31 94 ILE B N 1
ATOM 2702 C CA . ILE B 1 94 ? 14.156 19.156 -4.461 1 81.31 94 ILE B CA 1
ATOM 2703 C C . ILE B 1 94 ? 15.219 18.109 -4.789 1 81.31 94 ILE B C 1
ATOM 2705 O O . ILE B 1 94 ? 14.906 17.062 -5.348 1 81.31 94 ILE B O 1
ATOM 2709 N N . LYS B 1 95 ? 16.375 18.422 -4.422 1 82.62 95 LYS B N 1
ATOM 2710 C CA . LYS B 1 95 ? 17.469 17.469 -4.664 1 82.62 95 LYS B CA 1
ATOM 2711 C C . LYS B 1 95 ? 17.297 16.219 -3.805 1 82.62 95 LYS B C 1
ATOM 2713 O O . LYS B 1 95 ? 17.609 15.117 -4.242 1 82.62 95 LYS B O 1
ATOM 2718 N N . SER B 1 96 ? 16.781 16.406 -2.623 1 81.56 96 SER B N 1
ATOM 2719 C CA . SER B 1 96 ? 16.516 15.258 -1.764 1 81.56 96 SER B CA 1
ATOM 2720 C C . SER B 1 96 ? 15.414 14.375 -2.34 1 81.56 96 SER B C 1
ATOM 2722 O O . SER B 1 96 ? 15.484 13.148 -2.242 1 81.56 96 SER B O 1
ATOM 2724 N N . LEU B 1 97 ? 14.469 14.977 -2.979 1 84.5 97 LEU B N 1
ATOM 2725 C CA . LEU B 1 97 ? 13.406 14.227 -3.641 1 84.5 97 LEU B CA 1
ATOM 2726 C C . LEU B 1 97 ? 13.945 13.469 -4.848 1 84.5 97 LEU B C 1
ATOM 2728 O O . LEU B 1 97 ? 13.516 12.344 -5.129 1 84.5 97 LEU B O 1
ATOM 2732 N N . LYS B 1 98 ? 14.906 14.102 -5.516 1 88.69 98 LYS B N 1
ATOM 2733 C CA . LYS B 1 98 ? 15.531 13.453 -6.664 1 88.69 98 LYS B CA 1
ATOM 2734 C C . LYS B 1 98 ? 16.312 12.211 -6.238 1 88.69 98 LYS B C 1
ATOM 2736 O O . LYS B 1 98 ? 16.328 11.211 -6.957 1 88.69 98 LYS B O 1
ATOM 2741 N N . VAL B 1 99 ? 16.875 12.289 -5.09 1 87.69 99 VAL B N 1
ATOM 2742 C CA . VAL B 1 99 ? 17.609 11.148 -4.551 1 87.69 99 VAL B CA 1
ATOM 2743 C C . VAL B 1 99 ? 16.641 9.992 -4.297 1 87.69 99 VAL B C 1
ATOM 2745 O O . VAL B 1 99 ? 16.938 8.844 -4.652 1 87.69 99 VAL B O 1
ATOM 2748 N N . ARG B 1 100 ? 15.516 10.297 -3.785 1 86.69 100 ARG B N 1
ATOM 2749 C CA . ARG B 1 100 ? 14.508 9.273 -3.521 1 86.69 100 ARG B CA 1
ATOM 2750 C C . ARG B 1 100 ? 13.977 8.688 -4.82 1 86.69 100 ARG B C 1
ATOM 2752 O O . ARG B 1 100 ? 13.719 7.48 -4.906 1 86.69 100 ARG B O 1
ATOM 2759 N N . PHE B 1 101 ? 13.898 9.547 -5.77 1 90.75 101 PHE B N 1
ATOM 2760 C CA . PHE B 1 101 ? 13.438 9.117 -7.086 1 90.75 101 PHE B CA 1
ATOM 2761 C C . PHE B 1 101 ? 14.43 8.133 -7.707 1 90.75 101 PHE B C 1
ATOM 2763 O O . PHE B 1 101 ? 14.031 7.086 -8.219 1 90.75 101 PHE B O 1
ATOM 2770 N N . ILE B 1 102 ? 15.625 8.477 -7.594 1 92.94 102 ILE B N 1
ATOM 2771 C CA . ILE B 1 102 ? 16.672 7.637 -8.164 1 92.94 102 ILE B CA 1
ATOM 2772 C C . ILE B 1 102 ? 16.688 6.285 -7.453 1 92.94 102 ILE B C 1
ATOM 2774 O O . ILE B 1 102 ? 16.781 5.238 -8.102 1 92.94 102 ILE B O 1
ATOM 2778 N N . TYR B 1 103 ? 16.531 6.332 -6.207 1 91.19 103 TYR B N 1
ATOM 2779 C CA . TYR B 1 103 ? 16.531 5.094 -5.434 1 91.19 103 TYR B CA 1
ATOM 2780 C C . TYR B 1 103 ? 15.336 4.223 -5.789 1 91.19 103 TYR B C 1
ATOM 2782 O O . TYR B 1 103 ? 15.461 3.004 -5.914 1 91.19 103 TYR B O 1
ATOM 2790 N N . THR B 1 104 ? 14.188 4.832 -5.965 1 92 104 THR B N 1
ATOM 2791 C CA . THR B 1 104 ? 12.992 4.102 -6.367 1 92 104 THR B CA 1
ATOM 2792 C C . THR B 1 104 ? 13.195 3.449 -7.734 1 92 104 THR B C 1
ATOM 2794 O O . THR B 1 104 ? 12.789 2.305 -7.945 1 92 104 THR B O 1
ATOM 2797 N N . MET B 1 105 ? 13.836 4.164 -8.602 1 93.75 105 MET B N 1
ATOM 2798 C CA . MET B 1 105 ? 14.125 3.621 -9.93 1 93.75 105 MET B CA 1
ATOM 2799 C C . MET B 1 105 ? 15.062 2.42 -9.828 1 93.75 105 MET B C 1
ATOM 2801 O O . MET B 1 105 ? 14.906 1.444 -10.562 1 93.75 105 MET B O 1
ATOM 2805 N N . GLN B 1 106 ? 15.992 2.498 -8.93 1 94.25 106 GLN B N 1
ATOM 2806 C CA . GLN B 1 106 ? 16.891 1.377 -8.711 1 94.25 106 GLN B CA 1
ATOM 2807 C C . GLN B 1 106 ? 16.141 0.135 -8.258 1 94.25 106 GLN B C 1
ATOM 2809 O O . GLN B 1 106 ? 16.406 -0.973 -8.719 1 94.25 106 GLN B O 1
ATOM 2814 N N . LEU B 1 107 ? 15.203 0.365 -7.406 1 92.88 107 LEU B N 1
ATOM 2815 C CA . LEU B 1 107 ? 14.414 -0.752 -6.906 1 92.88 107 LEU B CA 1
ATOM 2816 C C . LEU B 1 107 ? 13.539 -1.34 -8.008 1 92.88 107 LEU B C 1
ATOM 2818 O O . LEU B 1 107 ? 13.406 -2.561 -8.117 1 92.88 107 LEU B O 1
ATOM 2822 N N . ILE B 1 108 ? 13.008 -0.508 -8.797 1 93.38 108 ILE B N 1
ATOM 2823 C CA . ILE B 1 108 ? 12.164 -0.962 -9.898 1 93.38 108 ILE B CA 1
ATOM 2824 C C . ILE B 1 108 ? 12.984 -1.807 -10.867 1 93.38 108 ILE B C 1
ATOM 2826 O O . ILE B 1 108 ? 12.531 -2.859 -11.32 1 93.38 108 ILE B O 1
ATOM 2830 N N . VAL B 1 109 ? 14.148 -1.352 -11.133 1 94 109 VAL B N 1
ATOM 2831 C CA . VAL B 1 109 ? 15.047 -2.104 -12 1 94 109 VAL B CA 1
ATOM 2832 C C . VAL B 1 109 ? 15.328 -3.477 -11.398 1 94 109 VAL B C 1
ATOM 2834 O O . VAL B 1 109 ? 15.305 -4.488 -12.102 1 94 109 VAL B O 1
ATOM 2837 N N . ALA B 1 110 ? 15.586 -3.529 -10.141 1 92.94 110 ALA B N 1
ATOM 2838 C CA . ALA B 1 110 ? 15.836 -4.793 -9.445 1 92.94 110 ALA B CA 1
ATOM 2839 C C . ALA B 1 110 ? 14.609 -5.695 -9.492 1 92.94 110 ALA B C 1
ATOM 2841 O O . ALA B 1 110 ? 14.734 -6.914 -9.641 1 92.94 110 ALA B O 1
ATOM 2842 N N . PHE B 1 111 ? 13.43 -5.152 -9.406 1 93.69 111 PHE B N 1
ATOM 2843 C CA . PHE B 1 111 ? 12.195 -5.926 -9.453 1 93.69 111 PHE B CA 1
ATOM 2844 C C . PHE B 1 111 ? 11.977 -6.52 -10.836 1 93.69 111 PHE B C 1
ATOM 2846 O O . PHE B 1 111 ? 11.57 -7.672 -10.969 1 93.69 111 PHE B O 1
ATOM 2853 N N . ILE B 1 112 ? 12.273 -5.727 -11.781 1 92.62 112 ILE B N 1
ATOM 2854 C CA . ILE B 1 112 ? 12.133 -6.207 -13.156 1 92.62 112 ILE B CA 1
ATOM 2855 C C . ILE B 1 112 ? 13.125 -7.336 -13.414 1 92.62 112 ILE B C 1
ATOM 2857 O O . ILE B 1 112 ? 12.812 -8.297 -14.109 1 92.62 112 ILE B O 1
ATOM 2861 N N . ALA B 1 113 ? 14.297 -7.258 -12.82 1 92.31 113 ALA B N 1
ATOM 2862 C CA . ALA B 1 113 ? 15.328 -8.273 -12.992 1 92.31 113 ALA B CA 1
ATOM 2863 C C . ALA B 1 113 ? 14.883 -9.609 -12.414 1 92.31 113 ALA B C 1
ATOM 2865 O O . ALA B 1 113 ? 15.289 -10.672 -12.898 1 92.31 113 ALA B O 1
ATOM 2866 N N . ILE B 1 114 ? 14.078 -9.609 -11.398 1 90.69 114 ILE B N 1
ATOM 2867 C CA . ILE B 1 114 ? 13.586 -10.859 -10.828 1 90.69 114 ILE B CA 1
ATOM 2868 C C . ILE B 1 114 ? 12.359 -11.336 -11.602 1 90.69 114 ILE B C 1
ATOM 2870 O O . ILE B 1 114 ? 12.125 -12.539 -11.719 1 90.69 114 ILE B O 1
ATOM 2874 N N . LEU B 1 115 ? 11.625 -10.453 -12.172 1 91.69 115 LEU B N 1
ATOM 2875 C CA . LEU B 1 115 ? 10.398 -10.773 -12.898 1 91.69 115 LEU B CA 1
ATOM 2876 C C . LEU B 1 115 ? 10.711 -11.578 -14.156 1 91.69 115 LEU B C 1
ATOM 2878 O O . LEU B 1 115 ? 10 -12.523 -14.484 1 91.69 115 LEU B O 1
ATOM 2882 N N . ILE B 1 116 ? 11.773 -11.266 -14.789 1 89.88 116 ILE B N 1
ATOM 2883 C CA . ILE B 1 116 ? 12.102 -11.883 -16.062 1 89.88 116 ILE B CA 1
ATOM 2884 C C . ILE B 1 116 ? 12.398 -13.367 -15.859 1 89.88 116 ILE B C 1
ATOM 2886 O O . ILE B 1 116 ? 11.789 -14.219 -16.5 1 89.88 116 ILE B O 1
ATOM 2890 N N . PRO B 1 117 ? 13.289 -13.719 -14.953 1 88.88 117 PRO B N 1
ATOM 2891 C CA . PRO B 1 117 ? 13.516 -15.148 -14.734 1 88.88 117 PRO B CA 1
ATOM 2892 C C . PRO B 1 117 ? 12.273 -15.867 -14.195 1 88.88 117 PRO B C 1
ATOM 2894 O O . PRO B 1 117 ? 12.086 -17.062 -14.461 1 88.88 117 PRO B O 1
ATOM 2897 N N . VAL B 1 118 ? 11.445 -15.234 -13.492 1 87.31 118 VAL B N 1
ATOM 2898 C CA . VAL B 1 118 ? 10.227 -15.844 -12.961 1 87.31 118 VAL B CA 1
ATOM 2899 C C . VAL B 1 118 ? 9.258 -16.156 -14.102 1 87.31 118 VAL B C 1
ATOM 2901 O O . VAL B 1 118 ? 8.688 -17.234 -14.156 1 87.31 118 VAL B O 1
ATOM 2904 N N . ILE B 1 119 ? 9.125 -15.195 -14.992 1 85.75 119 ILE B N 1
ATOM 2905 C CA . ILE B 1 119 ? 8.266 -15.406 -16.156 1 85.75 119 ILE B CA 1
ATOM 2906 C C . ILE B 1 119 ? 8.797 -16.562 -16.984 1 85.75 119 ILE B C 1
ATOM 2908 O O . ILE B 1 119 ? 8.023 -17.375 -17.5 1 85.75 119 ILE B O 1
ATOM 2912 N N . GLY B 1 120 ? 10.07 -16.672 -17.125 1 86.5 120 GLY B N 1
ATOM 2913 C CA . GLY B 1 120 ? 10.695 -17.672 -17.969 1 86.5 120 GLY B CA 1
ATOM 2914 C C . GLY B 1 120 ? 10.891 -19 -17.25 1 86.5 120 GLY B C 1
ATOM 2915 O O . GLY B 1 120 ? 11.391 -19.969 -17.844 1 86.5 120 GLY B O 1
ATOM 2916 N N . ASN B 1 121 ? 10.547 -19.016 -16 1 84.5 121 ASN B N 1
ATOM 2917 C CA . ASN B 1 121 ? 10.648 -20.25 -15.219 1 84.5 121 ASN B CA 1
ATOM 2918 C C . ASN B 1 121 ? 12.094 -20.688 -15.047 1 84.5 121 ASN B C 1
ATOM 2920 O O . ASN B 1 121 ? 12.453 -21.812 -15.414 1 84.5 121 ASN B O 1
ATOM 2924 N N . ALA B 1 122 ? 12.852 -19.859 -14.445 1 83.56 122 ALA B N 1
ATOM 2925 C CA . ALA B 1 122 ? 14.266 -20.125 -14.219 1 83.56 122 ALA B CA 1
ATOM 2926 C C . ALA B 1 122 ? 14.461 -21.188 -13.148 1 83.56 122 ALA B C 1
ATOM 2928 O O . ALA B 1 122 ? 13.602 -21.375 -12.281 1 83.56 122 ALA B O 1
ATOM 2929 N N . SER B 1 123 ? 15.578 -21.875 -13.281 1 84 123 SER B N 1
ATOM 2930 C CA . SER B 1 123 ? 15.93 -22.922 -12.328 1 84 123 SER B CA 1
ATOM 2931 C C . SER B 1 123 ? 16.328 -22.328 -10.977 1 84 123 SER B C 1
ATOM 2933 O O . SER B 1 123 ? 16.781 -21.188 -10.906 1 84 123 SER B O 1
ATOM 2935 N N . GLU B 1 124 ? 16.141 -23.078 -9.93 1 83.75 124 GLU B N 1
ATOM 2936 C CA . GLU B 1 124 ? 16.438 -22.641 -8.562 1 83.75 124 GLU B CA 1
ATOM 2937 C C . GLU B 1 124 ? 17.938 -22.375 -8.383 1 83.75 124 GLU B C 1
ATOM 2939 O O . GLU B 1 124 ? 18.328 -21.625 -7.492 1 83.75 124 GLU B O 1
ATOM 2944 N N . ASN B 1 125 ? 18.734 -22.922 -9.266 1 83.06 125 ASN B N 1
ATOM 2945 C CA . ASN B 1 125 ? 20.172 -22.781 -9.141 1 83.06 125 ASN B CA 1
ATOM 2946 C C . ASN B 1 125 ? 20.625 -21.344 -9.453 1 83.06 125 ASN B C 1
ATOM 2948 O O . ASN B 1 125 ? 21.734 -20.953 -9.102 1 83.06 125 ASN B O 1
ATOM 2952 N N . HIS B 1 126 ? 19.734 -20.609 -10.008 1 84.5 126 HIS B N 1
ATOM 2953 C CA . HIS B 1 126 ? 20.125 -19.266 -10.453 1 84.5 126 HIS B CA 1
ATOM 2954 C C . HIS B 1 126 ? 19.672 -18.203 -9.461 1 84.5 126 HIS B C 1
ATOM 2956 O O . HIS B 1 126 ? 19.797 -17.016 -9.719 1 84.5 126 HIS B O 1
ATOM 2962 N N . ILE B 1 127 ? 19.25 -18.609 -8.336 1 83.75 127 ILE B N 1
ATOM 2963 C CA . ILE B 1 127 ? 18.656 -17.672 -7.379 1 83.75 127 ILE B CA 1
ATOM 2964 C C . ILE B 1 127 ? 19.719 -16.672 -6.91 1 83.75 127 ILE B C 1
ATOM 2966 O O . ILE B 1 127 ? 19.438 -15.477 -6.785 1 83.75 127 ILE B O 1
ATOM 2970 N N . ALA B 1 128 ? 20.906 -17.109 -6.664 1 83.19 128 ALA B N 1
ATOM 2971 C CA . ALA B 1 128 ? 21.984 -16.25 -6.172 1 83.19 128 ALA B CA 1
ATOM 2972 C C . ALA B 1 128 ? 22.312 -15.156 -7.188 1 83.19 128 ALA B C 1
ATOM 2974 O O . ALA B 1 128 ? 22.5 -14 -6.82 1 83.19 128 ALA B O 1
ATOM 2975 N N . LEU B 1 129 ? 22.328 -15.547 -8.422 1 87.56 129 LEU B N 1
ATOM 2976 C CA . LEU B 1 129 ? 22.641 -14.609 -9.492 1 87.56 129 LEU B CA 1
ATOM 2977 C C . LEU B 1 129 ? 21.531 -13.555 -9.617 1 87.56 129 LEU B C 1
ATOM 2979 O O . LEU B 1 129 ? 21.828 -12.375 -9.812 1 87.56 129 LEU B O 1
ATOM 2983 N N . ILE B 1 130 ? 20.359 -13.961 -9.422 1 87.75 130 ILE B N 1
ATOM 2984 C CA . ILE B 1 130 ? 19.203 -13.102 -9.609 1 87.75 130 ILE B CA 1
ATOM 2985 C C . ILE B 1 130 ? 19.141 -12.062 -8.492 1 87.75 130 ILE B C 1
ATOM 2987 O O . ILE B 1 130 ? 18.625 -10.961 -8.688 1 87.75 130 ILE B O 1
ATOM 2991 N N . MET B 1 131 ? 19.781 -12.336 -7.383 1 85.81 131 MET B N 1
ATOM 2992 C CA . MET B 1 131 ? 19.688 -11.461 -6.215 1 85.81 131 MET B CA 1
ATOM 2993 C C . MET B 1 131 ? 20.766 -10.375 -6.262 1 85.81 131 MET B C 1
ATOM 2995 O O . MET B 1 131 ? 20.719 -9.422 -5.484 1 85.81 131 MET B O 1
ATOM 2999 N N . ILE B 1 132 ? 21.625 -10.359 -7.188 1 88.44 132 ILE B N 1
ATOM 3000 C CA . ILE B 1 132 ? 22.781 -9.461 -7.234 1 88.44 132 ILE B CA 1
ATOM 3001 C C . ILE B 1 132 ? 22.297 -8.016 -7.402 1 88.44 132 ILE B C 1
ATOM 3003 O O . ILE B 1 132 ? 22.734 -7.125 -6.672 1 88.44 132 ILE B O 1
ATOM 3007 N N . PRO B 1 133 ? 21.406 -7.766 -8.312 1 89.31 133 PRO B N 1
ATOM 3008 C CA . PRO B 1 133 ? 20.938 -6.383 -8.453 1 89.31 133 PRO B CA 1
ATOM 3009 C C . PRO B 1 133 ? 20.344 -5.832 -7.156 1 89.31 133 PRO B C 1
ATOM 3011 O O . PRO B 1 133 ? 20.453 -4.641 -6.875 1 89.31 133 PRO B O 1
ATOM 3014 N N . PHE B 1 134 ? 19.812 -6.629 -6.395 1 86.44 134 PHE B N 1
ATOM 3015 C CA . PHE B 1 134 ? 19.219 -6.203 -5.133 1 86.44 134 PHE B CA 1
ATOM 3016 C C . PHE B 1 134 ? 20.297 -5.809 -4.129 1 86.44 134 PHE B C 1
ATOM 3018 O O . PHE B 1 134 ? 20.109 -4.871 -3.352 1 86.44 134 PHE B O 1
ATOM 3025 N N . ILE B 1 135 ? 21.359 -6.477 -4.156 1 84.75 135 ILE B N 1
ATOM 3026 C CA . ILE B 1 135 ? 22.469 -6.18 -3.256 1 84.75 135 ILE B CA 1
ATOM 3027 C C . ILE B 1 135 ? 23.016 -4.785 -3.561 1 84.75 135 ILE B C 1
ATOM 3029 O O . ILE B 1 135 ? 23.375 -4.039 -2.645 1 84.75 135 ILE B O 1
ATOM 3033 N N . ILE B 1 136 ? 23 -4.434 -4.758 1 88.69 136 ILE B N 1
ATOM 3034 C CA . ILE B 1 136 ? 23.5 -3.125 -5.172 1 88.69 136 ILE B CA 1
ATOM 3035 C C . ILE B 1 136 ? 22.594 -2.031 -4.602 1 88.69 136 ILE B C 1
ATOM 3037 O O . ILE B 1 136 ? 23.062 -0.966 -4.207 1 88.69 136 ILE B O 1
ATOM 3041 N N . THR B 1 137 ? 21.328 -2.311 -4.535 1 88 137 THR B N 1
ATOM 3042 C CA . THR B 1 137 ? 20.391 -1.312 -4.016 1 88 137 THR B CA 1
ATOM 3043 C C . THR B 1 137 ? 20.609 -1.101 -2.52 1 88 137 THR B C 1
ATOM 3045 O O . THR B 1 137 ? 20.281 -0.037 -1.986 1 88 137 THR B O 1
ATOM 3048 N N . ILE B 1 138 ? 21.141 -2.09 -1.874 1 82.88 138 ILE B N 1
ATOM 3049 C CA . ILE B 1 138 ? 21.422 -1.973 -0.446 1 82.88 138 ILE B CA 1
ATOM 3050 C C . ILE B 1 138 ? 22.516 -0.943 -0.217 1 82.88 138 ILE B C 1
ATOM 3052 O O . ILE B 1 138 ? 22.469 -0.165 0.738 1 82.88 138 ILE B O 1
ATOM 3056 N N . ILE B 1 139 ? 23.422 -0.93 -1.069 1 83.88 139 ILE B N 1
ATOM 3057 C CA . ILE B 1 139 ? 24.516 0.041 -0.987 1 83.88 139 ILE B CA 1
ATOM 3058 C C . ILE B 1 139 ? 23.953 1.456 -1.089 1 83.88 139 ILE B C 1
ATOM 3060 O O . ILE B 1 139 ? 24.281 2.326 -0.284 1 83.88 139 ILE B O 1
ATOM 3064 N N . SER B 1 140 ? 23.109 1.615 -2.035 1 85.81 140 SER B N 1
ATOM 3065 C CA . SER B 1 140 ? 22.484 2.924 -2.221 1 85.81 140 SER B CA 1
ATOM 3066 C C . SER B 1 140 ? 21.656 3.32 -1.009 1 85.81 140 SER B C 1
ATOM 3068 O O . SER B 1 140 ? 21.625 4.488 -0.62 1 85.81 140 SER B O 1
ATOM 3070 N N . SER B 1 141 ? 21.016 2.387 -0.46 1 82.75 141 SER B N 1
ATOM 3071 C CA . SER B 1 141 ? 20.188 2.66 0.713 1 82.75 141 SER B CA 1
ATOM 3072 C C . SER B 1 141 ? 21.047 3.109 1.896 1 82.75 141 SER B C 1
ATOM 3074 O O . SER B 1 141 ? 20.672 4.035 2.619 1 82.75 141 SER B O 1
ATOM 3076 N N . ILE B 1 142 ? 22.156 2.508 2.057 1 78.56 142 ILE B N 1
ATOM 3077 C CA . ILE B 1 142 ? 23.078 2.857 3.133 1 78.56 142 ILE B CA 1
ATOM 3078 C C . ILE B 1 142 ? 23.641 4.254 2.895 1 78.56 142 ILE B C 1
ATOM 3080 O O . ILE B 1 142 ? 23.766 5.047 3.83 1 78.56 142 ILE B O 1
ATOM 3084 N N . MET B 1 143 ? 23.953 4.523 1.697 1 80.69 143 MET B N 1
ATOM 3085 C CA . MET B 1 143 ? 24.484 5.84 1.341 1 80.69 143 MET B CA 1
ATOM 3086 C C . MET B 1 143 ? 23.484 6.938 1.694 1 80.69 143 MET B C 1
ATOM 3088 O O . MET B 1 143 ? 23.859 7.984 2.219 1 80.69 143 MET B O 1
ATOM 3092 N N . ILE B 1 144 ? 22.234 6.711 1.432 1 80.31 144 ILE B N 1
ATOM 3093 C CA . ILE B 1 144 ? 21.188 7.688 1.712 1 80.31 144 ILE B CA 1
ATOM 3094 C C . ILE B 1 144 ? 21.047 7.871 3.221 1 80.31 144 ILE B C 1
ATOM 3096 O O . ILE B 1 144 ? 20.875 8.992 3.701 1 80.31 144 ILE B O 1
ATOM 3100 N N . GLY B 1 145 ? 21.141 6.809 3.91 1 73.25 145 GLY B N 1
ATOM 3101 C CA . GLY B 1 145 ? 21.031 6.883 5.359 1 73.25 145 GLY B CA 1
ATOM 3102 C C . GLY B 1 145 ? 22.141 7.695 5.996 1 73.25 145 GLY B C 1
ATOM 3103 O O . GLY B 1 145 ? 21.891 8.508 6.891 1 73.25 145 GLY B O 1
ATOM 3104 N N . ILE B 1 146 ? 23.297 7.512 5.523 1 71.75 146 ILE B N 1
ATOM 3105 C CA . ILE B 1 146 ? 24.453 8.227 6.055 1 71.75 146 ILE B CA 1
ATOM 3106 C C . ILE B 1 146 ? 24.359 9.703 5.676 1 71.75 146 ILE B C 1
ATOM 3108 O O . ILE B 1 146 ? 24.719 10.578 6.469 1 71.75 146 ILE B O 1
ATOM 3112 N N . PHE B 1 147 ? 23.828 9.914 4.57 1 69 147 PHE B N 1
ATOM 3113 C CA . PHE B 1 147 ? 23.719 11.266 4.035 1 69 147 PHE B CA 1
ATOM 3114 C C . PHE B 1 147 ? 22.703 12.086 4.816 1 69 147 PHE B C 1
ATOM 3116 O O . PHE B 1 147 ? 22.859 13.289 4.988 1 69 147 PHE B O 1
ATOM 3123 N N . TYR B 1 148 ? 21.625 11.477 5.23 1 63.25 148 TYR B N 1
ATOM 3124 C CA . TYR B 1 148 ? 20.594 12.211 5.949 1 63.25 148 TYR B CA 1
ATOM 3125 C C . TYR B 1 148 ? 21.141 12.805 7.242 1 63.25 148 TYR B C 1
ATOM 3127 O O . TYR B 1 148 ? 20.75 13.898 7.652 1 63.25 148 TYR B O 1
ATOM 3135 N N . ARG B 1 149 ? 22.203 12.195 7.707 1 61.81 149 ARG B N 1
ATOM 3136 C CA . ARG B 1 149 ? 22.828 12.688 8.922 1 61.81 149 ARG B CA 1
ATOM 3137 C C . ARG B 1 149 ? 23.609 13.969 8.656 1 61.81 149 ARG B C 1
ATOM 3139 O O . ARG B 1 149 ? 23.672 14.859 9.5 1 61.81 149 ARG B O 1
ATOM 3146 N N . LYS B 1 150 ? 24.062 14.062 7.449 1 63.62 150 LYS B N 1
ATOM 3147 C CA . LYS B 1 150 ? 24.891 15.211 7.086 1 63.62 150 LYS B CA 1
ATOM 3148 C C . LYS B 1 150 ? 24.031 16.359 6.562 1 63.62 150 LYS B C 1
ATOM 3150 O O . LYS B 1 150 ? 24.406 17.531 6.68 1 63.62 150 LYS B O 1
ATOM 3155 N N . PHE B 1 151 ? 22.938 15.977 6.035 1 61.88 151 PHE B N 1
ATOM 3156 C CA . PHE B 1 151 ? 22.078 16.922 5.344 1 61.88 151 PHE B CA 1
ATOM 3157 C C . PHE B 1 151 ? 21.516 17.953 6.32 1 61.88 151 PHE B C 1
ATOM 3159 O O . PHE B 1 151 ? 21.531 19.156 6.047 1 61.88 151 PHE B O 1
ATOM 3166 N N . ASP B 1 152 ? 20.875 17.547 7.371 1 60.69 152 ASP B N 1
ATOM 3167 C CA . ASP B 1 152 ? 20.312 18.5 8.312 1 60.69 152 ASP B CA 1
ATOM 3168 C C . ASP B 1 152 ? 20.531 18.047 9.758 1 60.69 152 ASP B C 1
ATOM 3170 O O . ASP B 1 152 ? 20.031 16.984 10.156 1 60.69 152 ASP B O 1
ATOM 3174 N N . ALA B 1 153 ? 21.375 18.828 10.406 1 59.84 153 ALA B N 1
ATOM 3175 C CA . ALA B 1 153 ? 21.656 18.562 11.82 1 59.84 153 ALA B CA 1
ATOM 3176 C C . ALA B 1 153 ? 20.375 18.562 12.641 1 59.84 153 ALA B C 1
ATOM 3178 O O . ALA B 1 153 ? 20.344 18.016 13.75 1 59.84 153 ALA B O 1
ATOM 3179 N N . ARG B 1 154 ? 19.359 19.047 12.07 1 62.94 154 ARG B N 1
ATOM 3180 C CA . ARG B 1 154 ? 18.109 19.125 12.828 1 62.94 154 ARG B CA 1
ATOM 3181 C C . ARG B 1 154 ? 17.297 17.844 12.695 1 62.94 154 ARG B C 1
ATOM 3183 O O . ARG B 1 154 ? 16.391 17.594 13.484 1 62.94 154 ARG B O 1
ATOM 3190 N N . TYR B 1 155 ? 17.656 17.203 11.633 1 65.06 155 TYR B N 1
ATOM 3191 C CA . TYR B 1 155 ? 16.938 15.938 11.438 1 65.06 155 TYR B CA 1
ATOM 3192 C C . TYR B 1 155 ? 17.312 14.922 12.508 1 65.06 155 TYR B C 1
ATOM 3194 O O . TYR B 1 155 ? 18.469 14.859 12.93 1 65.06 155 TYR B O 1
ATOM 3202 N N . PRO B 1 156 ? 16.328 14.336 13.047 1 65.62 156 PRO B N 1
ATOM 3203 C CA . PRO B 1 156 ? 16.656 13.305 14.031 1 65.62 156 PRO B CA 1
ATOM 3204 C C . PRO B 1 156 ? 17.594 12.242 13.469 1 65.62 156 PRO B C 1
ATOM 3206 O O . PRO B 1 156 ? 17.688 12.07 12.25 1 65.62 156 PRO B O 1
ATOM 3209 N N . LYS B 1 157 ? 18.406 11.844 14.312 1 63.94 157 LYS B N 1
ATOM 3210 C CA . LYS B 1 157 ? 19.344 10.789 13.922 1 63.94 157 LYS B CA 1
ATOM 3211 C C . LYS B 1 157 ? 18.594 9.516 13.516 1 63.94 157 LYS B C 1
ATOM 3213 O O . LYS B 1 157 ? 17.469 9.297 13.938 1 63.94 157 LYS B O 1
ATOM 3218 N N . LEU B 1 158 ? 19.203 8.945 12.539 1 64 158 LEU B N 1
ATOM 3219 C CA . LEU B 1 158 ? 18.641 7.68 12.102 1 64 158 LEU B CA 1
ATOM 3220 C C . LEU B 1 158 ? 18.438 6.734 13.281 1 64 158 LEU B C 1
ATOM 3222 O O . LEU B 1 158 ? 19.359 6.527 14.078 1 64 158 LEU B O 1
ATOM 3226 N N . GLY B 1 159 ? 17.328 6.285 13.484 1 61.84 159 GLY B N 1
ATOM 3227 C CA . GLY B 1 159 ? 17.062 5.328 14.547 1 61.84 159 GLY B CA 1
ATOM 3228 C C . GLY B 1 159 ? 16.516 5.973 15.812 1 61.84 159 GLY B C 1
ATOM 3229 O O . GLY B 1 159 ? 16.234 5.285 16.797 1 61.84 159 GLY B O 1
ATOM 3230 N N . GLU B 1 160 ? 16.438 7.234 15.828 1 67.12 160 GLU B N 1
ATOM 3231 C CA . GLU B 1 160 ? 15.898 7.914 17 1 67.12 160 GLU B CA 1
ATOM 3232 C C . GLU B 1 160 ? 14.414 7.637 17.172 1 67.12 160 GLU B C 1
ATOM 3234 O O . GLU B 1 160 ? 13.703 7.414 16.188 1 67.12 160 GLU B O 1
ATOM 3239 N N . LYS B 1 161 ? 14 7.605 18.5 1 70.44 161 LYS B N 1
ATOM 3240 C CA . LYS B 1 161 ? 12.578 7.41 18.781 1 70.44 161 LYS B CA 1
ATOM 3241 C C . LYS B 1 161 ? 11.75 8.586 18.281 1 70.44 161 LYS B C 1
ATOM 3243 O O . LYS B 1 161 ? 12.172 9.742 18.391 1 70.44 161 LYS B O 1
ATOM 3248 N N . ARG B 1 162 ? 10.648 8.273 17.703 1 77.06 162 ARG B N 1
ATOM 3249 C CA . ARG B 1 162 ? 9.703 9.273 17.203 1 77.06 162 ARG B CA 1
ATOM 3250 C C . ARG B 1 162 ? 10.32 10.102 16.078 1 77.06 162 ARG B C 1
ATOM 3252 O O . ARG B 1 162 ? 10.203 11.328 16.078 1 77.06 162 ARG B O 1
ATOM 3259 N N . TYR B 1 163 ? 11.062 9.438 15.273 1 73.69 163 TYR B N 1
ATOM 3260 C CA . TYR B 1 163 ? 11.75 10.047 14.141 1 73.69 163 TYR B CA 1
ATOM 3261 C C . TYR B 1 163 ? 10.781 10.844 13.281 1 73.69 163 TYR B C 1
ATOM 3263 O O . TYR B 1 163 ? 11.062 11.984 12.906 1 73.69 163 TYR B O 1
ATOM 3271 N N . THR B 1 164 ? 9.672 10.352 13.062 1 79.56 164 THR B N 1
ATOM 3272 C CA . THR B 1 164 ? 8.703 10.953 12.148 1 79.56 164 THR B CA 1
ATOM 3273 C C . THR B 1 164 ? 8.141 12.242 12.742 1 79.56 164 THR B C 1
ATOM 3275 O O . THR B 1 164 ? 8.039 13.258 12.039 1 79.56 164 THR B O 1
ATOM 3278 N N . GLU B 1 165 ? 7.844 12.148 14 1 82.81 165 GLU B N 1
ATOM 3279 C CA . GLU B 1 165 ? 7.293 13.328 14.664 1 82.81 165 GLU B CA 1
ATOM 3280 C C . GLU B 1 165 ? 8.305 14.469 14.688 1 82.81 165 GLU B C 1
ATOM 3282 O O . GLU B 1 165 ? 7.957 15.617 14.414 1 82.81 165 GLU B O 1
ATOM 3287 N N . LYS B 1 166 ? 9.516 14.133 14.961 1 80.12 166 LYS B N 1
ATOM 3288 C CA . LYS B 1 166 ? 10.555 15.156 15.023 1 80.12 166 LYS B CA 1
ATOM 3289 C C . LYS B 1 166 ? 10.828 15.742 13.641 1 80.12 166 LYS B C 1
ATOM 3291 O O . LYS B 1 166 ? 11.07 16.938 13.508 1 80.12 166 LYS B O 1
ATOM 3296 N N . ALA B 1 167 ? 10.836 14.922 12.648 1 76.62 167 ALA B N 1
ATOM 3297 C CA . ALA B 1 167 ? 11.055 15.375 11.281 1 76.62 167 ALA B CA 1
ATOM 3298 C C . ALA B 1 167 ? 9.938 16.312 10.82 1 76.62 167 ALA B C 1
ATOM 3300 O O . ALA B 1 167 ? 10.195 17.312 10.156 1 76.62 167 ALA B O 1
ATOM 3301 N N . PHE B 1 168 ? 8.719 16.031 11.242 1 85.06 168 PHE B N 1
ATOM 3302 C CA . PHE B 1 168 ? 7.578 16.812 10.789 1 85.06 168 PHE B CA 1
ATOM 3303 C C . PHE B 1 168 ? 7.484 18.125 11.562 1 85.06 168 PHE B C 1
ATOM 3305 O O . PHE B 1 168 ? 6.906 19.094 11.086 1 85.06 168 PHE B O 1
ATOM 3312 N N . ASN B 1 169 ? 8.07 18.125 12.75 1 81.56 169 ASN B N 1
ATOM 3313 C CA . ASN B 1 169 ? 8.062 19.344 13.547 1 81.56 169 ASN B CA 1
ATOM 3314 C C . ASN B 1 169 ? 9 20.391 12.961 1 81.56 169 ASN B C 1
ATOM 3316 O O . ASN B 1 169 ? 8.867 21.578 13.266 1 81.56 169 ASN B O 1
ATOM 3320 N N . ILE B 1 170 ? 9.938 19.891 12.117 1 77.19 170 ILE B N 1
ATOM 3321 C CA . ILE B 1 170 ? 10.867 20.812 11.477 1 77.19 170 ILE B CA 1
ATOM 3322 C C . ILE B 1 170 ? 10.195 21.469 10.266 1 77.19 170 ILE B C 1
ATOM 3324 O O . ILE B 1 170 ? 10.562 22.578 9.867 1 77.19 170 ILE B O 1
ATOM 3328 N N . MET B 1 171 ? 9.18 20.875 9.719 1 80.44 171 MET B N 1
ATOM 3329 C CA . MET B 1 171 ? 8.516 21.344 8.5 1 80.44 171 MET B CA 1
ATOM 3330 C C . MET B 1 171 ? 7.555 22.484 8.812 1 80.44 171 MET B C 1
ATOM 3332 O O . MET B 1 171 ? 6.977 22.531 9.898 1 80.44 171 MET B O 1
ATOM 3336 N N . ASP B 1 172 ? 7.477 23.359 7.859 1 82.06 172 ASP B N 1
ATOM 3337 C CA . ASP B 1 172 ? 6.496 24.422 7.992 1 82.06 172 ASP B CA 1
ATOM 3338 C C . ASP B 1 172 ? 5.078 23.906 7.754 1 82.06 172 ASP B C 1
ATOM 3340 O O . ASP B 1 172 ? 4.895 22.75 7.363 1 82.06 172 ASP B O 1
ATOM 3344 N N . GLU B 1 173 ? 4.105 24.719 8.094 1 83.06 173 GLU B N 1
ATOM 3345 C CA . GLU B 1 173 ? 2.699 24.328 8.008 1 83.06 173 GLU B CA 1
ATOM 3346 C C . GLU B 1 173 ? 2.301 24 6.574 1 83.06 173 GLU B C 1
ATOM 3348 O O . GLU B 1 173 ? 1.536 23.062 6.336 1 83.06 173 GLU B O 1
ATOM 3353 N N . GLY B 1 174 ? 2.826 24.812 5.652 1 80.69 174 GLY B N 1
ATOM 3354 C CA . GLY B 1 174 ? 2.52 24.562 4.25 1 80.69 174 GLY B CA 1
ATOM 3355 C C . GLY B 1 174 ? 3.07 23.234 3.748 1 80.69 174 GLY B C 1
ATOM 3356 O O . GLY B 1 174 ? 2.373 22.484 3.059 1 80.69 174 GLY B O 1
ATOM 3357 N N . GLU B 1 175 ? 4.254 22.906 4.109 1 82.5 175 GLU B N 1
ATOM 3358 C CA . GLU B 1 175 ? 4.895 21.656 3.717 1 82.5 175 GLU B CA 1
ATOM 3359 C C . GLU B 1 175 ? 4.188 20.453 4.344 1 82.5 175 GLU B C 1
ATOM 3361 O O . GLU B 1 175 ? 4.023 19.422 3.699 1 82.5 175 GLU B O 1
ATOM 3366 N N . ARG B 1 176 ? 3.762 20.641 5.539 1 86.69 176 ARG B N 1
ATOM 3367 C CA . ARG B 1 176 ? 3.049 19.562 6.223 1 86.69 176 ARG B CA 1
ATOM 3368 C C . ARG B 1 176 ? 1.713 19.266 5.547 1 86.69 176 ARG B C 1
ATOM 3370 O O . ARG B 1 176 ? 1.307 18.109 5.434 1 86.69 176 ARG B O 1
ATOM 3377 N N . TYR B 1 177 ? 1.142 20.344 5.172 1 86.38 177 TYR B N 1
ATOM 3378 C CA . TYR B 1 177 ? -0.17 20.203 4.551 1 86.38 177 TYR B CA 1
ATOM 3379 C C . TYR B 1 177 ? -0.07 19.469 3.223 1 86.38 177 TYR B C 1
ATOM 3381 O O . TYR B 1 177 ? -0.862 18.562 2.949 1 86.38 177 TYR B O 1
ATOM 3389 N N . ILE B 1 178 ? 0.873 19.797 2.477 1 85.75 178 ILE B N 1
ATOM 3390 C CA . ILE B 1 178 ? 1.024 19.156 1.177 1 85.75 178 ILE B CA 1
ATOM 3391 C C . ILE B 1 178 ? 1.409 17.688 1.367 1 85.75 178 ILE B C 1
ATOM 3393 O O . ILE B 1 178 ? 0.973 16.828 0.606 1 85.75 178 ILE B O 1
ATOM 3397 N N . THR B 1 179 ? 2.256 17.453 2.334 1 87 179 THR B N 1
ATOM 3398 C CA . THR B 1 179 ? 2.633 16.078 2.645 1 87 179 THR B CA 1
ATOM 3399 C C . THR B 1 179 ? 1.416 15.266 3.086 1 87 179 THR B C 1
ATOM 3401 O O . THR B 1 179 ? 1.253 14.109 2.688 1 87 179 THR B O 1
ATOM 3404 N N . LEU B 1 180 ? 0.585 15.867 3.85 1 89.12 180 LEU B N 1
ATOM 3405 C CA . LEU B 1 180 ? -0.631 15.227 4.34 1 89.12 180 LEU B CA 1
ATOM 3406 C C . LEU B 1 180 ? -1.573 14.898 3.188 1 89.12 180 LEU B C 1
ATOM 3408 O O . LEU B 1 180 ? -1.992 13.75 3.031 1 89.12 180 LEU B O 1
ATOM 3412 N N . VAL B 1 181 ? -1.866 15.867 2.398 1 87.12 181 VAL B N 1
ATOM 3413 C CA . VAL B 1 181 ? -2.797 15.703 1.287 1 87.12 181 VAL B CA 1
ATOM 3414 C C . VAL B 1 181 ? -2.262 14.648 0.319 1 87.12 181 VAL B C 1
ATOM 3416 O O . VAL B 1 181 ? -2.996 13.75 -0.101 1 87.12 181 VAL B O 1
ATOM 3419 N N . SER B 1 182 ? -0.992 14.766 0.018 1 86.31 182 SER B N 1
ATOM 3420 C CA . SER B 1 182 ? -0.372 13.844 -0.932 1 86.31 182 SER B CA 1
ATOM 3421 C C . SER B 1 182 ? -0.341 12.422 -0.385 1 86.31 182 SER B C 1
ATOM 3423 O O . SER B 1 182 ? -0.689 11.477 -1.091 1 86.31 182 SER B O 1
ATOM 3425 N N . SER B 1 183 ? 0.059 12.328 0.877 1 87.62 183 SER B N 1
ATOM 3426 C CA . SER B 1 183 ? 0.144 11.008 1.489 1 87.62 183 SER B CA 1
ATOM 3427 C C . SER B 1 183 ? -1.232 10.359 1.602 1 87.62 183 SER B C 1
ATOM 3429 O O . SER B 1 183 ? -1.378 9.156 1.385 1 87.62 183 SER B O 1
ATOM 3431 N N . TYR B 1 184 ? -2.26 11.109 1.906 1 86.81 184 TYR B N 1
ATOM 3432 C CA . TYR B 1 184 ? -3.607 10.578 2.078 1 86.81 184 TYR B CA 1
ATOM 3433 C C . TYR B 1 184 ? -4.188 10.117 0.746 1 86.81 184 TYR B C 1
ATOM 3435 O O . TYR B 1 184 ? -4.793 9.047 0.664 1 86.81 184 TYR B O 1
ATOM 3443 N N . LYS B 1 185 ? -3.98 10.828 -0.267 1 85.44 185 LYS B N 1
ATOM 3444 C CA . LYS B 1 185 ? -4.469 10.461 -1.593 1 85.44 185 LYS B CA 1
ATOM 3445 C C . LYS B 1 185 ? -3.822 9.172 -2.08 1 85.44 185 LYS B C 1
ATOM 3447 O O . LYS B 1 185 ? -4.504 8.289 -2.609 1 85.44 185 LYS B O 1
ATOM 3452 N N . VAL B 1 186 ? -2.539 9.102 -1.886 1 87.12 186 VAL B N 1
ATOM 3453 C CA . VAL B 1 186 ? -1.816 7.902 -2.297 1 87.12 186 VAL B CA 1
ATOM 3454 C C . VAL B 1 186 ? -2.312 6.699 -1.495 1 87.12 186 VAL B C 1
ATOM 3456 O O . VAL B 1 186 ? -2.479 5.609 -2.043 1 87.12 186 VAL B O 1
ATOM 3459 N N . HIS B 1 187 ? -2.547 6.93 -0.248 1 87.31 187 HIS B N 1
ATOM 3460 C CA . HIS B 1 187 ? -3.021 5.863 0.626 1 87.31 187 HIS B CA 1
ATOM 3461 C C . HIS B 1 187 ? -4.391 5.352 0.184 1 87.31 187 HIS B C 1
ATOM 3463 O O . HIS B 1 187 ? -4.613 4.141 0.116 1 87.31 187 HIS B O 1
ATOM 3469 N N . GLN B 1 188 ? -5.32 6.258 -0.111 1 84.38 188 GLN B N 1
ATOM 3470 C CA . GLN B 1 188 ? -6.656 5.875 -0.554 1 84.38 188 GLN B CA 1
ATOM 3471 C C . GLN B 1 188 ? -6.602 5.09 -1.861 1 84.38 188 GLN B C 1
ATOM 3473 O O . GLN B 1 188 ? -7.277 4.07 -2.01 1 84.38 188 GLN B O 1
ATOM 3478 N N . GLN B 1 189 ? -5.824 5.582 -2.729 1 86.75 18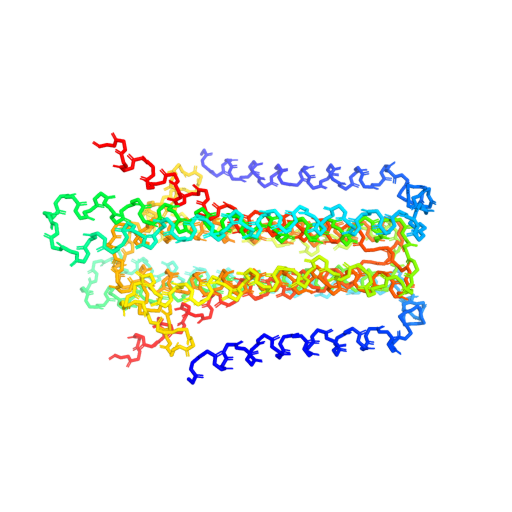9 GLN B N 1
ATOM 3479 C CA . GLN B 1 189 ? -5.668 4.887 -4 1 86.75 189 GLN B CA 1
ATOM 3480 C C . GLN B 1 189 ? -5.008 3.525 -3.809 1 86.75 189 GLN B C 1
ATOM 3482 O O . GLN B 1 189 ? -5.332 2.568 -4.516 1 86.75 189 GLN B O 1
ATOM 3487 N N . ASN B 1 190 ? -4.059 3.516 -2.848 1 89 190 ASN B N 1
ATOM 3488 C CA . ASN B 1 190 ? -3.393 2.254 -2.549 1 89 190 ASN B CA 1
ATOM 3489 C C . ASN B 1 190 ? -4.387 1.192 -2.082 1 89 190 ASN B C 1
ATOM 3491 O O . ASN B 1 190 ? -4.289 0.029 -2.479 1 89 190 ASN B O 1
ATOM 3495 N N . ILE B 1 191 ? -5.359 1.523 -1.304 1 87.88 191 ILE B N 1
ATOM 3496 C CA . ILE B 1 191 ? -6.355 0.59 -0.795 1 87.88 191 ILE B CA 1
ATOM 3497 C C . ILE B 1 191 ? -7.184 0.037 -1.953 1 87.88 191 ILE B C 1
ATOM 3499 O O . ILE B 1 191 ? -7.445 -1.166 -2.018 1 87.88 191 ILE B O 1
ATOM 3503 N N . VAL B 1 192 ? -7.492 0.862 -2.834 1 85.44 192 VAL B N 1
ATOM 3504 C CA . VAL B 1 192 ? -8.266 0.452 -4 1 85.44 192 VAL B CA 1
ATOM 3505 C C . VAL B 1 192 ? -7.441 -0.503 -4.859 1 85.44 192 VAL B C 1
ATOM 3507 O O . VAL B 1 192 ? -7.953 -1.524 -5.328 1 85.44 192 VAL B O 1
ATOM 3510 N N . LEU B 1 193 ? -6.191 -0.193 -5.008 1 88.75 193 LEU B N 1
ATOM 3511 C CA . LEU B 1 193 ? -5.316 -1.029 -5.824 1 88.75 193 LEU B CA 1
ATOM 3512 C C . LEU B 1 193 ? -5.133 -2.402 -5.188 1 88.75 193 LEU B C 1
ATOM 3514 O O . LEU B 1 193 ? -5.066 -3.414 -5.895 1 88.75 193 LEU B O 1
ATOM 3518 N N . LEU B 1 194 ? -5.023 -2.385 -3.887 1 91.88 194 LEU B N 1
ATOM 3519 C CA . LEU B 1 194 ? -4.902 -3.656 -3.184 1 91.88 194 LEU B CA 1
ATOM 3520 C C . LEU B 1 194 ? -6.148 -4.508 -3.381 1 91.88 194 LEU B C 1
ATOM 3522 O O . LEU B 1 194 ? -6.051 -5.711 -3.631 1 91.88 194 LEU B O 1
ATOM 3526 N N . PHE B 1 195 ? -7.285 -3.912 -3.332 1 88.31 195 PHE B N 1
ATOM 3527 C CA . PHE B 1 195 ? -8.555 -4.598 -3.566 1 88.31 195 PHE B CA 1
ATOM 3528 C C . PHE B 1 195 ? -8.594 -5.195 -4.969 1 88.31 195 PHE B C 1
ATOM 3530 O O . PHE B 1 195 ? -8.891 -6.379 -5.133 1 88.31 195 PHE B O 1
ATOM 3537 N N . ILE B 1 196 ? -8.188 -4.43 -5.898 1 86 196 ILE B N 1
ATOM 3538 C CA . ILE B 1 196 ? -8.195 -4.855 -7.293 1 86 196 ILE B CA 1
ATOM 3539 C C . ILE B 1 196 ? -7.188 -5.988 -7.488 1 86 196 ILE B C 1
ATOM 3541 O O . ILE B 1 196 ? -7.453 -6.941 -8.219 1 86 196 ILE B O 1
ATOM 3545 N N . GLY B 1 197 ? -6.051 -5.844 -6.863 1 90.19 197 GLY B N 1
ATOM 3546 C CA . GLY B 1 197 ? -5.039 -6.883 -6.953 1 90.19 197 GLY B CA 1
ATOM 3547 C C . GLY B 1 197 ? -5.512 -8.227 -6.426 1 90.19 197 GLY B C 1
ATOM 3548 O O . GLY B 1 197 ? -5.316 -9.258 -7.074 1 90.19 197 GLY B O 1
ATOM 3549 N N . ILE B 1 198 ? -6.184 -8.203 -5.309 1 91.62 198 ILE B N 1
ATOM 3550 C CA . ILE B 1 198 ? -6.668 -9.438 -4.691 1 91.62 198 ILE B CA 1
ATOM 3551 C C . ILE B 1 198 ? -7.727 -10.078 -5.59 1 91.62 198 ILE B C 1
ATOM 3553 O O . ILE B 1 198 ? -7.676 -11.273 -5.859 1 91.62 198 ILE B O 1
ATOM 3557 N N . MET B 1 199 ? -8.617 -9.266 -6.125 1 86.75 199 MET B N 1
ATOM 3558 C CA . MET B 1 199 ? -9.68 -9.773 -6.988 1 86.75 199 MET B CA 1
ATOM 3559 C C . MET B 1 199 ? -9.102 -10.344 -8.281 1 86.75 199 MET B C 1
ATOM 3561 O O . MET B 1 199 ? -9.516 -11.414 -8.727 1 86.75 199 MET B O 1
ATOM 3565 N N . THR B 1 200 ? -8.156 -9.672 -8.812 1 87.31 200 THR B N 1
ATOM 3566 C CA . THR B 1 200 ? -7.539 -10.094 -10.062 1 87.31 200 THR B CA 1
ATOM 3567 C C . THR B 1 200 ? -6.793 -11.414 -9.875 1 87.31 200 THR B C 1
ATOM 3569 O O . THR B 1 200 ? -6.941 -12.336 -10.68 1 87.31 200 THR B O 1
ATOM 3572 N N . LEU B 1 201 ? -6.082 -11.547 -8.805 1 90.75 201 LEU B N 1
ATOM 3573 C CA . LEU B 1 201 ? -5.344 -12.781 -8.539 1 90.75 201 LEU B CA 1
ATOM 3574 C C . LEU B 1 201 ? -6.297 -13.938 -8.273 1 90.75 201 LEU B C 1
ATOM 3576 O O . LEU B 1 201 ? -6.047 -15.07 -8.703 1 90.75 201 LEU B O 1
ATOM 3580 N N . GLY B 1 202 ? -7.363 -13.648 -7.543 1 88 202 GLY B N 1
ATOM 3581 C CA . GLY B 1 202 ? -8.344 -14.688 -7.27 1 88 202 GLY B CA 1
ATOM 3582 C C . GLY B 1 202 ? -9.016 -15.227 -8.523 1 88 202 GLY B C 1
ATOM 3583 O O . GLY B 1 202 ? -9.062 -16.438 -8.734 1 88 202 GLY B O 1
ATOM 3584 N N . ILE B 1 203 ? -9.445 -14.305 -9.344 1 84.56 203 ILE B N 1
ATOM 3585 C CA . ILE B 1 203 ? -10.109 -14.688 -10.586 1 84.56 203 ILE B CA 1
ATOM 3586 C C . ILE B 1 203 ? -9.117 -15.414 -11.492 1 84.56 203 ILE B C 1
ATOM 3588 O O . ILE B 1 203 ? -9.445 -16.438 -12.086 1 84.56 203 ILE B O 1
ATOM 3592 N N . PHE B 1 204 ? -7.902 -14.938 -11.562 1 86.62 204 PHE B N 1
ATOM 3593 C CA . PHE B 1 204 ? -6.848 -15.539 -12.375 1 86.62 204 PHE B CA 1
ATOM 3594 C C . PHE B 1 204 ? -6.559 -16.969 -11.914 1 86.62 204 PHE B C 1
ATOM 3596 O O . PHE B 1 204 ? -6.469 -17.875 -12.734 1 86.62 204 PHE B O 1
ATOM 3603 N N . SER B 1 205 ? -6.441 -17.109 -10.664 1 86.69 205 SER B N 1
ATOM 3604 C CA . SER B 1 205 ? -6.121 -18.422 -10.109 1 86.69 205 SER B CA 1
ATOM 3605 C C . SER B 1 205 ? -7.223 -19.422 -10.414 1 86.69 205 SER B C 1
ATOM 3607 O O . SER B 1 205 ? -6.941 -20.547 -10.836 1 86.69 205 SER B O 1
ATOM 3609 N N . ILE B 1 206 ? -8.453 -19.094 -10.297 1 83.88 206 ILE B N 1
ATOM 3610 C CA . ILE B 1 206 ? -9.594 -20 -10.453 1 83.88 206 ILE B CA 1
ATOM 3611 C C . ILE B 1 206 ? -9.797 -20.312 -11.938 1 83.88 206 ILE B C 1
ATOM 3613 O O . ILE B 1 206 ? -10.102 -21.453 -12.297 1 83.88 206 ILE B O 1
ATOM 3617 N N . THR B 1 207 ? -9.57 -19.359 -12.828 1 83.12 207 THR B N 1
ATOM 3618 C CA . THR B 1 207 ? -9.836 -19.547 -14.25 1 83.12 207 THR B CA 1
ATOM 3619 C C . THR B 1 207 ? -8.711 -20.328 -14.914 1 83.12 207 THR B C 1
ATOM 3621 O O . THR B 1 207 ? -8.961 -21.156 -15.797 1 83.12 207 THR B O 1
ATOM 3624 N N . THR B 1 208 ? -7.477 -20.125 -14.547 1 82.25 208 THR B N 1
ATOM 3625 C CA . THR B 1 208 ? -6.344 -20.766 -15.211 1 82.25 208 THR B CA 1
ATOM 3626 C C . THR B 1 208 ? -5.957 -22.062 -14.508 1 82.25 208 THR B C 1
ATOM 3628 O O . THR B 1 208 ? -5.305 -22.922 -15.094 1 82.25 208 THR B O 1
ATOM 3631 N N . GLY B 1 209 ? -6.289 -22.141 -13.172 1 80.56 209 GLY B N 1
ATOM 3632 C CA . GLY B 1 209 ? -5.883 -23.297 -12.398 1 80.56 209 GLY B CA 1
ATOM 3633 C C . GLY B 1 209 ? -4.504 -23.156 -11.773 1 80.56 209 GLY B C 1
ATOM 3634 O O . GLY B 1 209 ? -4.059 -24.016 -11.031 1 80.56 209 GLY B O 1
ATOM 3635 N N . MET B 1 210 ? -3.795 -22.062 -12.141 1 83.12 210 MET B N 1
ATOM 3636 C CA . MET B 1 210 ? -2.508 -21.766 -11.516 1 83.12 210 MET B CA 1
ATOM 3637 C C . MET B 1 210 ? -2.697 -21.203 -10.117 1 83.12 210 MET B C 1
ATOM 3639 O O . MET B 1 210 ? -3.406 -20.203 -9.938 1 83.12 210 MET B O 1
ATOM 3643 N N . ASN B 1 211 ? -2.062 -21.797 -9.219 1 83.75 211 ASN B N 1
ATOM 3644 C CA . ASN B 1 211 ? -2.256 -21.422 -7.82 1 83.75 211 ASN B CA 1
ATOM 3645 C C . ASN B 1 211 ? -1.556 -20.109 -7.488 1 83.75 211 ASN B C 1
ATOM 3647 O O . ASN B 1 211 ? -0.332 -20.016 -7.598 1 83.75 211 ASN B O 1
ATOM 3651 N N . GLN B 1 212 ? -2.334 -19.047 -7.098 1 87.19 212 GLN B N 1
ATOM 3652 C CA . GLN B 1 212 ? -1.813 -17.75 -6.707 1 87.19 212 GLN B CA 1
ATOM 3653 C C . GLN B 1 212 ? -2.07 -17.469 -5.227 1 87.19 212 GLN B C 1
ATOM 3655 O O . GLN B 1 212 ? -2.156 -16.312 -4.809 1 87.19 212 GLN B O 1
ATOM 3660 N N . SER B 1 213 ? -2.186 -18.453 -4.391 1 87.12 213 SER B N 1
ATOM 3661 C CA . SER B 1 213 ? -2.57 -18.312 -2.99 1 87.12 213 SER B CA 1
ATOM 3662 C C . SER B 1 213 ? -1.579 -17.438 -2.227 1 87.12 213 SER B C 1
ATOM 3664 O O . SER B 1 213 ? -1.979 -16.594 -1.427 1 87.12 213 SER B O 1
ATOM 3666 N N . LEU B 1 214 ? -0.296 -17.641 -2.504 1 88.44 214 LEU B N 1
ATOM 3667 C CA . LEU B 1 214 ? 0.699 -16.859 -1.769 1 88.44 214 LEU B CA 1
ATOM 3668 C C . LEU B 1 214 ? 0.569 -15.375 -2.074 1 88.44 214 LEU B C 1
ATOM 3670 O O . LEU B 1 214 ? 0.643 -14.539 -1.169 1 88.44 214 LEU B O 1
ATOM 3674 N N . GLY B 1 215 ? 0.386 -15.078 -3.369 1 91.75 215 GLY B N 1
ATOM 3675 C CA . GLY B 1 215 ? 0.177 -13.688 -3.746 1 91.75 215 GLY B CA 1
ATOM 3676 C C . GLY B 1 215 ? -1.028 -13.062 -3.07 1 91.75 215 GLY B C 1
ATOM 3677 O O . GLY B 1 215 ? -0.949 -11.945 -2.561 1 91.75 215 GLY B O 1
ATOM 3678 N N . ILE B 1 216 ? -2.098 -13.773 -2.984 1 93.44 216 ILE B N 1
ATOM 3679 C CA . ILE B 1 216 ? -3.332 -13.281 -2.385 1 93.44 216 ILE B CA 1
ATOM 3680 C C . ILE B 1 216 ? -3.127 -13.062 -0.886 1 93.44 216 ILE B C 1
ATOM 3682 O O . ILE B 1 216 ? -3.549 -12.047 -0.337 1 93.44 216 ILE B O 1
ATOM 3686 N N . ILE B 1 217 ? -2.48 -13.992 -0.271 1 92.5 217 ILE B N 1
ATOM 3687 C CA . ILE B 1 217 ? -2.223 -13.883 1.16 1 92.5 217 ILE B CA 1
ATOM 3688 C C . ILE B 1 217 ? -1.409 -12.617 1.441 1 92.5 217 ILE B C 1
ATOM 3690 O O . ILE B 1 217 ? -1.732 -11.852 2.354 1 92.5 217 ILE B O 1
ATOM 3694 N N . LEU B 1 218 ? -0.385 -12.43 0.63 1 93.69 218 LEU B N 1
ATOM 3695 C CA . LEU B 1 218 ? 0.456 -11.25 0.816 1 93.69 218 LEU B CA 1
ATOM 3696 C C . LEU B 1 218 ? -0.34 -9.969 0.578 1 93.69 218 LEU B C 1
ATOM 3698 O O . LEU B 1 218 ? -0.172 -8.984 1.301 1 93.69 218 LEU B O 1
ATOM 3702 N N . PHE B 1 219 ? -1.199 -10.008 -0.386 1 94.75 219 PHE B N 1
ATOM 3703 C CA . PHE B 1 219 ? -2.057 -8.859 -0.664 1 94.75 219 PHE B CA 1
ATOM 3704 C C . PHE B 1 219 ? -3.004 -8.594 0.501 1 94.75 219 PHE B C 1
ATOM 3706 O O . PHE B 1 219 ? -3.252 -7.441 0.86 1 94.75 219 PHE B O 1
ATOM 3713 N N . ILE B 1 220 ? -3.529 -9.641 1.089 1 93.94 220 ILE B N 1
ATOM 3714 C CA . ILE B 1 220 ? -4.457 -9.5 2.207 1 93.94 220 ILE B CA 1
ATOM 3715 C C . ILE B 1 220 ? -3.725 -8.906 3.41 1 93.94 220 ILE B C 1
ATOM 3717 O O . ILE B 1 220 ? -4.246 -8.016 4.082 1 93.94 220 ILE B O 1
ATOM 3721 N N . ILE B 1 221 ? -2.52 -9.367 3.627 1 92.75 221 ILE B N 1
ATOM 3722 C CA . ILE B 1 221 ? -1.714 -8.828 4.719 1 92.75 221 ILE B CA 1
ATOM 3723 C C . ILE B 1 221 ? -1.471 -7.34 4.496 1 92.75 221 ILE B C 1
ATOM 3725 O O . ILE B 1 221 ? -1.621 -6.535 5.422 1 92.75 221 ILE B O 1
ATOM 3729 N N . LEU B 1 222 ? -1.111 -7.004 3.281 1 93.5 222 LEU B N 1
ATOM 3730 C CA . LEU B 1 222 ? -0.887 -5.605 2.934 1 93.5 222 LEU B CA 1
ATOM 3731 C C . LEU B 1 222 ? -2.158 -4.785 3.135 1 93.5 222 LEU B C 1
ATOM 3733 O O . LEU B 1 222 ? -2.105 -3.672 3.662 1 93.5 222 LEU B O 1
ATOM 3737 N N . PHE B 1 223 ? -3.293 -5.367 2.785 1 93.81 223 PHE B N 1
ATOM 3738 C CA . PHE B 1 223 ? -4.57 -4.676 2.914 1 93.81 223 PHE B CA 1
ATOM 3739 C C . PHE B 1 223 ? -4.906 -4.43 4.379 1 93.81 223 PHE B C 1
ATOM 3741 O O . PHE B 1 223 ? -5.297 -3.322 4.754 1 93.81 223 PHE B O 1
ATOM 3748 N N . ILE B 1 224 ? -4.707 -5.434 5.168 1 92.31 224 ILE B N 1
ATOM 3749 C CA . ILE B 1 224 ? -5 -5.34 6.594 1 92.31 224 ILE B CA 1
ATOM 3750 C C . ILE B 1 224 ? -4.105 -4.281 7.234 1 92.31 224 ILE B C 1
ATOM 3752 O O . ILE B 1 224 ? -4.594 -3.393 7.941 1 92.31 224 ILE B O 1
ATOM 3756 N N . TYR B 1 225 ? -2.904 -4.359 6.941 1 91.19 225 TYR B N 1
ATOM 3757 C CA . TYR B 1 225 ? -1.972 -3.416 7.547 1 91.19 225 TYR B CA 1
ATOM 3758 C C . TYR B 1 225 ? -2.295 -1.986 7.129 1 91.19 225 TYR B C 1
ATOM 3760 O O . TYR B 1 225 ? -2.318 -1.078 7.961 1 91.19 225 TYR B O 1
ATOM 3768 N N . ASN B 1 226 ? -2.529 -1.716 5.848 1 90.38 226 ASN B N 1
ATOM 3769 C CA . ASN B 1 226 ? -2.793 -0.375 5.336 1 90.38 226 ASN B CA 1
ATOM 3770 C C . ASN B 1 226 ? -4.117 0.175 5.859 1 90.38 226 ASN B C 1
ATOM 3772 O O . ASN B 1 226 ? -4.227 1.367 6.148 1 90.38 226 ASN B O 1
ATOM 3776 N N . SER B 1 227 ? -5.078 -0.637 6.027 1 90.06 227 SER B N 1
ATOM 3777 C CA . SER B 1 227 ? -6.402 -0.176 6.43 1 90.06 227 SER B CA 1
ATOM 3778 C C . SER B 1 227 ? -6.516 -0.073 7.949 1 90.06 227 SER B C 1
ATOM 3780 O O . SER B 1 227 ? -6.934 0.958 8.477 1 90.06 227 SER B O 1
ATOM 3782 N N . LEU B 1 228 ? -6.031 -1.1 8.617 1 89.88 228 LEU B N 1
ATOM 3783 C CA . LEU B 1 228 ? -6.203 -1.126 10.062 1 89.88 228 LEU B CA 1
ATOM 3784 C C . LEU B 1 228 ? -5.094 -0.341 10.758 1 89.88 228 LEU B C 1
ATOM 3786 O O . LEU B 1 228 ? -5.312 0.249 11.82 1 89.88 228 LEU B O 1
ATOM 3790 N N . GLY B 1 229 ? -3.883 -0.417 10.125 1 84.94 229 GLY B N 1
ATOM 3791 C CA . GLY B 1 229 ? -2.795 0.337 10.727 1 84.94 229 GLY B CA 1
ATOM 3792 C C . GLY B 1 229 ? -3.111 1.812 10.891 1 84.94 229 GLY B C 1
ATOM 3793 O O . GLY B 1 229 ? -2.914 2.379 11.969 1 84.94 229 GLY B O 1
ATOM 3794 N N . TYR B 1 23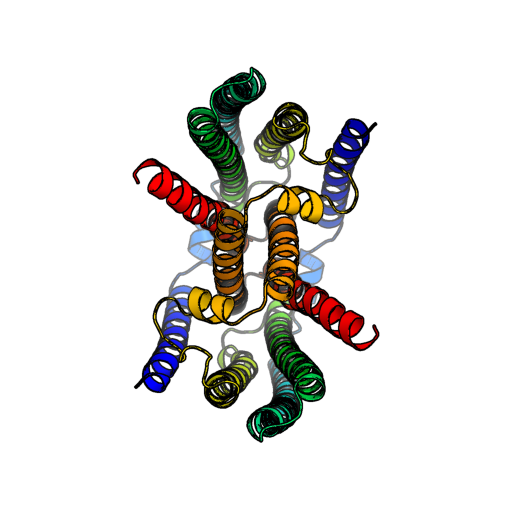0 ? -3.629 2.426 9.922 1 85 230 TYR B N 1
ATOM 3795 C CA . TYR B 1 230 ? -4.012 3.834 9.961 1 85 230 TYR B CA 1
ATOM 3796 C C . TYR B 1 230 ? -5.133 4.07 10.961 1 85 230 TYR B C 1
ATOM 3798 O O . TYR B 1 230 ? -5.047 4.965 11.805 1 85 230 TYR B O 1
ATOM 3806 N N . LEU B 1 231 ? -6.168 3.215 10.953 1 86.5 231 LEU B N 1
ATOM 3807 C CA . LEU B 1 231 ? -7.352 3.395 11.781 1 86.5 231 LEU B CA 1
ATOM 3808 C C . LEU B 1 231 ? -7.004 3.244 13.258 1 86.5 231 LEU B C 1
ATOM 3810 O O . LEU B 1 231 ? -7.5 4 14.102 1 86.5 231 LEU B O 1
ATOM 3814 N N . LEU B 1 232 ? -6.16 2.311 13.555 1 86.62 232 LEU B N 1
ATOM 3815 C CA . LEU B 1 232 ? -5.785 2.061 14.945 1 86.62 232 LEU B CA 1
ATOM 3816 C C . LEU B 1 232 ? -4.965 3.221 15.5 1 86.62 232 LEU B C 1
ATOM 3818 O O . LEU B 1 232 ? -5.164 3.633 16.641 1 86.62 232 LEU B O 1
ATOM 3822 N N . LYS B 1 233 ? -4.105 3.738 14.695 1 84.81 233 LYS B N 1
ATOM 3823 C CA . LYS B 1 233 ? -3.275 4.852 15.141 1 84.81 233 LYS B CA 1
ATOM 3824 C C . LYS B 1 233 ? -4.117 6.098 15.398 1 84.81 233 LYS B C 1
ATOM 3826 O O . LYS B 1 233 ? -3.943 6.773 16.406 1 84.81 233 LYS B O 1
ATOM 3831 N N . VAL B 1 234 ? -5.012 6.387 14.555 1 84.44 234 VAL B N 1
ATOM 3832 C CA . VAL B 1 234 ? -5.867 7.562 14.68 1 84.44 234 VAL B CA 1
ATOM 3833 C C . VAL B 1 234 ? -6.848 7.359 15.836 1 84.44 234 VAL B C 1
ATOM 3835 O O . VAL B 1 234 ? -7.086 8.281 16.625 1 84.44 234 VAL B O 1
ATOM 3838 N N . SER B 1 235 ? -7.414 6.145 15.953 1 85.06 235 SER B N 1
ATOM 3839 C CA . SER B 1 235 ? -8.359 5.852 17.031 1 85.06 235 SER B CA 1
ATOM 3840 C C . SER B 1 235 ? -7.695 5.98 18.391 1 85.06 235 SER B C 1
ATOM 3842 O O . SER B 1 235 ? -8.305 6.484 19.344 1 85.06 235 SER B O 1
ATOM 3844 N N . ASN B 1 236 ? -6.512 5.512 18.516 1 82.5 236 ASN B N 1
ATOM 3845 C CA . ASN B 1 236 ? -5.777 5.613 19.766 1 82.5 236 ASN B CA 1
ATOM 3846 C C . ASN B 1 236 ? -5.562 7.066 20.172 1 82.5 236 ASN B C 1
ATOM 3848 O O . ASN B 1 236 ? -5.574 7.391 21.359 1 82.5 236 ASN B O 1
ATOM 3852 N N . PHE B 1 237 ? -5.359 7.879 19.219 1 80.19 237 PHE B N 1
ATOM 3853 C CA . PHE B 1 237 ? -5.199 9.305 19.484 1 80.19 237 PHE B CA 1
ATOM 3854 C C . PHE B 1 237 ? -6.48 9.891 20.078 1 80.19 237 PHE B C 1
ATOM 3856 O O . PHE B 1 237 ? -6.441 10.578 21.094 1 80.19 237 PHE B O 1
ATOM 3863 N N . TYR B 1 238 ? -7.652 9.594 19.469 1 79 238 TYR B N 1
ATOM 3864 C CA . TYR B 1 238 ? -8.922 10.156 19.922 1 79 238 TYR B CA 1
ATOM 3865 C C . TYR B 1 238 ? -9.328 9.562 21.266 1 79 238 TYR B C 1
ATOM 3867 O O . TYR B 1 238 ? -9.945 10.242 22.094 1 79 238 TYR B O 1
ATOM 3875 N N . LYS B 1 239 ? -9 8.352 21.5 1 80.38 239 LYS B N 1
ATOM 3876 C CA . LYS B 1 239 ? -9.305 7.715 22.781 1 80.38 239 LYS B CA 1
ATOM 3877 C C . LYS B 1 239 ? -8.469 8.32 23.906 1 80.38 239 LYS B C 1
ATOM 3879 O O . LYS B 1 239 ? -8.953 8.477 25.016 1 80.38 239 LYS B O 1
ATOM 3884 N N . SER B 1 240 ? -7.223 8.617 23.594 1 78.12 240 SER B N 1
ATOM 3885 C CA . SER B 1 240 ? -6.34 9.219 24.578 1 78.12 240 SER B CA 1
ATOM 3886 C C . SER B 1 240 ? -6.781 10.641 24.938 1 78.12 240 SER B C 1
ATOM 3888 O O . SER B 1 240 ? -6.625 11.078 26.078 1 78.12 240 SER B O 1
ATOM 3890 N N . GLU B 1 241 ? -7.336 11.312 23.906 1 72.44 241 GLU B N 1
ATOM 3891 C CA . GLU B 1 241 ? -7.816 12.672 24.141 1 72.44 241 GLU B CA 1
ATOM 3892 C C . GLU B 1 241 ? -9.07 12.672 25.016 1 72.44 241 GLU B C 1
ATOM 3894 O O . GLU B 1 241 ? -9.305 13.617 25.766 1 72.44 241 GLU B O 1
ATOM 3899 N N . GLN B 1 242 ? -9.883 11.617 24.859 1 67.19 242 GLN B N 1
ATOM 3900 C CA . GLN B 1 242 ? -11.07 11.5 25.688 1 67.19 242 GLN B CA 1
ATOM 3901 C C . GLN B 1 242 ? -10.703 11.234 27.141 1 67.19 242 GLN B C 1
ATOM 3903 O O . GLN B 1 242 ? -11.414 11.672 28.062 1 67.19 242 GLN B O 1
ATOM 3908 N N . LYS B 1 243 ? -9.602 10.57 27.359 1 64.81 243 LYS B N 1
ATOM 3909 C CA . LYS B 1 243 ? -9.18 10.242 28.719 1 64.81 243 LYS B CA 1
ATOM 3910 C C . LYS B 1 243 ? -8.492 11.43 29.375 1 64.81 243 LYS B C 1
ATOM 3912 O O . LYS B 1 243 ? -8.414 11.5 30.609 1 64.81 243 LYS B O 1
ATOM 3917 N N . SER B 1 244 ? -7.961 12.242 28.578 1 57.53 244 SER B N 1
ATOM 3918 C CA . SER B 1 244 ? -7.344 13.398 29.219 1 57.53 244 SER B CA 1
ATOM 3919 C C . SER B 1 244 ? -8.383 14.453 29.578 1 57.53 244 SER B C 1
ATOM 3921 O O . SER B 1 244 ? -8.281 15.102 30.609 1 57.53 244 SER B O 1
#

Nearest PDB structures (foldseek):
  7q83-assembly1_B  TM=5.214E-01  e=2.141E+00  Saccharomyces cerevisiae S288C
  7q83-assembly2_D  TM=3.288E-01  e=3.038E+00  Saccharomyces cerevisiae S288C
  7q83-assembly1_B  TM=5.538E-01  e=2.394E+00  Saccharomyces cerevisiae S288C
  7q83-assembly2_D  TM=3.295E-01  e=2.928E+00  Saccharomyces cerevisiae S288C

Secondary structure (DSSP, 8-state):
-HHHHHHHHHHHHHHHHHHHHHHHHHS-HHHHHHHTTT--HHHHHHHHHHHHHHHHHHHHHHHHHHHHHHHHHHHHHTT--HHHHHHHHHHHHHHHHHHHHHHHHHHHHHHHHHHHHHHTT--GGGHHHHTHHHHHHHHHHHHHHHHHHHH-TTSPPTT-TTHHHHHHHHS-HHHHHHHHHHHHHHHHHHHHHHHHHHHHHHHHHHHH----HHHHHHHHHHHHHHHHHHHHHHHHHHHHHHH-/-HHHHHHHHHHHHHHHHHHHHHHHHHS-HHHHHHHTTT--HHHHHHHHHHHHHHHHHHHHHHHHHHHHHHHHHHHHHTT--HHHHHHHHHHHHHHHHHHHHHHHHHHHHHHHHHHHHHHTT--GGGHHHHTHHHHHHHHHHHHHHHHHHHH-TTSPPTT-TTHHHHHHHHS-HHHHHHHHHHHHHHHHHHHHHHHHHHHHHHHHHHHH----HHHHHHHHHHHHHHHHHHHHHHHHHHHHHHH-

Foldseek 3Di:
DVVVVVVVVVVVVVVVLVVLLVVLLVDQVVVQLVVLLPLDPVNLLVLLVVLQVLLVVLLVVLVVLLVVLLVLLVVLVVDDDPVSNVVSVVVSVVSLVVSVVSLVVLVVSLVVSLVSCVSNVHDPVCVVSSCVSVVSSVVSVVVNLVSVVSNDVQQDHVPDPPNVVSVVVVDDPVVNVVVVVVVVVVLVVVLVVLVSQLSSLVSSCVSNVPDPPVVNVVSVVVNCCSVVVVVVVVVVVVVVVVVD/DVVVVVVVVVVVVVVVLVVLLVVLLVDQVVVQLVVLLPQDPVNLLVLLVVLQVVLVVLLVVLVVLLVVLLVLQVVLVVDDDPVVNVVSVVVSVVSLVVSVVSLVVLVVSLVVSLVSCVSNVHDPVCVVSSCVSVVSSVVSVVVNLVSVVSNDVQQDHVPDPPNVVSVVVVDDPVVNVVVVVVVVVVLVVVLVVLVSQLSSLVSSCVSNVPDPPVVNVVSVVVNCCSVVVVVVVVVVVVVVVVVD

Solvent-accessible surface area (backbone atoms only — not comparable to full-atom values): 25148 Å² total; per-residue (Å²): 112,52,64,55,51,50,53,46,49,53,49,46,49,52,48,51,51,50,48,51,51,46,50,57,66,67,49,63,58,65,61,56,46,61,69,27,63,62,26,43,73,65,51,47,50,51,44,34,50,53,38,33,50,53,41,50,53,49,42,54,50,38,52,54,45,49,54,52,25,40,52,37,40,53,49,47,73,64,72,51,57,73,72,56,32,53,52,35,47,51,52,26,48,52,35,51,51,48,41,52,48,48,51,52,50,41,50,50,44,34,50,50,44,39,46,51,33,34,47,12,59,22,59,56,85,48,50,71,58,51,46,48,35,50,55,56,49,50,54,47,52,50,52,52,57,58,44,52,58,69,53,35,82,77,45,58,54,68,85,43,84,62,38,66,61,51,46,55,67,71,45,52,72,69,57,48,48,50,50,32,56,35,47,50,52,43,49,56,50,46,54,51,50,41,52,50,48,40,51,50,44,43,54,45,16,28,63,71,64,50,70,44,48,67,49,40,51,52,41,49,53,51,44,47,47,60,55,47,49,36,49,52,51,52,48,52,52,54,53,51,59,71,71,101,113,50,64,54,51,51,52,46,48,51,50,46,49,50,48,51,50,48,48,52,51,47,51,56,67,68,50,64,57,65,61,55,46,61,68,28,64,63,27,43,71,67,52,47,50,52,44,33,51,53,38,35,50,53,41,49,53,49,42,52,51,37,51,54,45,49,53,51,24,41,53,36,42,54,49,45,73,66,71,52,57,71,70,56,33,52,53,36,49,50,52,24,48,52,36,52,51,49,39,52,48,48,52,52,50,41,50,49,46,34,50,50,44,40,44,52,33,32,47,12,58,23,59,54,86,47,51,69,60,51,46,47,33,51,54,55,49,49,54,48,51,50,52,52,57,58,44,51,59,69,54,36,83,77,45,58,53,68,86,43,84,63,40,65,60,52,45,56,67,70,46,51,71,68,57,47,48,50,50,30,56,36,48,50,52,44,49,57,51,46,54,51,49,41,52,50,48,38,52,50,44,44,52,46,17,26,62,72,64,50,68,43,47,68,48,38,52,50,38,48,51,52,45,48,47,60,55,47,50,36,50,51,51,52,47,52,52,57,53,52,59,71,72,101

InterPro domains:
  IPR021509 Protein of unknown function DUF3169 [PF11368] (1-234)

Sequence (488 aa):
MKIKRYALLCLLGGLVGGIIGYIIGAINWEKLFNYAQFANFKVVLYTTIVASLINIILTVYLFIVQNASLHYKAKIDANISDDLADTYENKSYIKSLKVRFIYTMQLIVAFIAILIPVIGNASENHIALIMIPFIITIISSIMIGIFYRKFDARYPKLGEKRYTEKAFNIMDEGERYITLVSSYKVHQQNIVLLFIGIMTLGIFSITTGMNQSLGIILFIILFIYNSLGYLLKVSNFYKSEQKSMKIKRYALLCLLGGLVGGIIGYIIGAINWEKLFNYAQFANFKVVLYTTIVASLINIILTVYLFIVQNASLHYKAKIDANISDDLADTYENKSYIKSLKVRFIYTMQLIVAFIAILIPVIGNASENHIALIMIPFIITIISSIMIGIFYRKFDARYPKLGEKRYTEKAFNIMDEGERYITLVSSYKVHQQNIVLLFIGIMTLGIFSITTGMNQSLGIILFIILFIYNSLGYLLKVSNFYKSEQKS